Protein AF-A0AAU2X152-F1 (afdb_monomer_lite)

Radius of gyration: 24.61 Å; chains: 1; bounding box: 65×50×68 Å

Secondary structure (DSSP, 8-state):
-PPPHHHHHHHHGGGS-HHHHHHHHHH--STTHHHHHHHH--HHHHHHHHH-TTS-HHHHHHHHHT---HHHHHHHHH-TT--HHHHHHHHHHHHHHHHHHHHH-TTS-HHHHHHHHHHHTT-S-HHHHHHHHHHS-SSSPPPPHHHHHHHHHHHHHHT-HHHHHHHHHHHHHHHTTT--HHHHHHHH-TTHHHHHHHHHHHHTSHHHHHHHHHH-SSHHHHHHHHTS-GGG--HHHHHHHHHHSPPPHHHHHHHHTSTT--HHHHHT-TTGGGGSS----S--STT--SSGGGS-GGGTTSHHHHHHHHHHHHTTSS-HHHHHHH-SSHHHHHHHHHTTGGGTHHHHHHHHHHHHTTTTTT-HHHHHHHHHHHTT--S-HHHHHHHHHHHH-

Sequence (393 aa):
MSSSPAALCGRILPRLEGGIRHEVFADGSAPGLVAYAIAHGSAEELVVLAKNPAVAPDDLVVLAAHTSEPQQAEHLFANSSAPREAMVRVMPFAAGSLMPTLLDHRDVLRLDAARCASVAVESEDPHVVRSALLVVDGDFLPLSPAVVLRGCLGLLWADGREAASQALRDVRDRVAGDLSAPVRDAFADPFAPASLGRALAYESSPPVLLEHLRRCRGRDEALVRLHAPRDAIDWAFVVEAHRHEPLPGFVLAALARQVGCPDELRTSSPEQDGTAGGRPGALRPKAVPREPEDVRLGELGNAAVAALAHEYYLTGVLSASAILREGRPASAAFEIIASSARERDHDVARAIAELTRPVLGEDADAWVVALNLLGDFVGTLPELVGTASAVAR

Structure (mmCIF, N/CA/C/O backbone):
data_AF-A0AAU2X152-F1
#
_entry.id   AF-A0AAU2X152-F1
#
loop_
_atom_site.group_PDB
_atom_site.id
_atom_site.type_symbol
_atom_site.label_atom_id
_atom_site.label_alt_id
_atom_site.label_comp_id
_atom_site.label_asym_id
_atom_site.label_entity_id
_atom_site.label_seq_id
_atom_site.pdbx_PDB_ins_code
_atom_site.Cartn_x
_atom_site.Cartn_y
_atom_site.Cartn_z
_atom_site.occupancy
_atom_site.B_iso_or_equiv
_atom_site.auth_seq_id
_atom_site.auth_comp_id
_atom_site.auth_asym_id
_atom_site.auth_atom_id
_atom_site.pdbx_PDB_model_num
ATOM 1 N N . MET A 1 1 ? -37.998 -12.036 -6.408 1.00 73.81 1 MET A N 1
ATOM 2 C CA . MET A 1 1 ? -37.024 -11.211 -7.154 1.00 73.81 1 MET A CA 1
ATOM 3 C C . MET A 1 1 ? -36.004 -10.710 -6.147 1.00 73.81 1 MET A C 1
ATOM 5 O O . MET A 1 1 ? -36.397 -9.982 -5.246 1.00 73.81 1 MET A O 1
ATOM 9 N N . SER A 1 2 ? -34.755 -11.177 -6.213 1.00 74.69 2 SER A N 1
ATOM 10 C CA . SER A 1 2 ? -33.687 -10.673 -5.336 1.00 74.69 2 SER A CA 1
ATOM 11 C C . SER A 1 2 ? -33.359 -9.238 -5.760 1.00 74.69 2 SER A C 1
ATOM 13 O O . SER A 1 2 ? -33.035 -9.015 -6.925 1.00 74.69 2 SER A O 1
ATOM 15 N N . SER A 1 3 ? -33.532 -8.254 -4.873 1.00 81.31 3 SER A N 1
ATOM 16 C CA . SER A 1 3 ? -33.109 -6.876 -5.151 1.00 81.31 3 SER A CA 1
ATOM 17 C C . SER A 1 3 ? -31.585 -6.816 -5.175 1.00 81.31 3 SER A C 1
ATOM 19 O O . SER A 1 3 ? -30.960 -7.330 -4.249 1.00 81.31 3 SER A O 1
ATOM 21 N N . SER A 1 4 ? -30.993 -6.178 -6.189 1.00 93.69 4 SER A N 1
ATOM 22 C CA . SER A 1 4 ? -29.537 -6.012 -6.247 1.00 93.69 4 SER A CA 1
ATOM 23 C C . SER A 1 4 ? -29.022 -5.245 -5.016 1.00 93.69 4 SER A C 1
ATOM 25 O O . SER A 1 4 ? -29.740 -4.377 -4.502 1.00 93.69 4 SER A O 1
ATOM 27 N N . PRO A 1 5 ? -27.792 -5.516 -4.543 1.00 88.44 5 PRO A N 1
ATOM 28 C CA . PRO A 1 5 ? -27.228 -4.813 -3.391 1.00 88.44 5 PRO A CA 1
ATOM 29 C C . PRO A 1 5 ? -27.233 -3.283 -3.544 1.00 88.44 5 PRO A C 1
ATOM 31 O O . PRO A 1 5 ? -27.689 -2.572 -2.651 1.00 88.44 5 PRO A O 1
ATOM 34 N N . ALA A 1 6 ? -26.901 -2.769 -4.733 1.00 89.06 6 ALA A N 1
ATOM 35 C CA . ALA A 1 6 ? -26.972 -1.336 -5.033 1.00 89.06 6 ALA A CA 1
ATOM 36 C C . ALA A 1 6 ? -28.396 -0.753 -4.895 1.00 89.06 6 ALA A C 1
ATOM 38 O O . ALA A 1 6 ? -28.573 0.357 -4.391 1.00 89.06 6 ALA A O 1
ATOM 39 N N . ALA A 1 7 ? -29.438 -1.504 -5.277 1.00 90.19 7 ALA A N 1
ATOM 40 C CA . ALA A 1 7 ? -30.829 -1.076 -5.099 1.00 90.19 7 ALA A CA 1
ATOM 41 C C . ALA A 1 7 ? -31.264 -1.081 -3.622 1.00 90.19 7 ALA A C 1
ATOM 43 O O . ALA A 1 7 ? -32.199 -0.372 -3.239 1.00 90.19 7 ALA A O 1
ATOM 44 N N . LEU A 1 8 ? -30.615 -1.882 -2.773 1.00 89.44 8 LEU A N 1
ATOM 45 C CA . LEU A 1 8 ? -30.811 -1.821 -1.329 1.00 89.44 8 LEU A CA 1
ATOM 46 C C . LEU A 1 8 ? -30.154 -0.562 -0.746 1.00 89.44 8 LEU A C 1
ATOM 48 O O . LEU A 1 8 ? -30.846 0.200 -0.070 1.00 89.44 8 LEU A O 1
ATOM 52 N N . CYS A 1 9 ? -28.891 -0.286 -1.094 1.00 91.12 9 CYS A N 1
ATOM 53 C CA . CYS A 1 9 ? -28.188 0.949 -0.724 1.00 91.12 9 CYS A CA 1
ATOM 54 C C . CYS A 1 9 ? -28.990 2.198 -1.125 1.00 91.12 9 CYS A C 1
ATOM 56 O O . CYS A 1 9 ? -29.242 3.059 -0.284 1.00 91.12 9 CYS A O 1
ATOM 58 N N . GLY A 1 10 ? -29.519 2.235 -2.355 1.00 93.31 10 GLY A N 1
ATOM 59 C CA . GLY A 1 10 ? -30.348 3.339 -2.854 1.00 93.31 10 GLY A CA 1
ATOM 60 C C . GLY A 1 10 ? -31.654 3.579 -2.089 1.00 93.31 10 GLY A C 1
ATOM 61 O O . GLY A 1 10 ? -32.195 4.679 -2.127 1.00 93.31 10 GLY A O 1
ATOM 62 N N . ARG A 1 11 ? -32.167 2.579 -1.360 1.00 94.00 11 ARG A N 1
ATOM 63 C CA . ARG A 1 11 ? -33.357 2.734 -0.506 1.00 94.00 11 ARG A CA 1
ATOM 64 C C . ARG A 1 11 ? -33.016 3.148 0.922 1.00 94.00 11 ARG A C 1
ATOM 66 O O . ARG A 1 11 ? -33.854 3.772 1.572 1.00 94.00 11 ARG A O 1
ATOM 73 N N . ILE A 1 12 ? -31.857 2.745 1.433 1.00 92.31 12 ILE A N 1
ATOM 74 C CA . ILE A 1 12 ? -31.493 2.924 2.843 1.00 92.31 12 ILE A CA 1
ATOM 75 C C . ILE A 1 12 ? -30.698 4.215 3.034 1.00 92.31 12 ILE A C 1
ATOM 77 O O . ILE A 1 12 ? -31.096 5.049 3.839 1.00 92.31 12 ILE A O 1
ATOM 81 N N . LEU A 1 13 ? -29.628 4.413 2.262 1.00 92.75 13 LEU A N 1
ATOM 82 C CA . LEU A 1 13 ? -28.661 5.494 2.475 1.00 92.75 13 LEU A CA 1
ATOM 83 C C . LEU A 1 13 ? -29.259 6.911 2.408 1.00 92.75 13 LEU A C 1
ATOM 85 O O . LEU A 1 13 ? -28.845 7.750 3.205 1.00 92.75 13 LEU A O 1
ATOM 89 N N . PRO A 1 14 ? -30.260 7.219 1.558 1.00 96.44 14 PRO A N 1
ATOM 90 C CA . PRO A 1 14 ? -30.908 8.535 1.585 1.00 96.44 14 PRO A CA 1
ATOM 91 C C . PRO A 1 14 ? -31.730 8.822 2.851 1.00 96.44 14 PRO A C 1
ATOM 93 O O . PRO A 1 14 ? -32.132 9.961 3.059 1.00 96.44 14 PRO A O 1
ATOM 96 N N . ARG A 1 15 ? -32.036 7.799 3.662 1.00 95.06 15 ARG A N 1
ATOM 97 C CA . ARG A 1 15 ? -32.852 7.913 4.884 1.00 95.06 15 ARG A CA 1
ATOM 98 C C . ARG A 1 15 ? -32.022 7.944 6.164 1.00 95.06 15 ARG A C 1
ATOM 100 O O . ARG A 1 15 ? -32.593 8.133 7.233 1.00 95.06 15 ARG A O 1
ATOM 107 N N . LEU A 1 16 ? -30.719 7.699 6.065 1.00 89.69 16 LEU A N 1
ATOM 108 C CA . LEU A 1 16 ? -29.818 7.750 7.208 1.00 89.69 16 LEU A CA 1
ATOM 109 C C . LEU A 1 16 ? -29.465 9.202 7.529 1.00 89.69 16 LEU A C 1
ATOM 111 O O . LEU A 1 16 ? -29.288 10.022 6.628 1.00 89.69 16 LEU A O 1
ATOM 115 N N . GLU A 1 17 ? -29.334 9.503 8.817 1.00 93.12 17 GLU A N 1
ATOM 116 C CA . GLU A 1 17 ? -28.758 10.768 9.273 1.00 93.12 17 GLU A CA 1
ATOM 117 C C . GLU A 1 17 ? -27.282 10.862 8.864 1.00 93.12 17 GLU A C 1
ATOM 119 O O . GLU A 1 17 ? -26.608 9.840 8.719 1.00 93.12 17 GLU A O 1
ATOM 124 N N . GLY A 1 18 ? -26.767 12.085 8.694 1.00 90.50 18 GLY A N 1
ATOM 125 C CA . GLY A 1 18 ? -25.423 12.323 8.150 1.00 90.50 18 GLY A CA 1
ATOM 126 C C . GLY A 1 18 ? -24.304 11.575 8.884 1.00 90.50 18 GLY A C 1
ATOM 127 O O . GLY A 1 18 ? -23.445 10.995 8.228 1.00 90.50 18 GLY A O 1
ATOM 128 N N . GLY A 1 19 ? -24.357 11.509 10.221 1.00 86.31 19 GLY A N 1
ATOM 129 C CA . GLY A 1 19 ? -23.370 10.773 11.024 1.00 86.31 19 GLY A CA 1
ATOM 130 C C . GLY A 1 19 ? -23.389 9.266 10.755 1.00 86.31 19 GLY A C 1
ATOM 131 O O . GLY A 1 19 ? -22.365 8.686 10.415 1.00 86.31 19 GLY A O 1
ATOM 132 N N . ILE A 1 20 ? -24.574 8.649 10.795 1.00 82.94 20 ILE A N 1
ATOM 133 C CA . ILE A 1 20 ? -24.746 7.211 10.525 1.00 82.94 20 ILE A CA 1
ATOM 134 C C . ILE A 1 20 ? -24.357 6.891 9.079 1.00 82.94 20 ILE A C 1
ATOM 136 O O . ILE A 1 20 ? -23.738 5.870 8.792 1.00 82.94 20 ILE A O 1
ATOM 140 N N . ARG A 1 21 ? -24.710 7.773 8.140 1.00 94.38 21 ARG A N 1
ATOM 141 C CA . ARG A 1 21 ? -24.344 7.612 6.735 1.00 94.38 21 ARG A CA 1
ATOM 142 C C . ARG A 1 21 ? -22.827 7.623 6.558 1.00 94.38 21 ARG A C 1
ATOM 144 O O . ARG A 1 21 ? -22.313 6.749 5.868 1.00 94.38 21 ARG A O 1
ATOM 151 N N . HIS A 1 22 ? -22.128 8.557 7.199 1.00 91.38 22 HIS A N 1
ATOM 152 C CA . HIS A 1 22 ? -20.669 8.616 7.179 1.00 91.38 22 HIS A CA 1
ATOM 153 C C . HIS A 1 22 ? -20.038 7.333 7.739 1.00 91.38 22 HIS A C 1
ATOM 155 O O . HIS A 1 22 ? -19.149 6.780 7.100 1.00 91.38 22 HIS A O 1
ATOM 161 N N . GLU A 1 23 ? -20.543 6.807 8.860 1.00 85.75 23 GLU A N 1
ATOM 162 C CA . GLU A 1 23 ? -20.072 5.538 9.441 1.00 85.75 23 GLU A CA 1
ATOM 163 C C . GLU A 1 23 ? -20.231 4.356 8.473 1.00 85.75 23 GLU A C 1
ATOM 165 O O . GLU A 1 23 ? -19.320 3.544 8.340 1.00 85.75 23 GLU A O 1
ATOM 170 N N . VAL A 1 24 ? -21.335 4.285 7.720 1.00 87.94 24 VAL A N 1
ATOM 171 C CA . VAL A 1 24 ? -21.527 3.229 6.707 1.00 87.94 24 VAL A CA 1
ATOM 172 C C . VAL A 1 24 ? -20.497 3.328 5.573 1.00 87.94 24 VAL A C 1
ATOM 174 O O . VAL A 1 24 ? -20.00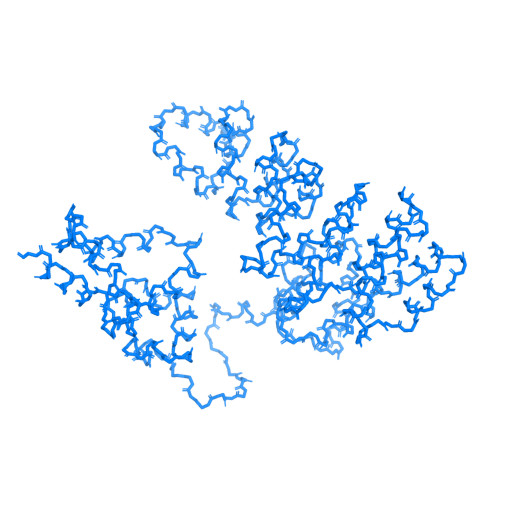8 2.305 5.093 1.00 87.94 24 VAL A O 1
ATOM 177 N N . PHE A 1 25 ? -20.140 4.542 5.142 1.00 93.06 25 PHE A N 1
ATOM 178 C CA . PHE A 1 25 ? -19.071 4.741 4.156 1.00 93.06 25 PHE A CA 1
ATOM 179 C C . PHE A 1 25 ? -17.680 4.435 4.724 1.00 93.06 25 PHE A C 1
ATOM 181 O O . PHE A 1 25 ? -16.845 3.862 4.021 1.00 93.06 25 PHE A O 1
ATOM 188 N N . ALA A 1 26 ? -17.448 4.781 5.990 1.00 87.06 26 ALA A N 1
ATOM 189 C CA . ALA A 1 26 ? -16.204 4.508 6.699 1.00 87.06 26 ALA A CA 1
ATOM 190 C C . ALA A 1 26 ? -15.994 3.012 6.973 1.00 87.06 26 ALA A C 1
ATOM 192 O O . ALA A 1 26 ? -14.854 2.567 6.996 1.00 87.06 26 ALA A O 1
ATOM 193 N N . ASP A 1 27 ? -17.065 2.228 7.115 1.00 88.44 27 ASP A N 1
ATOM 194 C CA . ASP A 1 27 ? -16.994 0.766 7.175 1.00 88.44 27 ASP A CA 1
ATOM 195 C C . ASP A 1 27 ? -16.665 0.163 5.799 1.00 88.44 27 ASP A C 1
ATOM 197 O O . ASP A 1 27 ? -15.783 -0.683 5.680 1.00 88.44 27 ASP A O 1
ATOM 201 N N . GLY A 1 28 ? -17.305 0.643 4.724 1.00 86.50 28 GLY A N 1
ATOM 202 C CA . GLY A 1 28 ? -16.952 0.305 3.335 1.00 86.50 28 GLY A CA 1
ATOM 203 C C . GLY A 1 28 ? -17.205 -1.144 2.907 1.00 86.50 28 GLY A C 1
ATOM 204 O O . GLY A 1 28 ? -17.004 -1.464 1.736 1.00 86.50 28 GLY A O 1
ATOM 205 N N . SER A 1 29 ? -17.673 -2.012 3.810 1.00 85.12 29 SER A N 1
ATOM 206 C CA . SER A 1 29 ? -17.867 -3.444 3.545 1.00 85.12 29 SER A CA 1
ATOM 207 C C . SER A 1 29 ? -19.217 -3.770 2.893 1.00 85.12 29 SER A C 1
ATOM 209 O O . SER A 1 29 ? -19.438 -4.882 2.405 1.00 85.12 29 SER A O 1
ATOM 211 N N . ALA A 1 30 ? -20.143 -2.806 2.872 1.00 87.50 30 ALA A N 1
ATOM 212 C CA . ALA A 1 30 ? -21.504 -3.021 2.400 1.00 87.50 30 ALA A CA 1
ATOM 213 C C . ALA A 1 30 ? -21.550 -3.297 0.877 1.00 87.50 30 ALA A C 1
ATOM 215 O O . ALA A 1 30 ? -21.170 -2.439 0.073 1.00 87.50 30 ALA A O 1
ATOM 216 N N . PRO A 1 31 ? -22.089 -4.450 0.431 1.00 88.62 31 PRO A N 1
ATOM 217 C CA . PRO A 1 31 ? -22.157 -4.774 -0.990 1.00 88.62 31 PRO A CA 1
ATOM 218 C C . PRO A 1 31 ? -22.968 -3.742 -1.789 1.00 88.62 31 PRO A C 1
ATOM 220 O O . PRO A 1 31 ? -24.109 -3.429 -1.449 1.00 88.62 31 PRO A O 1
ATOM 223 N N . GLY A 1 32 ? -22.404 -3.243 -2.893 1.00 92.12 32 GLY A N 1
ATOM 224 C CA . GLY A 1 32 ? -23.045 -2.240 -3.754 1.00 92.12 32 GLY A CA 1
ATOM 225 C C . GLY A 1 32 ? -22.924 -0.792 -3.267 1.00 92.12 32 GLY A C 1
ATOM 226 O O . GLY A 1 32 ? -23.451 0.104 -3.931 1.00 92.12 32 GLY A O 1
ATOM 227 N N . LEU A 1 33 ? -22.217 -0.549 -2.159 1.00 95.12 33 LEU A N 1
ATOM 228 C CA . LEU A 1 33 ? -21.968 0.787 -1.620 1.00 95.12 33 LEU A CA 1
ATOM 229 C C . LEU A 1 33 ? -21.179 1.665 -2.595 1.00 95.12 33 LEU A C 1
ATOM 231 O O . LEU A 1 33 ? -21.591 2.794 -2.847 1.00 95.12 33 LEU A O 1
ATOM 235 N N . VAL A 1 34 ? -20.114 1.140 -3.212 1.00 96.19 34 VAL A N 1
ATOM 236 C CA . VAL A 1 34 ? -19.310 1.884 -4.200 1.00 96.19 34 VAL A CA 1
ATOM 237 C C . VAL A 1 34 ? -20.131 2.243 -5.438 1.00 96.19 34 VAL A C 1
ATOM 239 O O . VAL A 1 34 ? -20.129 3.395 -5.867 1.00 96.19 34 VAL A O 1
ATOM 242 N N . ALA A 1 35 ? -20.918 1.301 -5.963 1.00 96.00 35 ALA A N 1
ATOM 243 C CA . ALA A 1 35 ? -21.821 1.568 -7.083 1.00 96.00 35 ALA A CA 1
ATOM 244 C C . ALA A 1 35 ? -22.859 2.657 -6.749 1.00 96.00 35 ALA A C 1
ATOM 246 O O . ALA A 1 35 ? -23.163 3.506 -7.586 1.00 96.00 35 ALA A O 1
ATOM 247 N N . TYR A 1 36 ? -23.389 2.661 -5.521 1.00 96.56 36 TYR A N 1
ATOM 248 C CA . TYR A 1 36 ? -24.265 3.735 -5.057 1.00 96.56 36 TYR A CA 1
ATOM 249 C C . TYR A 1 36 ? -23.522 5.074 -4.954 1.00 96.56 36 TYR A C 1
ATOM 251 O O . TYR A 1 36 ? -24.050 6.078 -5.430 1.00 96.56 36 TYR A O 1
ATOM 259 N N . ALA A 1 37 ? -22.319 5.084 -4.373 1.00 96.38 37 ALA A N 1
ATOM 260 C CA . ALA A 1 37 ? -21.502 6.280 -4.175 1.00 96.38 37 ALA A CA 1
ATOM 261 C C . ALA A 1 37 ? -21.165 6.969 -5.499 1.00 96.38 37 ALA A C 1
ATOM 263 O O . ALA A 1 37 ? -21.291 8.179 -5.620 1.00 96.38 37 ALA A O 1
ATOM 264 N N . ILE A 1 38 ? -20.801 6.192 -6.518 1.00 96.50 38 ILE A N 1
ATOM 265 C CA . ILE A 1 38 ? -20.497 6.717 -7.853 1.00 96.50 38 ILE A CA 1
ATOM 266 C C . ILE A 1 38 ? -21.731 7.373 -8.484 1.00 96.50 38 ILE A C 1
ATOM 268 O O . ILE A 1 38 ? -21.619 8.402 -9.141 1.00 96.50 38 ILE A O 1
ATOM 272 N N . ALA A 1 39 ? -22.914 6.786 -8.291 1.00 96.56 39 ALA A N 1
ATOM 273 C CA . ALA A 1 39 ? -24.136 7.269 -8.926 1.00 96.56 39 ALA A CA 1
ATOM 274 C C . ALA A 1 39 ? -24.828 8.416 -8.162 1.00 96.56 39 ALA A C 1
ATOM 276 O O . ALA A 1 39 ? -25.508 9.232 -8.781 1.00 96.56 39 ALA A O 1
ATOM 277 N N . HIS A 1 40 ? -24.704 8.463 -6.833 1.00 96.38 40 HIS A N 1
ATOM 278 C CA . HIS A 1 40 ? -25.496 9.360 -5.975 1.00 96.38 40 HIS A CA 1
ATOM 279 C C . HIS A 1 40 ? -24.726 9.939 -4.782 1.00 96.38 40 HIS A C 1
ATOM 281 O O . HIS A 1 40 ? -25.309 10.678 -3.985 1.00 96.38 40 HIS A O 1
ATOM 287 N N . GLY A 1 41 ? -23.474 9.533 -4.588 1.00 93.06 41 GLY A N 1
ATOM 288 C CA . GLY A 1 41 ? -22.671 9.935 -3.443 1.00 93.06 41 GLY A CA 1
ATOM 289 C C . GLY A 1 41 ? -22.127 11.351 -3.581 1.00 93.06 41 GLY A C 1
ATOM 290 O O . GLY A 1 41 ? -22.046 11.910 -4.675 1.00 93.06 41 GLY A O 1
ATOM 291 N N . SER A 1 42 ? -21.759 11.942 -2.449 1.00 95.44 42 SER A N 1
ATOM 292 C CA . SER A 1 42 ? -21.022 13.205 -2.434 1.00 95.44 42 SER A CA 1
ATOM 293 C C . SER A 1 42 ? -19.531 12.982 -2.726 1.00 95.44 42 SER A C 1
ATOM 295 O O . SER A 1 42 ? -19.013 11.871 -2.600 1.00 95.44 42 SER A O 1
ATOM 297 N N . ALA A 1 43 ? -18.808 14.055 -3.064 1.00 94.56 43 ALA A N 1
ATOM 298 C CA . ALA A 1 43 ? -17.349 14.002 -3.203 1.00 94.56 43 ALA A CA 1
ATOM 299 C C . ALA A 1 43 ? -16.658 13.544 -1.902 1.00 94.56 43 ALA A C 1
ATOM 301 O O . ALA A 1 43 ? -15.690 12.791 -1.940 1.00 94.56 43 ALA A O 1
ATOM 302 N N . GLU A 1 44 ? -17.194 13.944 -0.746 1.00 94.75 44 GLU A N 1
ATOM 303 C CA . GLU A 1 44 ? -16.697 13.521 0.565 1.00 94.75 44 GLU A CA 1
ATOM 304 C C . GLU A 1 44 ? -16.860 12.008 0.772 1.00 94.75 44 GLU A C 1
ATOM 306 O O . GLU A 1 44 ? -15.924 11.342 1.203 1.00 94.75 44 GLU A O 1
ATOM 311 N N . GLU A 1 45 ? -18.005 11.438 0.391 1.00 95.62 45 GLU A N 1
ATOM 312 C CA . GLU A 1 45 ? -18.262 9.994 0.492 1.00 95.62 45 GLU A CA 1
ATOM 313 C C . GLU A 1 45 ? -17.332 9.180 -0.414 1.00 95.62 45 GLU A C 1
ATOM 315 O O . GLU A 1 45 ? -16.818 8.135 -0.010 1.00 95.62 45 GLU A O 1
ATOM 320 N N . LEU A 1 46 ? -17.059 9.681 -1.620 1.00 96.31 46 LEU A N 1
ATOM 321 C CA . LEU A 1 46 ? -16.095 9.075 -2.537 1.00 96.31 46 LEU A CA 1
ATOM 322 C C . LEU A 1 46 ? -14.663 9.124 -1.982 1.00 96.31 46 LEU A C 1
ATOM 324 O O . LEU A 1 46 ? -13.915 8.159 -2.139 1.00 96.31 46 LEU A O 1
ATOM 328 N N . VAL A 1 47 ? -14.290 10.208 -1.293 1.00 94.88 47 VAL A N 1
ATOM 329 C CA . VAL A 1 47 ? -13.002 10.327 -0.593 1.00 94.88 47 VAL A CA 1
ATOM 330 C C . VAL A 1 47 ? -12.912 9.363 0.594 1.00 94.88 47 VAL A C 1
ATOM 332 O O . VAL A 1 47 ? -11.864 8.748 0.791 1.00 94.88 47 VAL A O 1
ATOM 335 N N . VAL A 1 48 ? -13.984 9.195 1.372 1.00 93.88 48 VAL A N 1
ATOM 336 C CA . VAL A 1 48 ? -14.024 8.224 2.480 1.00 93.88 48 VAL A CA 1
ATOM 337 C C . VAL A 1 48 ? -13.801 6.805 1.954 1.00 93.88 48 VAL A C 1
ATOM 339 O O . VAL A 1 48 ? -12.936 6.097 2.464 1.00 93.88 48 VAL A O 1
ATOM 342 N N . LEU A 1 49 ? -14.491 6.416 0.877 1.00 94.50 49 LEU A N 1
ATOM 343 C CA . LEU A 1 49 ? -14.292 5.110 0.239 1.00 94.50 49 LEU A CA 1
ATOM 344 C C . LEU A 1 49 ? -12.884 4.948 -0.338 1.00 94.50 49 LEU A C 1
ATOM 346 O O . LEU A 1 49 ? -12.275 3.895 -0.180 1.00 94.50 49 LEU A O 1
ATOM 350 N N . ALA A 1 50 ? -12.344 5.992 -0.968 1.00 94.50 50 ALA A N 1
ATOM 351 C CA . ALA A 1 50 ? -10.990 5.983 -1.511 1.00 94.50 50 ALA A CA 1
ATOM 352 C C . ALA A 1 50 ? -9.925 5.713 -0.439 1.00 94.50 50 ALA A C 1
ATOM 354 O O . ALA A 1 50 ? -8.937 5.045 -0.728 1.00 94.50 50 ALA A O 1
ATOM 355 N N . LYS A 1 51 ? -10.126 6.199 0.792 1.00 91.62 51 LYS A N 1
ATOM 356 C CA . LYS A 1 51 ? -9.221 5.981 1.934 1.00 91.62 51 LYS A CA 1
ATOM 357 C C . LYS A 1 51 ? -9.372 4.612 2.586 1.00 91.62 51 LYS A C 1
ATOM 359 O O . LYS A 1 51 ? -8.463 4.184 3.292 1.00 91.62 51 LYS A O 1
ATOM 364 N N . ASN A 1 52 ? -10.523 3.972 2.417 1.00 90.25 52 ASN A N 1
ATOM 365 C CA . ASN A 1 52 ? -10.902 2.831 3.227 1.00 90.25 52 ASN A CA 1
ATOM 366 C C . ASN A 1 52 ? -10.278 1.524 2.684 1.00 90.25 52 ASN A C 1
ATOM 368 O O . ASN A 1 52 ? -10.610 1.104 1.571 1.00 90.25 52 ASN A O 1
ATOM 372 N N . PRO A 1 53 ? -9.389 0.852 3.444 1.00 86.81 53 PRO A N 1
ATOM 373 C CA . PRO A 1 53 ? -8.763 -0.397 3.013 1.00 86.81 53 PRO A CA 1
ATOM 374 C C . PRO A 1 53 ? -9.718 -1.601 3.043 1.00 86.81 53 PRO A C 1
ATOM 376 O O . PRO A 1 53 ? -9.392 -2.636 2.463 1.00 86.81 53 PRO A O 1
ATOM 379 N N . ALA A 1 54 ? -10.880 -1.495 3.694 1.00 87.06 54 ALA A N 1
ATOM 380 C CA . ALA A 1 54 ? -11.893 -2.549 3.726 1.00 87.06 54 ALA A CA 1
ATOM 381 C C . ALA A 1 54 ? -12.706 -2.644 2.422 1.00 87.06 54 ALA A C 1
ATOM 383 O O . ALA A 1 54 ? -13.384 -3.648 2.194 1.00 87.06 54 ALA A O 1
ATOM 384 N N . VAL A 1 55 ? -12.631 -1.630 1.550 1.00 91.56 55 VAL A N 1
ATOM 385 C CA . VAL A 1 55 ? -13.280 -1.671 0.234 1.00 91.56 55 VAL A CA 1
ATOM 386 C C . VAL A 1 55 ? -12.630 -2.762 -0.613 1.00 91.56 55 VAL A C 1
ATOM 388 O O . VAL A 1 55 ? -11.405 -2.844 -0.726 1.00 91.56 55 VAL A O 1
ATOM 391 N N . ALA A 1 56 ? -13.462 -3.605 -1.227 1.00 89.75 56 ALA A N 1
ATOM 392 C CA . ALA A 1 56 ? -12.990 -4.708 -2.050 1.00 89.75 56 ALA A CA 1
ATOM 393 C C . ALA A 1 56 ? -12.088 -4.202 -3.200 1.00 89.75 56 ALA A C 1
ATOM 395 O O . ALA A 1 56 ? -12.408 -3.187 -3.824 1.00 89.75 56 ALA A O 1
ATOM 396 N N . PRO A 1 57 ? -10.995 -4.911 -3.549 1.00 90.06 57 PRO A N 1
ATOM 397 C CA . PRO A 1 57 ? -10.089 -4.474 -4.613 1.00 90.06 57 PRO A CA 1
ATOM 398 C C . PRO A 1 57 ? -10.781 -4.203 -5.957 1.00 90.06 57 PRO A C 1
ATOM 400 O O . PRO A 1 57 ? -10.456 -3.217 -6.615 1.00 90.06 57 PRO A O 1
ATOM 403 N N . ASP A 1 58 ? -11.761 -5.028 -6.340 1.00 91.31 58 ASP A N 1
ATOM 404 C CA . ASP A 1 58 ? -12.532 -4.842 -7.578 1.00 91.31 58 ASP A CA 1
ATOM 405 C C . ASP A 1 58 ? -13.355 -3.544 -7.542 1.00 91.31 58 ASP A C 1
ATOM 407 O O . ASP A 1 58 ? -13.414 -2.808 -8.528 1.00 91.31 58 ASP A O 1
ATOM 411 N N . ASP A 1 59 ? -13.923 -3.203 -6.384 1.00 94.50 59 ASP A N 1
ATOM 412 C CA . ASP A 1 59 ? -14.655 -1.953 -6.193 1.00 94.50 59 ASP A CA 1
ATOM 413 C C . ASP A 1 59 ? -13.716 -0.734 -6.228 1.00 94.50 59 ASP A C 1
ATOM 415 O O . ASP A 1 59 ? -14.090 0.309 -6.766 1.00 94.50 59 ASP A O 1
ATOM 419 N N . LEU A 1 60 ? -12.472 -0.854 -5.747 1.00 94.88 60 LEU A N 1
ATOM 420 C CA . LEU A 1 60 ? -11.461 0.204 -5.878 1.00 94.88 60 LEU A CA 1
ATOM 421 C C . LEU A 1 60 ? -11.063 0.452 -7.344 1.00 94.88 60 LEU A C 1
ATOM 423 O O . LEU A 1 60 ? -10.819 1.601 -7.713 1.00 94.88 60 LEU A O 1
ATOM 427 N N . VAL A 1 61 ? -11.052 -0.576 -8.206 1.00 94.06 61 VAL A N 1
ATOM 428 C CA . VAL A 1 61 ? -10.869 -0.398 -9.664 1.00 94.06 61 VAL A CA 1
ATOM 429 C C . VAL A 1 61 ? -12.039 0.376 -10.266 1.00 94.06 61 VAL A C 1
ATOM 431 O O . VAL A 1 61 ? -11.831 1.308 -11.048 1.00 94.06 61 VAL A O 1
ATOM 434 N N . VAL A 1 62 ? -13.271 0.031 -9.884 1.00 95.88 62 VAL A N 1
ATOM 435 C CA . VAL A 1 62 ? -14.473 0.739 -10.345 1.00 95.88 62 VAL A CA 1
ATOM 436 C C . VAL A 1 62 ? -14.461 2.193 -9.866 1.00 95.88 62 VAL A C 1
ATOM 438 O O . VAL A 1 62 ? -14.744 3.096 -10.655 1.00 95.88 62 VAL A O 1
ATOM 441 N N . LEU A 1 63 ? -14.078 2.440 -8.612 1.00 95.94 63 LEU A N 1
ATOM 442 C CA . LEU A 1 63 ? -13.951 3.782 -8.043 1.00 95.94 63 LEU A CA 1
ATOM 443 C C . LEU A 1 63 ? -12.880 4.603 -8.775 1.00 95.94 63 LEU A C 1
ATOM 445 O O . LEU A 1 63 ? -13.141 5.739 -9.172 1.00 95.94 63 LEU A O 1
ATOM 449 N N . ALA A 1 64 ? -11.715 4.009 -9.048 1.00 95.62 64 ALA A N 1
ATOM 450 C CA . ALA A 1 64 ? -10.650 4.625 -9.838 1.00 95.62 64 ALA A CA 1
ATOM 451 C C . ALA A 1 64 ? -11.103 5.001 -11.258 1.00 95.62 64 ALA A C 1
ATOM 453 O O . ALA A 1 64 ? -10.696 6.035 -11.779 1.00 95.62 64 ALA A O 1
ATOM 454 N N . ALA A 1 65 ? -11.975 4.205 -11.886 1.00 95.94 65 ALA A N 1
ATOM 455 C CA . ALA A 1 65 ? -12.513 4.496 -13.218 1.00 95.94 65 ALA A CA 1
ATOM 456 C C . ALA A 1 65 ? -13.440 5.717 -13.282 1.00 95.94 65 ALA A C 1
ATOM 458 O O . ALA A 1 65 ? -13.621 6.272 -14.363 1.00 95.94 65 ALA A O 1
ATOM 459 N N . HIS A 1 66 ? -13.994 6.137 -12.145 1.00 95.81 66 HIS A N 1
ATOM 460 C CA . HIS A 1 66 ? -14.896 7.287 -12.034 1.00 95.81 66 HIS A CA 1
ATOM 461 C C . HIS A 1 66 ? -14.263 8.457 -11.274 1.00 95.81 66 HIS A C 1
ATOM 463 O O . HIS A 1 66 ? -14.930 9.451 -11.001 1.00 95.81 66 HIS A O 1
ATOM 469 N N . THR A 1 67 ? -12.984 8.344 -10.917 1.00 94.31 67 THR A N 1
ATOM 470 C CA . THR A 1 67 ? -12.268 9.388 -10.189 1.00 94.31 67 THR A CA 1
ATOM 471 C C . THR A 1 67 ? -11.813 10.472 -11.159 1.00 94.31 67 THR A C 1
ATOM 473 O O . THR A 1 67 ? -11.031 10.202 -12.067 1.00 94.31 67 THR A O 1
ATOM 476 N N . SER A 1 68 ? -12.277 11.702 -10.948 1.00 90.62 68 SER A N 1
ATOM 477 C CA . SER A 1 68 ? -11.792 12.905 -11.644 1.00 90.62 68 SER A CA 1
ATOM 478 C C . SER A 1 68 ? -11.158 13.929 -10.701 1.00 90.62 68 SER A C 1
ATOM 480 O O . SER A 1 68 ? -10.481 14.846 -11.159 1.00 90.62 68 SER A O 1
ATOM 482 N N . GLU A 1 69 ? -11.381 13.785 -9.393 1.00 92.62 69 GLU A N 1
ATOM 483 C CA . GLU A 1 69 ? -10.915 14.722 -8.372 1.00 92.62 69 GLU A CA 1
ATOM 484 C C . GLU A 1 69 ? -9.502 14.354 -7.880 1.00 92.62 69 GLU A C 1
ATOM 486 O O . GLU A 1 69 ? -9.291 13.215 -7.443 1.00 92.62 69 GLU A O 1
ATOM 491 N N . PRO A 1 70 ? -8.536 15.296 -7.869 1.00 90.12 70 PRO A N 1
ATOM 492 C CA . PRO A 1 70 ? -7.161 15.027 -7.434 1.00 90.12 70 PRO A CA 1
ATOM 493 C C . PRO A 1 70 ? -7.060 14.463 -6.013 1.00 90.12 70 PRO A C 1
ATOM 495 O O . PRO A 1 70 ? -6.286 13.543 -5.765 1.00 90.12 70 PRO A O 1
ATOM 498 N N . GLN A 1 71 ? -7.883 14.961 -5.085 1.00 87.88 71 GLN A N 1
ATOM 499 C CA . GLN A 1 71 ? -7.876 14.501 -3.693 1.00 87.88 71 GLN A CA 1
ATOM 500 C C . GLN A 1 71 ? -8.326 13.038 -3.570 1.00 87.88 71 GLN A C 1
ATOM 502 O O . GLN A 1 71 ? -7.754 12.257 -2.812 1.00 87.88 71 GLN A O 1
ATOM 507 N N . GLN A 1 72 ? -9.344 12.640 -4.334 1.00 91.81 72 GLN A N 1
ATOM 508 C CA . GLN A 1 72 ? -9.799 11.253 -4.370 1.00 91.81 72 GLN A CA 1
ATOM 509 C C . GLN A 1 72 ? -8.734 10.346 -5.001 1.00 91.81 72 GLN A C 1
ATOM 511 O O . GLN A 1 72 ? -8.468 9.264 -4.478 1.00 91.81 72 GLN A O 1
ATOM 516 N N . ALA A 1 73 ? -8.098 10.801 -6.085 1.00 91.44 73 ALA A N 1
ATOM 517 C CA . ALA A 1 73 ? -7.010 10.088 -6.746 1.00 91.44 73 ALA A CA 1
ATOM 518 C C . ALA A 1 73 ? -5.813 9.864 -5.814 1.00 91.44 73 ALA A C 1
ATOM 520 O O . ALA A 1 73 ? -5.260 8.767 -5.778 1.00 91.44 73 ALA A O 1
ATOM 521 N N . GLU A 1 74 ? -5.453 10.870 -5.016 1.00 88.75 74 GLU A N 1
ATOM 522 C CA . GLU A 1 74 ? -4.401 10.775 -4.006 1.00 88.75 74 GLU A CA 1
ATOM 523 C C . GLU A 1 74 ? -4.710 9.702 -2.957 1.00 88.75 74 GLU A C 1
ATOM 525 O O . GLU A 1 74 ? -3.878 8.834 -2.686 1.00 88.75 74 GLU A O 1
ATOM 530 N N . HIS A 1 75 ? -5.926 9.708 -2.410 1.00 90.25 75 HIS A N 1
ATOM 531 C CA . HIS A 1 75 ? -6.326 8.715 -1.419 1.00 90.25 75 HIS A CA 1
ATOM 532 C C . HIS A 1 75 ? -6.405 7.301 -1.996 1.00 90.25 75 HIS A C 1
ATOM 534 O O . HIS A 1 75 ? -5.931 6.368 -1.353 1.00 90.25 75 HIS A O 1
ATOM 540 N N . LEU A 1 76 ? -6.917 7.142 -3.220 1.00 90.94 76 LEU A N 1
ATOM 541 C CA . LEU A 1 76 ? -6.911 5.857 -3.921 1.00 90.94 76 LEU A CA 1
ATOM 542 C C . LEU A 1 76 ? -5.495 5.344 -4.182 1.00 90.94 76 LEU A C 1
ATOM 544 O O . LEU A 1 76 ? -5.239 4.152 -4.038 1.00 90.94 76 LEU A O 1
ATOM 548 N N . PHE A 1 77 ? -4.573 6.227 -4.560 1.00 88.25 77 PHE A N 1
ATOM 549 C CA . PHE A 1 77 ? -3.185 5.855 -4.810 1.00 88.25 77 PHE A CA 1
ATOM 550 C C . PHE A 1 77 ? -2.478 5.411 -3.520 1.00 88.25 77 PHE A C 1
ATOM 552 O O . PHE A 1 77 ? -1.743 4.422 -3.521 1.00 88.25 77 PHE A O 1
ATOM 559 N N . ALA A 1 78 ? -2.744 6.093 -2.403 1.00 84.94 78 ALA A N 1
ATOM 560 C CA . ALA A 1 78 ? -2.193 5.752 -1.093 1.00 84.94 78 ALA A CA 1
ATOM 561 C C . ALA A 1 78 ? -2.866 4.533 -0.427 1.00 84.94 78 ALA A C 1
ATOM 563 O O . ALA A 1 78 ? -2.285 3.936 0.480 1.00 84.94 78 ALA A O 1
ATOM 564 N N . ASN A 1 79 ? -4.066 4.135 -0.859 1.00 86.88 79 ASN A N 1
ATOM 565 C CA . ASN A 1 79 ? -4.818 3.041 -0.245 1.00 86.88 79 ASN A CA 1
ATOM 566 C C . ASN A 1 79 ? -4.090 1.696 -0.404 1.00 86.88 79 ASN A C 1
ATOM 568 O O . ASN A 1 79 ? -3.811 1.246 -1.514 1.00 86.88 79 ASN A O 1
ATOM 572 N N . SER A 1 80 ? -3.793 1.036 0.718 1.00 81.69 80 SER A N 1
ATOM 573 C CA . SER A 1 80 ? -3.021 -0.212 0.766 1.00 81.69 80 SER A CA 1
ATOM 574 C C . SER A 1 80 ? -3.713 -1.420 0.128 1.00 81.69 80 SER A C 1
ATOM 576 O O . SER A 1 80 ? -3.039 -2.373 -0.273 1.00 81.69 80 SER A O 1
ATOM 578 N N . SER A 1 81 ? -5.038 -1.363 -0.003 1.00 85.38 81 SER A N 1
ATOM 579 C CA . SER A 1 81 ? -5.863 -2.371 -0.668 1.00 85.38 81 SER A CA 1
ATOM 580 C C . SER A 1 81 ? -6.085 -2.073 -2.151 1.00 85.38 81 SER A C 1
ATOM 582 O O . SER A 1 81 ? -6.554 -2.952 -2.879 1.00 85.38 81 SER A O 1
ATOM 584 N N . ALA A 1 82 ? -5.735 -0.870 -2.626 1.00 88.88 82 ALA A N 1
ATOM 585 C CA . ALA A 1 82 ? -5.909 -0.512 -4.026 1.00 88.88 82 ALA A CA 1
ATOM 586 C C . ALA A 1 82 ? -5.038 -1.413 -4.911 1.00 88.88 82 ALA A C 1
ATOM 588 O O . ALA A 1 82 ? -3.811 -1.464 -4.759 1.00 88.88 82 ALA A O 1
ATOM 589 N N . PRO A 1 83 ? -5.641 -2.144 -5.864 1.00 87.31 83 PRO A N 1
ATOM 590 C CA . PRO A 1 83 ? -4.861 -2.920 -6.801 1.00 87.31 83 PRO A CA 1
ATOM 591 C C . PRO A 1 83 ? -4.069 -1.985 -7.714 1.00 87.31 83 PRO A C 1
ATOM 593 O O . PRO A 1 83 ? -4.460 -0.853 -7.998 1.00 87.31 83 PRO A O 1
ATOM 596 N N . ARG A 1 84 ? -2.965 -2.514 -8.240 1.00 84.38 84 ARG A N 1
ATOM 597 C CA . ARG A 1 84 ? -2.074 -1.816 -9.168 1.00 84.38 84 ARG A CA 1
ATOM 598 C C . ARG A 1 84 ? -2.818 -1.121 -10.314 1.00 84.38 84 ARG A C 1
ATOM 600 O O . ARG A 1 84 ? -2.493 0.013 -10.635 1.00 84.38 84 ARG A O 1
ATOM 607 N N . GLU A 1 85 ? -3.816 -1.782 -10.902 1.00 88.25 85 GLU A N 1
ATOM 608 C CA . GLU A 1 85 ? -4.631 -1.216 -11.986 1.00 88.25 85 GLU A CA 1
ATOM 609 C C . GLU A 1 85 ? -5.335 0.083 -11.565 1.00 88.25 85 GLU A C 1
ATOM 611 O O . GLU A 1 85 ? -5.300 1.067 -12.302 1.00 88.25 85 GLU A O 1
ATOM 616 N N . ALA A 1 86 ? -5.927 0.107 -10.368 1.00 90.94 86 ALA A N 1
ATOM 617 C CA . ALA A 1 86 ? -6.560 1.301 -9.820 1.00 90.94 86 ALA A CA 1
ATOM 618 C C . ALA A 1 86 ? -5.525 2.418 -9.620 1.00 90.94 86 ALA A C 1
ATOM 620 O O . ALA A 1 86 ? -5.753 3.542 -10.059 1.00 90.94 86 ALA A O 1
ATOM 621 N N . MET A 1 87 ? -4.361 2.093 -9.040 1.00 89.88 87 MET A N 1
ATOM 622 C CA . MET A 1 87 ? -3.276 3.054 -8.810 1.00 89.88 87 MET A CA 1
ATOM 623 C C . MET A 1 87 ? -2.751 3.667 -10.117 1.00 89.88 87 MET A C 1
ATOM 625 O O . MET A 1 87 ? -2.648 4.886 -10.214 1.00 89.88 87 MET A O 1
ATOM 629 N N . VAL A 1 88 ? -2.457 2.842 -11.133 1.00 88.25 88 VAL A N 1
ATOM 630 C CA . VAL A 1 88 ? -2.008 3.303 -12.463 1.00 88.25 88 VAL A CA 1
ATOM 631 C C . VAL A 1 88 ? -3.039 4.249 -13.073 1.00 88.25 88 VAL A C 1
ATOM 633 O O . VAL A 1 88 ? -2.678 5.283 -13.627 1.00 88.25 88 VAL A O 1
ATOM 636 N N . ARG A 1 89 ? -4.328 3.920 -12.941 1.00 91.38 89 ARG A N 1
ATOM 637 C CA . ARG A 1 89 ? -5.415 4.716 -13.510 1.00 91.38 89 ARG A CA 1
ATOM 638 C C . ARG A 1 89 ? -5.548 6.095 -12.866 1.00 91.38 89 ARG A C 1
ATOM 640 O O . ARG A 1 89 ? -5.799 7.063 -13.577 1.00 91.38 89 ARG A O 1
ATOM 647 N N . VAL A 1 90 ? -5.401 6.191 -11.544 1.00 91.75 90 VAL A N 1
ATOM 648 C CA . VAL A 1 90 ? -5.557 7.472 -10.832 1.00 91.75 90 VAL A CA 1
ATOM 649 C C . VAL A 1 90 ? -4.286 8.316 -10.814 1.00 91.75 90 VAL A C 1
ATOM 651 O O . VAL A 1 90 ? -4.353 9.522 -10.594 1.00 91.75 90 VAL A O 1
ATOM 654 N N . MET A 1 91 ? -3.129 7.709 -11.072 1.00 89.62 91 MET A N 1
ATOM 655 C CA . MET A 1 91 ? -1.820 8.357 -11.002 1.00 89.62 91 MET A CA 1
ATOM 656 C C . MET A 1 91 ? -1.712 9.685 -11.775 1.00 89.62 91 MET A C 1
ATOM 658 O O . MET A 1 91 ? -1.168 10.619 -11.188 1.00 89.62 91 MET A O 1
ATOM 662 N N . PRO A 1 92 ? -2.246 9.856 -13.006 1.00 87.50 92 PRO A N 1
ATOM 663 C CA . PRO A 1 92 ? -2.183 11.147 -13.701 1.00 87.50 92 PRO A CA 1
ATOM 664 C C . PRO A 1 92 ? -2.867 12.291 -12.939 1.00 87.50 92 PRO A C 1
ATOM 666 O O . PRO A 1 92 ? -2.407 13.428 -12.978 1.00 87.50 92 PRO A O 1
ATOM 669 N N . PHE A 1 93 ? -3.946 11.993 -12.210 1.00 88.06 93 PHE A N 1
ATOM 670 C CA . PHE A 1 93 ? -4.667 12.967 -11.383 1.00 88.06 93 PHE A CA 1
ATOM 671 C C . PHE A 1 93 ? -3.975 13.197 -10.037 1.00 88.06 93 PHE A C 1
ATOM 673 O O . PHE A 1 93 ? -4.053 14.279 -9.460 1.00 88.06 93 PHE A O 1
ATOM 680 N N . ALA A 1 94 ? -3.298 12.165 -9.541 1.00 84.62 94 ALA A N 1
ATOM 681 C CA . ALA A 1 94 ? -2.671 12.145 -8.232 1.00 84.62 94 ALA A CA 1
ATOM 682 C C . ALA A 1 94 ? -1.271 12.807 -8.246 1.00 84.62 94 ALA A C 1
ATOM 684 O O . ALA A 1 94 ? -0.843 13.389 -7.250 1.00 84.62 94 ALA A O 1
ATOM 685 N N . ALA A 1 95 ? -0.576 12.770 -9.388 1.00 79.94 95 ALA A N 1
ATOM 686 C CA . ALA A 1 95 ? 0.801 13.233 -9.580 1.00 79.94 95 ALA A CA 1
ATOM 687 C C . ALA A 1 95 ? 1.074 14.660 -9.076 1.00 79.94 95 ALA A C 1
ATOM 689 O O . ALA A 1 95 ? 2.082 14.893 -8.407 1.00 79.94 95 ALA A O 1
ATOM 690 N N . GLY A 1 96 ? 0.172 15.605 -9.362 1.00 78.00 96 GLY A N 1
ATOM 691 C CA . GLY A 1 96 ? 0.358 17.015 -9.006 1.00 78.00 96 GLY A CA 1
ATOM 692 C C . GLY A 1 96 ? 0.353 17.290 -7.497 1.00 78.00 96 GLY A C 1
ATOM 693 O O . GLY A 1 96 ? 1.042 18.203 -7.052 1.00 78.00 96 GLY A O 1
ATOM 694 N N . SER A 1 97 ? -0.388 16.493 -6.719 1.00 77.31 97 SER A N 1
ATOM 695 C CA . SER A 1 97 ? -0.506 16.634 -5.256 1.00 77.31 97 SER A CA 1
ATOM 696 C C . SER A 1 97 ? 0.460 15.712 -4.505 1.00 77.31 97 SER A C 1
ATOM 698 O O . SER A 1 97 ? 1.063 16.099 -3.506 1.00 77.31 97 SER A O 1
ATOM 700 N N . LEU A 1 98 ? 0.662 14.488 -5.006 1.00 71.44 98 LEU A N 1
ATOM 701 C CA . LEU A 1 98 ? 1.445 13.468 -4.307 1.00 71.44 98 LEU A CA 1
ATOM 702 C C . LEU A 1 98 ? 2.947 13.678 -4.373 1.00 71.44 98 LEU A C 1
ATOM 704 O O . LEU A 1 98 ? 3.624 13.292 -3.431 1.00 71.44 98 LEU A O 1
ATOM 708 N N . MET A 1 99 ? 3.500 14.204 -5.468 1.00 67.38 99 MET A N 1
ATOM 709 C CA . MET A 1 99 ? 4.959 14.199 -5.630 1.00 67.38 99 MET A CA 1
ATOM 710 C C . MET A 1 99 ? 5.695 15.068 -4.595 1.00 67.38 99 MET A C 1
ATOM 712 O O . MET A 1 99 ? 6.667 14.570 -4.030 1.00 67.38 99 MET A O 1
ATOM 716 N N . PRO A 1 100 ? 5.242 16.295 -4.260 1.00 67.81 100 PRO A N 1
ATOM 717 C CA . PRO A 1 100 ? 5.830 17.058 -3.155 1.00 67.81 100 PRO A CA 1
ATOM 718 C C . PRO A 1 100 ? 5.677 16.329 -1.812 1.00 67.81 100 PRO A C 1
ATOM 720 O O . PRO A 1 100 ? 6.635 16.184 -1.062 1.00 67.81 100 PRO A O 1
ATOM 723 N N . THR A 1 101 ? 4.491 15.776 -1.558 1.00 65.81 101 THR A N 1
ATOM 724 C CA . THR A 1 101 ? 4.126 15.095 -0.308 1.00 65.81 101 THR A CA 1
ATOM 725 C C . THR A 1 101 ? 4.913 13.792 -0.101 1.00 65.81 101 THR A C 1
ATOM 727 O O . THR A 1 101 ? 5.359 13.509 1.006 1.00 65.81 101 THR A O 1
ATOM 730 N N . LEU A 1 102 ? 5.155 13.012 -1.159 1.00 61.44 102 LEU A N 1
ATOM 731 C CA . LEU A 1 102 ? 5.985 11.800 -1.128 1.00 61.44 102 LEU A CA 1
ATOM 732 C C . LEU A 1 102 ? 7.472 12.111 -0.922 1.00 61.44 102 LEU A C 1
ATOM 734 O O . LEU A 1 102 ? 8.185 11.289 -0.352 1.00 61.44 102 LEU A O 1
ATOM 738 N N . LEU A 1 103 ? 7.942 13.273 -1.386 1.00 59.81 103 LEU A N 1
ATOM 739 C CA . LEU A 1 103 ? 9.316 13.729 -1.170 1.00 59.81 103 LEU A CA 1
ATOM 740 C C . LEU A 1 103 ? 9.522 14.291 0.248 1.00 59.81 103 LEU A C 1
ATOM 742 O O . LEU A 1 103 ? 10.592 14.082 0.825 1.00 59.81 103 LEU A O 1
ATOM 746 N N . ASP A 1 104 ? 8.506 14.949 0.817 1.00 60.91 104 ASP A N 1
ATOM 747 C CA . ASP A 1 104 ? 8.578 15.587 2.139 1.00 60.91 104 ASP A CA 1
ATOM 748 C C . ASP A 1 104 ? 8.240 14.636 3.302 1.00 60.91 104 ASP A C 1
ATOM 750 O O . ASP A 1 104 ? 8.842 14.727 4.375 1.00 60.91 104 ASP A O 1
ATOM 754 N N . HIS A 1 105 ? 7.329 13.675 3.120 1.00 53.84 105 HIS A N 1
ATOM 755 C CA . HIS A 1 105 ? 6.916 12.755 4.186 1.00 53.84 105 HIS A CA 1
ATOM 756 C C . HIS A 1 105 ? 7.709 11.447 4.172 1.00 53.84 105 HIS A C 1
ATOM 758 O O . HIS A 1 105 ? 7.188 10.375 3.865 1.00 53.84 105 HIS A O 1
ATOM 764 N N . ARG A 1 106 ? 8.975 11.536 4.593 1.00 52.91 106 ARG A N 1
ATOM 765 C CA . ARG A 1 106 ? 9.869 10.380 4.787 1.00 52.91 106 ARG A CA 1
ATOM 766 C C . ARG A 1 106 ? 9.322 9.334 5.775 1.00 52.91 106 ARG A C 1
ATOM 768 O O . ARG A 1 106 ? 9.621 8.154 5.633 1.00 52.91 106 ARG A O 1
ATOM 775 N N . ASP A 1 107 ? 8.486 9.723 6.737 1.00 42.88 107 ASP A N 1
ATOM 776 C CA . ASP A 1 107 ? 8.148 8.840 7.864 1.00 42.88 107 ASP A CA 1
ATOM 777 C C . ASP A 1 107 ? 6.835 8.054 7.728 1.00 42.88 107 ASP A C 1
ATOM 779 O O . ASP A 1 107 ? 6.651 7.061 8.431 1.00 42.88 107 ASP A O 1
ATOM 783 N N . VAL A 1 108 ? 5.906 8.442 6.844 1.00 43.94 108 VAL A N 1
ATOM 784 C CA . VAL A 1 108 ? 4.515 7.968 6.992 1.00 43.94 108 VAL A CA 1
ATOM 785 C C . VAL A 1 108 ? 4.235 6.618 6.330 1.00 43.94 108 VAL A C 1
ATOM 787 O O . VAL A 1 108 ? 3.363 5.919 6.833 1.00 43.94 108 VAL A O 1
ATOM 790 N N . LEU A 1 109 ? 4.942 6.162 5.285 1.00 50.47 109 LEU A N 1
ATOM 791 C CA . LEU A 1 109 ? 4.636 4.847 4.684 1.00 50.47 109 LEU A CA 1
ATOM 792 C C . LEU A 1 109 ? 5.853 4.176 4.021 1.00 50.47 109 LEU A C 1
ATOM 794 O O . LEU A 1 109 ? 6.038 4.256 2.811 1.00 50.47 109 LEU A O 1
ATOM 798 N N . ARG A 1 110 ? 6.666 3.439 4.791 1.00 54.94 110 ARG A N 1
ATOM 799 C CA . ARG A 1 110 ? 7.836 2.708 4.248 1.00 54.94 110 ARG A CA 1
ATOM 800 C C . ARG A 1 110 ? 7.466 1.677 3.172 1.00 54.94 110 ARG A C 1
ATOM 802 O O . ARG A 1 110 ? 8.136 1.577 2.149 1.00 54.94 110 ARG A O 1
ATOM 809 N N . LEU A 1 111 ? 6.396 0.916 3.409 1.00 53.50 111 LEU A N 1
ATOM 810 C CA . LEU A 1 111 ? 5.883 -0.107 2.491 1.00 53.50 111 LEU A CA 1
ATOM 811 C C . LEU A 1 111 ? 5.100 0.501 1.323 1.00 53.50 111 LEU A C 1
ATOM 813 O O . LEU A 1 111 ? 5.282 0.082 0.178 1.00 53.50 111 LEU A O 1
ATOM 817 N N . ASP A 1 112 ? 4.256 1.504 1.589 1.00 69.38 112 ASP A N 1
ATOM 818 C CA . ASP A 1 112 ? 3.467 2.107 0.513 1.00 69.38 112 ASP A CA 1
ATOM 819 C C . ASP A 1 112 ? 4.332 2.979 -0.395 1.00 69.38 112 ASP A C 1
ATOM 821 O O . ASP A 1 112 ? 4.063 3.007 -1.586 1.00 69.38 112 ASP A O 1
ATOM 825 N N . ALA A 1 113 ? 5.414 3.603 0.087 1.00 75.31 113 ALA A N 1
ATOM 826 C CA . ALA A 1 113 ? 6.311 4.390 -0.761 1.00 75.31 113 ALA A CA 1
ATOM 827 C C . ALA A 1 113 ? 6.942 3.543 -1.873 1.00 75.31 113 ALA A C 1
ATOM 829 O O . ALA A 1 113 ? 6.911 3.941 -3.035 1.00 75.31 113 ALA A O 1
ATOM 830 N N . ALA A 1 114 ? 7.449 2.348 -1.555 1.00 76.44 114 ALA A N 1
ATOM 831 C CA . ALA A 1 114 ? 8.022 1.455 -2.560 1.00 76.44 114 ALA A CA 1
ATOM 832 C C . ALA A 1 114 ? 6.956 0.919 -3.537 1.00 76.44 114 ALA A C 1
ATOM 834 O O . ALA A 1 114 ? 7.212 0.833 -4.742 1.00 76.44 114 ALA A O 1
ATOM 835 N N . ARG A 1 115 ? 5.734 0.627 -3.058 1.00 81.56 115 ARG A N 1
ATOM 836 C CA . ARG A 1 115 ? 4.595 0.277 -3.929 1.00 81.56 115 ARG A CA 1
ATOM 837 C C . ARG A 1 115 ? 4.221 1.421 -4.856 1.00 81.56 115 ARG A C 1
ATOM 839 O O . ARG A 1 115 ? 4.168 1.228 -6.068 1.00 81.56 115 ARG A O 1
ATOM 846 N N . CYS A 1 116 ? 4.006 2.602 -4.304 1.00 82.81 116 CYS A N 1
ATOM 847 C CA . CYS A 1 116 ? 3.703 3.824 -5.028 1.00 82.81 116 CYS A CA 1
ATOM 848 C C . CYS A 1 116 ? 4.784 4.134 -6.062 1.00 82.81 116 CYS A C 1
ATOM 850 O O . CYS A 1 116 ? 4.457 4.353 -7.222 1.00 82.81 116 CYS A O 1
ATOM 852 N N . ALA A 1 117 ? 6.063 4.048 -5.690 1.00 84.56 117 ALA A N 1
ATOM 853 C CA . ALA A 1 117 ? 7.183 4.247 -6.601 1.00 84.56 117 ALA A CA 1
ATOM 854 C C . ALA A 1 117 ? 7.187 3.213 -7.739 1.00 84.56 117 ALA A C 1
ATOM 856 O O . ALA A 1 117 ? 7.354 3.586 -8.897 1.00 84.56 117 ALA A O 1
ATOM 857 N N . SER A 1 118 ? 6.917 1.932 -7.451 1.00 85.00 118 SER A N 1
ATOM 858 C CA . SER A 1 118 ? 6.829 0.883 -8.483 1.00 85.00 118 SER A CA 1
ATOM 859 C C . SER A 1 118 ? 5.713 1.118 -9.511 1.00 85.00 118 SER A C 1
ATOM 861 O O . SER A 1 118 ? 5.828 0.694 -10.660 1.00 85.00 118 SER A O 1
ATOM 863 N N . VAL A 1 119 ? 4.636 1.800 -9.113 1.00 86.94 119 VAL A N 1
ATOM 864 C CA . VAL A 1 119 ? 3.560 2.220 -10.017 1.00 86.94 119 VAL A CA 1
ATOM 865 C C . VAL A 1 119 ? 3.942 3.506 -10.743 1.00 86.94 119 VAL A C 1
ATOM 867 O O . VAL A 1 119 ? 3.778 3.598 -11.954 1.00 86.94 119 VAL A O 1
ATOM 870 N N . ALA A 1 120 ? 4.513 4.467 -10.021 1.00 88.38 120 ALA A N 1
ATOM 871 C CA . ALA A 1 120 ? 4.895 5.774 -10.535 1.00 88.38 120 ALA A CA 1
ATOM 872 C C . ALA A 1 120 ? 5.975 5.710 -11.626 1.00 88.38 120 ALA A C 1
ATOM 874 O O . ALA A 1 120 ? 5.955 6.526 -12.544 1.00 88.38 120 ALA A O 1
ATOM 875 N N . VAL A 1 121 ? 6.870 4.713 -11.603 1.00 90.06 121 VAL A N 1
ATOM 876 C CA . VAL A 1 121 ? 7.834 4.504 -12.701 1.00 90.06 121 VAL A CA 1
ATOM 877 C C . VAL A 1 121 ? 7.192 4.061 -14.023 1.00 90.06 121 VAL A C 1
ATOM 879 O O . VAL A 1 121 ? 7.871 4.058 -15.046 1.00 90.06 121 VAL A O 1
ATOM 882 N N . GLU A 1 122 ? 5.915 3.672 -14.016 1.00 88.25 122 GLU A N 1
ATOM 883 C CA . GLU A 1 122 ? 5.140 3.350 -15.224 1.00 88.25 122 GLU A CA 1
ATOM 884 C C . GLU A 1 122 ? 4.278 4.521 -15.704 1.00 88.25 122 GLU A C 1
ATOM 886 O O . GLU A 1 122 ? 3.478 4.363 -16.622 1.00 88.25 122 GLU A O 1
ATOM 891 N N . SER A 1 123 ? 4.446 5.699 -15.101 1.00 88.50 123 SER A N 1
ATOM 892 C CA . SER A 1 123 ? 3.802 6.916 -15.576 1.00 88.50 123 SER A CA 1
ATOM 893 C C . SER A 1 123 ? 4.273 7.312 -16.966 1.00 88.50 123 SER A C 1
ATOM 895 O O . SER A 1 123 ? 5.459 7.250 -17.282 1.00 88.50 123 SER A O 1
ATOM 897 N N . GLU A 1 124 ? 3.327 7.794 -17.770 1.00 88.56 124 GLU A N 1
ATOM 898 C CA . GLU A 1 124 ? 3.620 8.499 -19.018 1.00 88.56 124 GLU A CA 1
ATOM 899 C C . GLU A 1 124 ? 4.220 9.891 -18.752 1.00 88.56 124 GLU A C 1
ATOM 901 O O . GLU A 1 124 ? 4.838 10.466 -19.643 1.00 88.56 124 GLU A O 1
ATOM 906 N N . ASP A 1 125 ? 4.071 10.423 -17.528 1.00 87.31 125 ASP A N 1
ATOM 907 C CA . ASP A 1 125 ? 4.680 11.683 -17.098 1.00 87.31 125 ASP A CA 1
ATOM 908 C C . ASP A 1 125 ? 6.132 11.464 -16.616 1.00 87.31 125 ASP A C 1
ATOM 910 O O . ASP A 1 125 ? 6.353 10.874 -15.547 1.00 87.31 125 ASP A O 1
ATOM 914 N N . PRO A 1 126 ? 7.141 11.995 -17.332 1.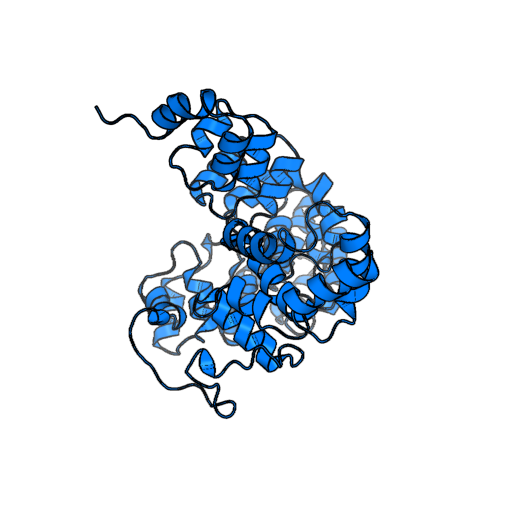00 90.31 126 PRO A N 1
ATOM 915 C CA . PRO A 1 126 ? 8.547 11.828 -16.975 1.00 90.31 126 PRO A CA 1
ATOM 916 C C . PRO A 1 126 ? 8.937 12.462 -15.637 1.00 90.31 126 PRO A C 1
ATOM 918 O O . PRO A 1 126 ? 9.902 12.023 -15.004 1.00 90.31 126 PRO A O 1
ATOM 921 N N . HIS A 1 127 ? 8.219 13.491 -15.178 1.00 86.19 127 HIS A N 1
ATOM 922 C CA . HIS A 1 127 ? 8.468 14.112 -13.878 1.00 86.19 127 HIS A CA 1
ATOM 923 C C . HIS A 1 127 ? 8.063 13.190 -12.726 1.00 86.19 127 HIS A C 1
ATOM 925 O O . HIS A 1 127 ? 8.767 13.126 -11.714 1.00 86.19 127 HIS A O 1
ATOM 931 N N . VAL A 1 128 ? 6.976 12.434 -12.896 1.00 87.00 128 VAL A N 1
ATOM 932 C CA . VAL A 1 128 ? 6.533 11.417 -11.931 1.00 87.00 128 VAL A CA 1
ATOM 933 C C . VAL A 1 128 ? 7.537 10.272 -11.875 1.00 87.00 128 VAL A C 1
ATOM 935 O O . VAL A 1 128 ? 7.962 9.890 -10.786 1.00 87.00 128 VAL A O 1
ATOM 938 N N . VAL A 1 129 ? 7.991 9.783 -13.034 1.00 89.94 129 VAL A N 1
ATOM 939 C CA . VAL A 1 129 ? 9.001 8.716 -13.099 1.00 89.94 129 VAL A CA 1
ATOM 940 C C . VAL A 1 129 ? 10.308 9.155 -12.431 1.00 89.94 129 VAL A C 1
ATOM 942 O O . VAL A 1 129 ? 10.861 8.414 -11.619 1.00 89.94 129 VAL A O 1
ATOM 945 N N . ARG A 1 130 ? 10.792 10.376 -12.709 1.00 88.38 130 ARG A N 1
ATOM 946 C CA . ARG A 1 130 ? 11.995 10.928 -12.058 1.00 88.38 130 ARG A CA 1
ATOM 947 C C . ARG A 1 130 ? 11.829 11.035 -10.545 1.00 88.38 130 ARG A C 1
ATOM 949 O O . ARG A 1 130 ? 12.698 10.566 -9.818 1.00 88.38 130 ARG A O 1
ATOM 956 N N . SER A 1 131 ? 10.721 11.603 -10.071 1.00 85.69 131 SER A N 1
ATOM 957 C CA . SER A 1 131 ? 10.449 11.724 -8.634 1.00 85.69 131 SER A CA 1
ATOM 958 C C . SER A 1 131 ? 10.392 10.353 -7.957 1.00 85.69 131 SER A C 1
ATOM 960 O O . SER A 1 131 ? 11.037 10.154 -6.934 1.00 85.69 131 SER A O 1
ATOM 962 N N . ALA A 1 132 ? 9.722 9.370 -8.564 1.00 86.81 132 ALA A N 1
ATOM 963 C CA . ALA A 1 132 ? 9.640 8.006 -8.042 1.00 86.81 132 ALA A CA 1
ATOM 964 C C . ALA A 1 132 ? 11.012 7.331 -7.894 1.00 86.81 132 ALA A C 1
ATOM 966 O O . ALA A 1 132 ? 11.263 6.648 -6.903 1.00 86.81 132 ALA A O 1
ATOM 967 N N . LEU A 1 133 ? 11.912 7.552 -8.857 1.00 87.38 133 LEU A N 1
ATOM 968 C CA . LEU A 1 133 ? 13.290 7.061 -8.801 1.00 87.38 133 LEU A CA 1
ATOM 969 C C . LEU A 1 133 ? 14.128 7.762 -7.714 1.00 87.38 133 LEU A C 1
ATOM 971 O O . LEU A 1 133 ? 15.083 7.172 -7.211 1.00 87.38 133 LEU A O 1
ATOM 975 N N . LEU A 1 134 ? 13.780 8.998 -7.340 1.00 83.31 134 LEU A N 1
ATOM 976 C CA . LEU A 1 134 ? 14.496 9.795 -6.338 1.00 83.31 134 LEU A CA 1
ATOM 977 C C . LEU A 1 134 ? 13.996 9.595 -4.899 1.00 83.31 134 LEU A C 1
ATOM 979 O O . LEU A 1 134 ? 14.806 9.713 -3.984 1.00 83.31 134 LEU A O 1
ATOM 983 N N . VAL A 1 135 ? 12.704 9.303 -4.694 1.00 75.81 135 VAL A N 1
ATOM 984 C CA . VAL A 1 135 ? 12.068 9.150 -3.363 1.00 75.81 135 VAL A CA 1
ATOM 985 C C . VAL A 1 135 ? 12.670 7.992 -2.553 1.00 75.81 135 VAL A C 1
ATOM 987 O O . VAL A 1 135 ? 12.648 8.014 -1.324 1.00 75.81 135 VAL A O 1
ATOM 990 N N . VAL A 1 136 ? 13.253 6.987 -3.208 1.00 67.00 136 VAL A N 1
ATOM 991 C CA . VAL A 1 136 ? 13.787 5.791 -2.539 1.00 67.00 136 VAL A CA 1
ATOM 992 C C . VAL A 1 136 ? 15.267 5.980 -2.183 1.00 67.00 136 VAL A C 1
ATOM 994 O O . VAL A 1 136 ? 16.151 5.373 -2.786 1.00 67.00 136 VAL A O 1
ATOM 997 N N . ASP A 1 137 ? 15.536 6.869 -1.221 1.00 60.56 137 ASP A N 1
ATOM 998 C CA . ASP A 1 137 ? 16.880 7.186 -0.712 1.00 60.56 137 ASP A CA 1
ATOM 999 C C . ASP A 1 137 ? 17.070 6.802 0.772 1.00 60.56 137 ASP A C 1
ATOM 1001 O O . ASP A 1 137 ? 16.155 6.913 1.587 1.00 60.56 137 ASP A O 1
ATOM 1005 N N . GLY A 1 138 ? 18.300 6.415 1.118 1.00 54.03 138 GLY A N 1
ATOM 1006 C CA . GLY A 1 138 ? 18.876 6.464 2.468 1.00 54.03 138 GLY A CA 1
ATOM 1007 C C . GLY A 1 138 ? 18.546 5.316 3.419 1.00 54.03 138 GLY A C 1
ATOM 1008 O O . GLY A 1 138 ? 19.452 4.597 3.826 1.00 54.03 138 GLY A O 1
ATOM 1009 N N . ASP A 1 139 ? 17.269 5.141 3.763 1.00 58.22 139 ASP A N 1
ATOM 1010 C CA . ASP A 1 139 ? 16.841 4.279 4.885 1.00 58.22 139 ASP A CA 1
ATOM 1011 C C . ASP A 1 139 ? 15.619 3.396 4.559 1.00 58.22 139 ASP A C 1
ATOM 1013 O O . ASP A 1 139 ? 15.121 2.648 5.406 1.00 58.22 139 ASP A O 1
ATOM 1017 N N . PHE A 1 140 ? 15.116 3.475 3.324 1.00 63.12 140 PHE A N 1
ATOM 1018 C CA . PHE A 1 140 ? 13.905 2.785 2.874 1.00 63.12 140 PHE A CA 1
ATOM 1019 C C . PHE A 1 140 ? 14.229 1.583 1.980 1.00 63.12 140 PHE A C 1
ATOM 1021 O O . PHE A 1 140 ? 15.323 1.476 1.426 1.00 63.12 140 PHE A O 1
ATOM 1028 N N . LEU A 1 141 ? 13.276 0.651 1.852 1.00 67.31 141 LEU A N 1
ATOM 1029 C CA . LEU A 1 141 ? 13.440 -0.563 1.045 1.00 67.31 141 LEU A CA 1
ATOM 1030 C C . LEU A 1 141 ? 13.841 -0.197 -0.394 1.00 67.31 141 LEU A C 1
ATOM 1032 O O . LEU A 1 141 ? 13.076 0.504 -1.061 1.00 67.31 141 LEU A O 1
ATOM 1036 N N . PRO A 1 142 ? 15.004 -0.661 -0.887 1.00 76.06 142 PRO A N 1
ATOM 1037 C CA . PRO A 1 142 ? 15.493 -0.282 -2.203 1.00 76.06 142 PRO A CA 1
ATOM 1038 C C . PRO A 1 142 ? 14.530 -0.763 -3.290 1.00 76.06 142 PRO A C 1
ATOM 1040 O O . PRO A 1 142 ? 14.006 -1.880 -3.228 1.00 76.06 142 PRO A O 1
ATOM 1043 N N . LEU A 1 143 ? 14.324 0.068 -4.317 1.00 81.81 143 LEU A N 1
ATOM 1044 C CA . LEU A 1 143 ? 13.622 -0.368 -5.521 1.00 81.81 143 LEU A CA 1
ATOM 1045 C C . LEU A 1 143 ? 14.347 -1.569 -6.121 1.00 81.81 143 LEU A C 1
ATOM 1047 O O . LEU A 1 143 ? 15.579 -1.628 -6.147 1.00 81.81 143 LEU A O 1
ATOM 1051 N N . SER A 1 144 ? 13.581 -2.518 -6.653 1.00 84.38 144 SER A N 1
ATOM 1052 C CA . SER A 1 144 ? 14.191 -3.617 -7.389 1.00 84.38 144 SER A CA 1
ATOM 1053 C C . SER A 1 144 ? 14.898 -3.081 -8.648 1.00 84.38 144 SER A C 1
ATOM 1055 O O . SER A 1 144 ? 14.413 -2.125 -9.267 1.00 84.38 144 SER A O 1
ATOM 1057 N N . PRO A 1 145 ? 16.010 -3.702 -9.086 1.00 86.56 145 PRO A N 1
ATOM 1058 C CA . PRO A 1 145 ? 16.683 -3.330 -10.328 1.00 86.56 145 PRO A CA 1
ATOM 1059 C C . PRO A 1 145 ? 15.732 -3.271 -11.531 1.00 86.56 145 PRO A C 1
ATOM 106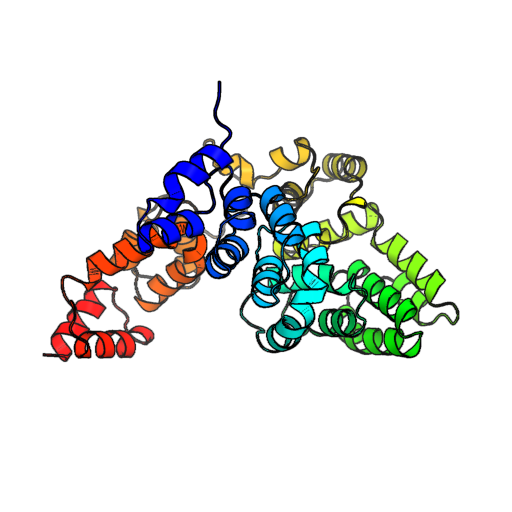1 O O . PRO A 1 145 ? 15.829 -2.357 -12.346 1.00 86.56 145 PRO A O 1
ATOM 1064 N N . ALA A 1 146 ? 14.755 -4.182 -11.610 1.00 87.44 146 ALA A N 1
ATOM 1065 C CA . ALA A 1 146 ? 13.733 -4.185 -12.656 1.00 87.44 146 ALA A CA 1
ATOM 1066 C C . ALA A 1 146 ? 12.859 -2.915 -12.653 1.00 87.44 146 ALA A C 1
ATOM 1068 O O . ALA A 1 146 ? 12.558 -2.374 -13.716 1.00 87.44 146 ALA A O 1
ATOM 1069 N N . VAL A 1 147 ? 12.465 -2.416 -11.476 1.00 87.38 147 VAL A N 1
ATOM 1070 C CA . VAL A 1 147 ? 11.680 -1.176 -11.348 1.00 87.38 147 VAL A CA 1
ATOM 1071 C C . VAL A 1 147 ? 12.512 0.032 -11.784 1.00 87.38 147 VAL A C 1
ATOM 1073 O O . VAL A 1 147 ? 12.029 0.855 -12.562 1.00 87.38 147 VAL A O 1
ATOM 1076 N N . VAL A 1 148 ? 13.783 0.099 -11.370 1.00 89.12 148 VAL A N 1
ATOM 1077 C CA . VAL A 1 148 ? 14.712 1.167 -11.782 1.00 89.12 148 VAL A CA 1
ATOM 1078 C C . VAL A 1 148 ? 14.918 1.164 -13.297 1.00 89.12 148 VAL A C 1
ATOM 1080 O O . VAL A 1 148 ? 14.771 2.197 -13.946 1.00 89.12 148 VAL A O 1
ATOM 1083 N N . LEU A 1 149 ? 15.191 -0.004 -13.884 1.00 89.44 149 LEU A N 1
ATOM 1084 C CA . LEU A 1 149 ? 15.364 -0.166 -15.330 1.00 89.44 149 LEU A CA 1
ATOM 1085 C C . LEU A 1 149 ? 14.123 0.243 -16.115 1.00 89.44 149 LEU A C 1
ATOM 1087 O O . LEU A 1 149 ? 14.257 0.873 -17.163 1.00 89.44 149 LEU A O 1
ATOM 1091 N N . ARG A 1 150 ? 12.925 -0.090 -15.619 1.00 91.00 150 ARG A N 1
ATOM 1092 C CA . ARG A 1 150 ? 11.673 0.317 -16.260 1.00 91.00 150 ARG A CA 1
ATOM 1093 C C . ARG A 1 150 ? 11.503 1.831 -16.237 1.00 91.00 150 ARG A C 1
ATOM 1095 O O . ARG A 1 150 ? 11.218 2.400 -17.285 1.00 91.00 150 ARG A O 1
ATOM 1102 N N . GLY A 1 151 ? 11.757 2.473 -15.096 1.00 90.88 151 GLY A N 1
ATOM 1103 C CA . GLY A 1 151 ? 11.740 3.932 -14.998 1.00 90.88 151 GLY A CA 1
ATOM 1104 C C . GLY A 1 151 ? 12.745 4.581 -15.953 1.00 90.88 151 GLY A C 1
ATOM 1105 O O . GLY A 1 151 ? 12.389 5.471 -16.720 1.00 90.88 151 GLY A O 1
ATOM 1106 N N . CYS A 1 152 ? 13.984 4.083 -16.000 1.00 91.38 152 CYS A N 1
ATOM 1107 C CA . CYS A 1 152 ? 14.991 4.558 -16.954 1.00 91.38 152 CYS A CA 1
ATOM 1108 C C . CYS A 1 152 ? 14.558 4.371 -18.417 1.00 91.38 152 CYS A C 1
ATOM 1110 O O . CYS A 1 152 ? 14.808 5.252 -19.237 1.00 91.38 152 CYS A O 1
ATOM 1112 N N . LEU A 1 153 ? 13.917 3.248 -18.756 1.00 92.00 153 LEU A N 1
ATOM 1113 C CA . LEU A 1 153 ? 13.417 2.982 -20.104 1.00 92.00 153 LEU A CA 1
ATOM 1114 C C . LEU A 1 153 ? 12.252 3.918 -20.473 1.00 92.00 153 LEU A C 1
ATOM 1116 O O . LEU A 1 153 ? 12.242 4.454 -21.579 1.00 92.00 153 LEU A O 1
ATOM 1120 N N . GLY A 1 154 ? 11.333 4.176 -19.538 1.00 91.62 154 GLY A N 1
ATOM 1121 C CA . GLY A 1 154 ? 10.253 5.152 -19.704 1.00 91.62 154 GLY A CA 1
ATOM 1122 C C . GLY A 1 154 ? 10.785 6.566 -19.949 1.00 91.62 154 GLY A C 1
ATOM 1123 O O . GLY A 1 154 ? 10.417 7.205 -20.933 1.00 91.62 154 GLY A O 1
ATOM 1124 N N . LEU A 1 155 ? 11.744 7.018 -19.132 1.00 92.69 155 LEU A N 1
ATOM 1125 C CA . LEU A 1 155 ? 12.414 8.311 -19.324 1.00 92.69 155 LEU A CA 1
ATOM 1126 C C . LEU A 1 155 ? 13.153 8.398 -20.657 1.00 92.69 155 LEU A C 1
ATOM 1128 O O . LEU A 1 155 ? 13.138 9.441 -21.304 1.00 92.69 155 LEU A O 1
ATOM 1132 N N . LEU A 1 156 ? 13.790 7.307 -21.082 1.00 91.50 156 LEU A N 1
ATOM 1133 C CA . LEU A 1 156 ? 14.498 7.257 -22.355 1.00 91.50 156 LEU A CA 1
ATOM 1134 C C . LEU A 1 156 ? 13.549 7.447 -23.540 1.00 91.50 156 LEU A C 1
ATOM 1136 O O . LEU A 1 156 ? 13.933 8.087 -24.518 1.00 91.50 156 LEU A O 1
ATOM 1140 N N . TRP A 1 157 ? 12.338 6.896 -23.467 1.00 91.88 157 TRP A N 1
ATOM 1141 C CA . TRP A 1 157 ? 11.332 7.053 -24.514 1.00 91.88 157 TRP A CA 1
ATOM 1142 C C . TRP A 1 157 ? 10.655 8.420 -24.501 1.00 91.88 157 TRP A C 1
ATOM 1144 O O . TRP A 1 157 ? 10.379 8.946 -25.575 1.00 91.88 157 TRP A O 1
ATOM 1154 N N . ALA A 1 158 ? 10.416 8.996 -23.323 1.00 91.88 158 ALA A N 1
ATOM 1155 C CA . ALA A 1 158 ? 9.701 10.261 -23.209 1.00 91.88 158 ALA A CA 1
ATOM 1156 C C . ALA A 1 158 ? 10.609 11.498 -23.357 1.00 91.88 158 ALA A C 1
ATOM 1158 O O . ALA A 1 158 ? 10.301 12.392 -24.141 1.00 91.88 158 ALA A O 1
ATOM 1159 N N . ASP A 1 159 ? 11.758 11.519 -22.671 1.00 92.56 159 ASP A N 1
ATOM 1160 C CA . ASP A 1 159 ? 12.664 12.679 -22.579 1.00 92.56 159 ASP A CA 1
ATOM 1161 C C . ASP A 1 159 ? 14.043 12.438 -23.217 1.00 92.56 159 ASP A C 1
ATOM 1163 O O . ASP A 1 159 ? 14.896 13.329 -23.274 1.00 92.56 159 ASP A O 1
ATOM 1167 N N . GLY A 1 160 ? 14.299 11.222 -23.699 1.00 90.19 160 GLY A N 1
ATOM 1168 C CA . GLY A 1 160 ? 15.547 10.867 -24.357 1.00 90.19 160 GLY A CA 1
ATOM 1169 C C . GLY A 1 160 ? 16.684 10.471 -23.410 1.00 90.19 160 GLY A C 1
ATOM 1170 O O . GLY A 1 160 ? 16.541 10.259 -22.204 1.00 90.19 160 GLY A O 1
ATOM 1171 N N . ARG A 1 161 ? 17.872 10.307 -24.003 1.00 87.31 161 ARG A N 1
ATOM 1172 C CA . ARG A 1 161 ? 19.018 9.640 -23.363 1.00 87.31 161 ARG A CA 1
ATOM 1173 C C . ARG A 1 161 ? 19.581 10.388 -22.161 1.00 87.31 161 ARG A C 1
ATOM 1175 O O . ARG A 1 161 ? 20.018 9.745 -21.208 1.00 87.31 161 ARG A O 1
ATOM 1182 N N . GLU A 1 162 ? 19.614 11.713 -22.215 1.00 87.81 162 GLU A N 1
ATOM 1183 C CA . GLU A 1 162 ? 20.213 12.531 -21.160 1.00 87.81 162 GLU A CA 1
ATOM 1184 C C . GLU A 1 162 ? 19.419 12.425 -19.854 1.00 87.81 162 GLU A C 1
ATOM 1186 O O . GLU A 1 162 ? 20.012 12.151 -18.811 1.00 87.81 162 GLU A O 1
ATOM 1191 N N . ALA A 1 163 ? 18.086 12.516 -19.921 1.00 89.19 163 ALA A N 1
ATOM 1192 C CA . ALA A 1 163 ? 17.208 12.379 -18.762 1.00 89.19 163 ALA A CA 1
ATOM 1193 C C . ALA A 1 163 ? 17.315 10.988 -18.117 1.00 89.19 163 ALA A C 1
ATOM 1195 O O . ALA A 1 163 ? 17.513 10.884 -16.906 1.00 89.19 163 ALA A O 1
ATOM 1196 N N . ALA A 1 164 ? 17.270 9.921 -18.923 1.00 88.31 164 ALA A N 1
ATOM 1197 C CA . ALA A 1 164 ? 17.447 8.554 -18.432 1.00 88.31 164 ALA A CA 1
ATOM 1198 C C . ALA A 1 164 ? 18.828 8.335 -17.788 1.00 88.31 164 ALA A C 1
ATOM 1200 O O . ALA A 1 164 ? 18.933 7.704 -16.736 1.00 88.31 164 ALA A O 1
ATOM 1201 N N . SER A 1 165 ? 19.887 8.889 -18.392 1.00 83.69 165 SER A N 1
ATOM 1202 C CA . SER A 1 165 ? 21.252 8.802 -17.857 1.00 83.69 165 SER A CA 1
ATOM 1203 C C . SER A 1 165 ? 21.405 9.580 -16.552 1.00 83.69 165 SER A C 1
ATOM 1205 O O . SER A 1 165 ? 22.107 9.125 -15.653 1.00 83.69 165 SER A O 1
ATOM 1207 N N . GLN A 1 166 ? 20.765 10.747 -16.440 1.00 87.12 166 GLN A N 1
ATOM 1208 C CA . GLN A 1 166 ? 20.789 11.546 -15.221 1.00 87.12 166 GLN A CA 1
ATOM 1209 C C . GLN A 1 166 ? 20.061 10.837 -14.082 1.00 87.12 166 GLN A C 1
ATOM 1211 O O . GLN A 1 166 ? 20.679 10.602 -13.050 1.00 87.12 166 GLN A O 1
ATOM 1216 N N . ALA A 1 167 ? 18.812 10.416 -14.307 1.00 87.25 167 ALA A N 1
ATOM 1217 C CA . ALA A 1 167 ? 18.037 9.686 -13.310 1.00 87.25 167 ALA A CA 1
ATOM 1218 C C . ALA A 1 167 ? 18.796 8.448 -12.834 1.00 87.25 167 ALA A C 1
ATOM 1220 O O . ALA A 1 167 ? 18.921 8.216 -11.638 1.00 87.25 167 ALA A O 1
ATOM 1221 N N . LEU A 1 168 ? 19.402 7.702 -13.761 1.00 81.44 168 LEU A N 1
ATOM 1222 C CA . LEU A 1 168 ? 20.254 6.592 -13.381 1.00 81.44 168 LEU A CA 1
ATOM 1223 C C . LEU A 1 168 ? 21.412 7.027 -12.490 1.00 81.44 168 LEU A C 1
ATOM 1225 O O . LEU A 1 168 ? 21.648 6.357 -11.498 1.00 81.44 168 LEU A O 1
ATOM 1229 N N . ARG A 1 169 ? 22.181 8.064 -12.847 1.00 83.31 169 ARG A N 1
ATOM 1230 C CA . ARG A 1 169 ? 23.312 8.513 -12.016 1.00 83.31 169 ARG A CA 1
ATOM 1231 C C . ARG A 1 169 ? 22.854 8.815 -10.592 1.00 83.31 169 ARG A C 1
ATOM 1233 O O . ARG A 1 169 ? 23.542 8.409 -9.662 1.00 83.31 169 ARG A O 1
ATOM 1240 N N . ASP A 1 170 ? 21.680 9.421 -10.454 1.00 84.19 170 ASP A N 1
ATOM 1241 C CA . ASP A 1 170 ? 21.096 9.777 -9.163 1.00 84.19 170 ASP A CA 1
ATOM 1242 C C . ASP A 1 170 ? 20.702 8.539 -8.334 1.00 84.19 170 ASP A C 1
ATOM 1244 O O . ASP A 1 170 ? 20.843 8.552 -7.113 1.00 84.19 170 ASP A O 1
ATOM 1248 N N . VAL A 1 171 ? 20.262 7.440 -8.969 1.00 82.19 171 VAL A N 1
ATOM 1249 C CA . VAL A 1 171 ? 19.965 6.180 -8.253 1.00 82.19 171 VAL A CA 1
ATOM 1250 C C . VAL A 1 171 ? 21.177 5.240 -8.176 1.00 82.19 171 VAL A C 1
ATOM 1252 O O . VAL A 1 171 ? 21.253 4.410 -7.279 1.00 82.19 171 VAL A O 1
ATOM 1255 N N . ARG A 1 172 ? 22.159 5.335 -9.079 1.00 77.19 172 ARG A N 1
ATOM 1256 C CA . ARG A 1 172 ? 23.252 4.357 -9.229 1.00 77.19 172 ARG A CA 1
ATOM 1257 C C . ARG A 1 172 ? 24.016 4.188 -7.935 1.00 77.19 172 ARG A C 1
ATOM 1259 O O . ARG A 1 172 ? 24.238 3.058 -7.520 1.00 77.19 172 ARG A O 1
ATOM 1266 N N . ASP A 1 173 ? 24.383 5.293 -7.302 1.00 71.69 173 ASP A N 1
ATOM 1267 C CA . ASP A 1 173 ? 25.165 5.266 -6.070 1.00 71.69 173 ASP A CA 1
ATOM 1268 C C . ASP A 1 173 ? 24.342 4.687 -4.892 1.00 71.69 173 ASP A C 1
ATOM 1270 O O . ASP A 1 173 ? 24.916 4.236 -3.905 1.00 71.69 173 ASP A O 1
ATOM 1274 N N . ARG A 1 174 ? 23.010 4.590 -5.047 1.00 74.38 174 ARG A N 1
ATOM 1275 C CA . ARG A 1 174 ? 22.052 4.002 -4.094 1.00 74.38 174 ARG A CA 1
ATOM 1276 C C . ARG A 1 174 ? 21.758 2.517 -4.357 1.00 74.38 174 ARG A C 1
ATOM 1278 O O . ARG A 1 174 ? 21.535 1.772 -3.411 1.00 74.38 174 ARG A O 1
ATOM 1285 N N . VAL A 1 175 ? 21.798 2.057 -5.616 1.00 69.38 175 VAL A N 1
ATOM 1286 C CA . VAL A 1 175 ? 21.596 0.630 -5.992 1.00 69.38 175 VAL A CA 1
ATOM 1287 C C . VAL A 1 175 ? 22.920 -0.133 -6.178 1.00 69.38 175 VAL A C 1
ATOM 1289 O O . VAL A 1 175 ? 22.914 -1.334 -6.442 1.00 69.38 175 VAL A O 1
ATOM 1292 N N . ALA A 1 176 ? 24.074 0.533 -6.051 1.00 52.50 176 ALA A N 1
ATOM 1293 C CA . ALA A 1 176 ? 25.393 0.017 -6.446 1.00 52.50 176 ALA A CA 1
ATOM 1294 C C . ALA A 1 176 ? 25.833 -1.309 -5.785 1.00 52.50 176 ALA A C 1
ATOM 1296 O O . ALA A 1 176 ? 26.777 -1.928 -6.275 1.00 52.50 176 ALA A O 1
ATOM 1297 N N . GLY A 1 177 ? 25.165 -1.773 -4.724 1.00 63.91 177 GLY A N 1
ATOM 1298 C CA . GLY A 1 177 ? 25.420 -3.089 -4.124 1.00 63.91 177 GLY A CA 1
ATOM 1299 C C . GLY A 1 177 ? 24.817 -4.276 -4.888 1.00 63.91 177 GLY A C 1
ATOM 1300 O O . GLY A 1 177 ? 25.387 -5.363 -4.843 1.00 63.91 177 GLY A O 1
ATOM 1301 N N . ASP A 1 178 ? 23.722 -4.060 -5.624 1.00 67.00 178 ASP A N 1
ATOM 1302 C CA . ASP A 1 178 ? 22.841 -5.136 -6.110 1.00 67.00 178 ASP A CA 1
ATOM 1303 C C . ASP A 1 178 ? 22.654 -5.163 -7.638 1.00 67.00 178 ASP A C 1
ATOM 1305 O O . ASP A 1 178 ? 22.015 -6.073 -8.166 1.00 67.00 178 ASP A O 1
ATOM 1309 N N . LEU A 1 179 ? 23.184 -4.188 -8.386 1.00 71.50 179 LEU A N 1
ATOM 1310 C CA . LEU A 1 179 ? 23.022 -4.184 -9.844 1.00 71.50 179 LEU A CA 1
ATOM 1311 C C . LEU A 1 179 ? 23.880 -5.274 -10.501 1.00 71.50 179 LEU A C 1
ATOM 1313 O O . LEU A 1 179 ? 25.116 -5.245 -10.453 1.00 71.50 179 LEU A O 1
ATOM 1317 N N . SER A 1 1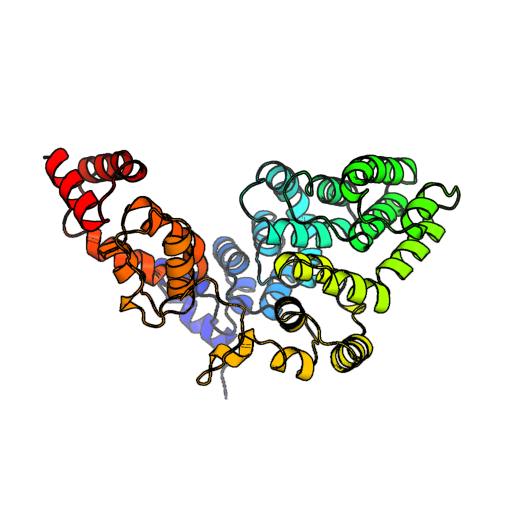80 ? 23.219 -6.206 -11.189 1.00 77.56 180 SER A N 1
ATOM 1318 C CA . SER A 1 180 ? 23.890 -7.247 -11.963 1.00 77.56 180 SER A CA 1
ATOM 1319 C C . SER A 1 180 ? 24.785 -6.643 -13.063 1.00 77.56 180 SER A C 1
ATOM 1321 O O . SER A 1 180 ? 24.620 -5.496 -13.492 1.00 77.56 180 SER A O 1
ATOM 1323 N N . ALA A 1 181 ? 25.794 -7.397 -13.517 1.00 81.56 181 ALA A N 1
ATOM 1324 C CA . ALA A 1 181 ? 26.675 -6.952 -14.604 1.00 81.56 181 ALA A CA 1
ATOM 1325 C C . ALA A 1 181 ? 25.906 -6.524 -15.880 1.00 81.56 181 ALA A C 1
ATOM 1327 O O . ALA A 1 181 ? 26.197 -5.438 -16.376 1.00 81.56 181 ALA A O 1
ATOM 1328 N N . PRO A 1 182 ? 24.861 -7.252 -16.337 1.00 78.88 182 PRO A N 1
ATOM 1329 C CA . PRO A 1 182 ? 24.030 -6.825 -17.466 1.00 78.88 182 PRO A CA 1
ATOM 1330 C C . PRO A 1 182 ? 23.416 -5.432 -17.309 1.00 78.88 182 PRO A C 1
ATOM 1332 O O . PRO A 1 182 ? 23.326 -4.683 -18.280 1.00 78.88 182 PRO A O 1
ATOM 1335 N N . VAL A 1 183 ? 23.010 -5.072 -16.089 1.00 76.00 183 VAL A N 1
ATOM 1336 C CA . VAL A 1 183 ? 22.450 -3.750 -15.807 1.00 76.00 183 VAL A CA 1
ATOM 1337 C C . VAL A 1 183 ? 23.527 -2.682 -15.940 1.00 76.00 183 VAL A C 1
ATOM 1339 O O . VAL A 1 183 ? 23.320 -1.690 -16.629 1.00 76.00 183 VAL A O 1
ATOM 1342 N N . ARG A 1 184 ? 24.708 -2.908 -15.354 1.00 76.81 184 ARG A N 1
ATOM 1343 C CA . ARG A 1 184 ? 25.846 -1.982 -15.467 1.00 76.81 184 ARG A CA 1
ATOM 1344 C C . ARG A 1 184 ? 26.284 -1.780 -16.921 1.00 76.81 184 ARG A C 1
ATOM 1346 O O . ARG A 1 184 ? 26.513 -0.641 -17.327 1.00 76.81 184 ARG A O 1
ATOM 1353 N N . ASP A 1 185 ? 26.332 -2.854 -17.701 1.00 81.44 185 ASP A N 1
ATOM 1354 C CA . ASP A 1 185 ? 26.748 -2.822 -19.105 1.00 81.44 185 ASP A CA 1
ATOM 1355 C C . ASP A 1 185 ? 25.729 -2.100 -19.995 1.00 81.44 185 ASP A C 1
ATOM 1357 O O . ASP A 1 185 ? 26.112 -1.339 -20.886 1.00 81.44 185 ASP A O 1
ATOM 1361 N N . ALA A 1 186 ? 24.427 -2.261 -19.724 1.00 79.94 186 ALA A N 1
ATOM 1362 C CA . ALA A 1 186 ? 23.366 -1.605 -20.487 1.00 79.94 186 ALA A CA 1
ATOM 1363 C C . ALA A 1 186 ? 23.461 -0.073 -20.475 1.00 79.94 186 ALA A C 1
ATOM 1365 O O . ALA A 1 186 ? 23.034 0.583 -21.426 1.00 79.94 186 ALA A O 1
ATOM 1366 N N . PHE A 1 187 ? 24.054 0.499 -19.428 1.00 68.62 187 PHE A N 1
ATOM 1367 C CA . PHE A 1 187 ? 24.197 1.943 -19.274 1.00 68.62 187 PHE A CA 1
ATOM 1368 C C . PHE A 1 187 ? 25.461 2.523 -19.908 1.00 68.62 187 PHE A C 1
ATOM 1370 O O . PHE A 1 187 ? 25.498 3.714 -20.221 1.00 68.62 187 PHE A O 1
ATOM 1377 N N . ALA A 1 188 ? 26.481 1.698 -20.134 1.00 74.12 188 ALA A N 1
ATOM 1378 C CA . ALA A 1 188 ? 27.662 2.096 -20.894 1.00 74.12 188 ALA A CA 1
ATOM 1379 C C . ALA A 1 188 ? 27.402 2.097 -22.415 1.00 74.12 188 ALA A C 1
ATOM 1381 O O . ALA A 1 188 ? 28.202 2.635 -23.183 1.00 74.12 188 ALA A O 1
ATOM 1382 N N . ASP A 1 189 ? 26.284 1.513 -22.857 1.00 76.88 189 ASP A N 1
ATOM 1383 C CA . ASP A 1 189 ? 26.009 1.245 -24.264 1.00 76.88 189 ASP A CA 1
ATOM 1384 C C . ASP A 1 189 ? 25.464 2.480 -25.025 1.00 76.88 189 ASP A C 1
ATOM 1386 O O . ASP A 1 189 ? 24.482 3.105 -24.602 1.00 76.88 189 ASP A O 1
ATOM 1390 N N . PRO A 1 190 ? 26.045 2.854 -26.185 1.00 56.75 190 PRO A N 1
ATOM 1391 C CA . PRO A 1 190 ? 25.437 3.803 -27.121 1.00 56.75 190 PRO A CA 1
ATOM 1392 C C . PRO A 1 190 ? 24.049 3.391 -27.652 1.00 56.75 190 PRO A C 1
ATOM 1394 O O . PRO A 1 190 ? 23.285 4.275 -28.038 1.00 56.75 190 PRO A O 1
ATOM 1397 N N . PHE A 1 191 ? 23.684 2.105 -27.610 1.00 64.94 191 PHE A N 1
ATOM 1398 C CA . PHE A 1 191 ? 22.367 1.552 -27.962 1.00 64.94 191 PHE A CA 1
ATOM 1399 C C . PHE A 1 191 ? 21.482 1.292 -26.732 1.00 64.94 191 PHE A C 1
ATOM 1401 O O . PHE A 1 191 ? 20.801 0.266 -26.631 1.00 64.94 191 PHE A O 1
ATOM 1408 N N . ALA A 1 192 ? 21.471 2.252 -25.804 1.00 71.50 192 ALA A N 1
ATOM 1409 C CA . ALA A 1 192 ? 20.808 2.165 -24.504 1.00 71.50 192 ALA A CA 1
ATOM 1410 C C . ALA A 1 192 ? 19.394 1.531 -24.506 1.00 71.50 192 ALA A C 1
ATOM 1412 O O . ALA A 1 192 ? 19.164 0.683 -23.649 1.00 71.50 192 ALA A O 1
ATOM 1413 N N . PRO A 1 193 ? 18.456 1.810 -25.442 1.00 81.94 193 PRO A N 1
ATOM 1414 C CA . PRO A 1 193 ? 17.114 1.222 -25.361 1.00 81.94 193 PRO A CA 1
ATOM 1415 C C . PRO A 1 193 ? 17.104 -0.309 -25.447 1.00 81.94 193 PRO A C 1
ATOM 1417 O O . PRO A 1 193 ? 16.453 -0.979 -24.648 1.00 81.94 193 PRO A O 1
ATOM 1420 N N . ALA A 1 194 ? 17.844 -0.882 -26.401 1.00 86.88 194 ALA A N 1
ATOM 1421 C CA . ALA A 1 194 ? 17.869 -2.330 -26.603 1.00 86.88 194 ALA A CA 1
ATOM 1422 C C . ALA A 1 194 ? 18.579 -3.040 -25.445 1.00 86.88 194 ALA A C 1
ATOM 1424 O O . ALA A 1 194 ? 18.182 -4.130 -25.034 1.00 86.88 194 ALA A O 1
ATOM 1425 N N . SER A 1 195 ? 19.625 -2.417 -24.910 1.00 87.38 195 SER A N 1
ATOM 1426 C CA . SER A 1 195 ? 20.416 -2.977 -23.817 1.00 87.38 195 SER A CA 1
ATOM 1427 C C . SER A 1 195 ? 19.682 -2.883 -22.483 1.00 87.38 195 SER A C 1
ATOM 1429 O O . SER A 1 195 ? 19.657 -3.869 -21.750 1.00 87.38 195 SER A O 1
ATOM 1431 N N . LEU A 1 196 ? 18.972 -1.780 -22.224 1.00 87.19 196 LEU A N 1
ATOM 1432 C CA . LEU A 1 196 ? 18.055 -1.665 -21.087 1.00 87.19 196 LEU A CA 1
ATOM 1433 C C . LEU A 1 196 ? 16.886 -2.636 -21.195 1.00 87.19 196 LEU A C 1
ATOM 1435 O O . LEU A 1 196 ? 16.532 -3.256 -20.200 1.00 87.19 196 LEU A O 1
ATOM 1439 N N . GLY A 1 197 ? 16.337 -2.839 -22.395 1.00 90.00 197 GLY A N 1
ATOM 1440 C CA . GLY A 1 197 ? 15.313 -3.855 -22.630 1.00 90.00 197 GLY A CA 1
ATOM 1441 C C . GLY A 1 197 ? 15.801 -5.268 -22.292 1.00 90.00 197 GLY A C 1
ATOM 1442 O O . GLY A 1 197 ? 15.102 -6.010 -21.604 1.00 90.00 197 GLY A O 1
ATOM 1443 N N . ARG A 1 198 ? 17.024 -5.636 -22.703 1.00 90.44 198 ARG A N 1
ATOM 1444 C CA . ARG A 1 198 ? 17.631 -6.934 -22.347 1.00 90.44 198 ARG A CA 1
ATOM 1445 C C . ARG A 1 198 ? 17.905 -7.058 -20.850 1.00 90.44 198 ARG A C 1
ATOM 1447 O O . ARG A 1 198 ? 17.621 -8.105 -20.278 1.00 90.44 198 ARG A O 1
ATOM 1454 N N . ALA A 1 199 ? 18.431 -6.008 -20.224 1.00 89.88 199 ALA A N 1
ATOM 1455 C CA . ALA A 1 199 ? 18.671 -5.985 -18.787 1.00 89.88 199 ALA A CA 1
ATOM 1456 C C . ALA A 1 199 ? 17.358 -6.120 -18.003 1.00 89.88 199 ALA A C 1
ATOM 1458 O O . ALA A 1 199 ? 17.272 -6.933 -17.091 1.00 89.88 199 ALA A O 1
ATOM 1459 N N . LEU A 1 200 ? 16.306 -5.402 -18.406 1.00 90.62 200 LEU A N 1
ATOM 1460 C CA . LEU A 1 200 ? 14.981 -5.504 -17.799 1.00 90.62 200 LEU A CA 1
ATOM 1461 C C . LEU A 1 200 ? 14.393 -6.909 -17.964 1.00 90.62 200 LEU A C 1
ATOM 1463 O O . LEU A 1 200 ? 13.850 -7.450 -17.004 1.00 90.62 200 LEU A O 1
ATOM 1467 N N . ALA A 1 201 ? 14.520 -7.513 -19.149 1.00 89.81 201 ALA A N 1
ATOM 1468 C CA . ALA A 1 201 ? 14.070 -8.881 -19.398 1.00 89.81 201 ALA A CA 1
ATOM 1469 C C . ALA A 1 201 ? 14.827 -9.906 -18.536 1.00 89.81 201 ALA A C 1
ATOM 1471 O O . ALA A 1 201 ? 14.219 -10.841 -18.023 1.00 89.81 201 ALA A O 1
ATOM 1472 N N . TYR A 1 202 ? 16.135 -9.712 -18.340 1.00 90.38 202 TYR A N 1
ATOM 1473 C CA . TYR A 1 202 ? 16.952 -10.538 -17.452 1.00 90.38 202 TYR A CA 1
ATOM 1474 C C . TYR A 1 202 ? 16.529 -10.388 -15.983 1.00 90.38 202 TYR A C 1
ATOM 1476 O O . TYR A 1 202 ? 16.230 -11.384 -15.328 1.00 90.38 202 TYR A O 1
ATOM 1484 N N . GLU A 1 203 ? 16.433 -9.154 -15.484 1.00 88.38 203 GLU A N 1
ATOM 1485 C CA . GLU A 1 203 ? 16.040 -8.850 -14.100 1.00 88.38 203 GLU A CA 1
ATOM 1486 C C . GLU A 1 203 ? 14.599 -9.273 -13.779 1.00 88.38 203 GLU A C 1
ATOM 1488 O O . GLU A 1 203 ? 14.282 -9.595 -12.637 1.00 88.38 203 GLU A O 1
ATOM 1493 N N . SER A 1 204 ? 13.727 -9.296 -14.790 1.00 87.38 204 SER A N 1
ATOM 1494 C CA . SER A 1 204 ? 12.339 -9.763 -14.666 1.00 87.38 204 SER A CA 1
ATOM 1495 C C . SER A 1 204 ? 12.190 -11.265 -14.917 1.00 87.38 204 SER A C 1
ATOM 1497 O O . SER A 1 204 ? 11.073 -11.777 -14.878 1.00 87.38 204 SER A O 1
ATOM 1499 N N . SER A 1 205 ? 13.278 -11.982 -15.214 1.00 90.44 205 SER A N 1
ATOM 1500 C CA . SER A 1 205 ? 13.199 -13.417 -15.474 1.00 90.44 205 SER A CA 1
ATOM 1501 C C . SER A 1 205 ? 12.847 -14.184 -14.188 1.00 90.44 205 SER A C 1
ATOM 1503 O O . SER A 1 205 ? 13.336 -13.830 -13.108 1.00 90.44 205 SER A O 1
ATOM 1505 N N . PRO A 1 206 ? 12.044 -15.263 -14.272 1.00 91.56 206 PRO A N 1
ATOM 1506 C CA . PRO A 1 206 ? 11.660 -16.038 -13.093 1.00 91.56 206 PRO A CA 1
ATOM 1507 C C . PRO A 1 206 ? 12.841 -16.533 -12.232 1.00 91.56 206 PRO A C 1
ATOM 1509 O O . PRO A 1 206 ? 12.748 -16.427 -11.006 1.00 91.56 206 PRO A O 1
ATOM 1512 N N . PRO A 1 207 ? 13.974 -17.009 -12.802 1.00 92.88 207 PRO A N 1
ATOM 1513 C CA . PRO A 1 207 ? 15.128 -17.426 -12.004 1.00 92.88 207 PRO A CA 1
ATOM 1514 C C . PRO A 1 207 ? 15.729 -16.291 -11.168 1.00 92.88 207 PRO A C 1
ATOM 1516 O O . PRO A 1 207 ? 15.989 -16.479 -9.981 1.00 92.88 207 PRO A O 1
ATOM 1519 N N . VAL A 1 208 ? 15.906 -15.107 -11.764 1.00 90.62 208 VAL A N 1
ATOM 1520 C CA . VAL A 1 208 ? 16.497 -13.941 -11.088 1.00 90.62 208 VAL A CA 1
ATOM 1521 C C . VAL A 1 208 ? 15.550 -13.402 -10.016 1.00 90.62 208 VAL A C 1
ATOM 1523 O O . VAL A 1 208 ? 15.983 -13.083 -8.908 1.00 90.62 208 VAL A O 1
ATOM 1526 N N . LEU A 1 209 ? 14.241 -13.372 -10.291 1.00 90.06 209 LEU A N 1
ATOM 1527 C CA . LEU A 1 209 ? 13.238 -13.016 -9.288 1.00 90.06 209 LEU A CA 1
ATOM 1528 C C . LEU A 1 209 ? 13.305 -13.955 -8.075 1.00 90.06 209 LEU A C 1
ATOM 1530 O O . LEU A 1 209 ? 13.347 -13.478 -6.943 1.00 90.06 209 LEU A O 1
ATOM 1534 N N . LEU A 1 210 ? 13.355 -15.274 -8.283 1.00 92.69 210 LEU A N 1
ATOM 1535 C CA . LEU A 1 210 ? 13.467 -16.232 -7.178 1.00 92.69 210 LEU A CA 1
ATOM 1536 C C . LEU A 1 210 ? 14.761 -16.073 -6.384 1.00 92.69 210 LEU A C 1
ATOM 1538 O O . LEU A 1 210 ? 14.741 -16.150 -5.155 1.00 92.69 210 LEU A O 1
ATOM 1542 N N . GLU A 1 211 ? 15.875 -15.843 -7.071 1.00 92.81 211 GLU A N 1
ATOM 1543 C CA . GLU A 1 211 ? 17.162 -15.584 -6.437 1.00 92.81 211 GLU A CA 1
ATOM 1544 C C . GLU A 1 211 ? 17.087 -14.349 -5.523 1.00 92.81 211 GLU A C 1
ATOM 1546 O O . GLU A 1 211 ? 17.541 -14.396 -4.377 1.00 92.81 211 GLU A O 1
ATOM 1551 N N . HIS A 1 212 ? 16.432 -13.274 -5.976 1.00 89.50 212 HIS A N 1
ATOM 1552 C CA . HIS A 1 212 ? 16.169 -12.091 -5.155 1.00 89.50 212 HIS A CA 1
ATOM 1553 C C . HIS A 1 212 ? 15.243 -12.382 -3.975 1.00 89.50 212 HIS A C 1
ATOM 1555 O O . HIS A 1 212 ? 15.543 -11.978 -2.852 1.00 89.50 212 HIS A O 1
ATOM 1561 N N . LEU A 1 213 ? 14.143 -13.106 -4.194 1.00 92.00 213 LEU A N 1
ATOM 1562 C CA . LEU A 1 213 ? 13.197 -13.440 -3.129 1.00 92.00 213 LEU A CA 1
ATOM 1563 C C . LEU A 1 213 ? 13.855 -14.271 -2.023 1.00 92.00 213 LEU A C 1
ATOM 1565 O O . LEU A 1 213 ? 13.605 -14.030 -0.846 1.00 92.00 213 LEU A O 1
ATOM 1569 N N . ARG A 1 214 ? 14.752 -15.197 -2.374 1.00 94.06 214 ARG A N 1
ATOM 1570 C CA . ARG A 1 214 ? 15.507 -16.003 -1.398 1.00 94.06 214 ARG A CA 1
ATOM 1571 C C . ARG A 1 214 ? 16.511 -15.193 -0.582 1.00 94.06 214 ARG A C 1
ATOM 1573 O O . ARG A 1 214 ? 16.833 -15.590 0.534 1.00 94.06 214 ARG A O 1
ATOM 1580 N N . ARG A 1 215 ? 17.010 -14.081 -1.125 1.00 92.00 215 ARG A N 1
ATOM 1581 C CA . ARG A 1 215 ? 17.947 -13.177 -0.437 1.00 92.00 215 ARG A CA 1
ATOM 1582 C C . ARG A 1 215 ? 17.267 -12.122 0.425 1.00 92.00 215 ARG A C 1
ATOM 1584 O O . ARG A 1 215 ? 17.958 -11.482 1.218 1.00 92.00 215 ARG A O 1
ATOM 1591 N N . CYS A 1 216 ? 15.954 -11.951 0.281 1.00 90.56 216 CYS A N 1
ATOM 1592 C CA . CYS A 1 216 ? 15.196 -11.011 1.093 1.00 90.56 216 CYS A CA 1
ATOM 1593 C C . CYS A 1 216 ? 15.355 -11.344 2.581 1.00 90.56 216 CYS A C 1
ATOM 1595 O O . CYS A 1 216 ? 15.394 -12.510 2.971 1.00 90.56 216 CYS A O 1
ATOM 1597 N N . ARG A 1 217 ? 15.427 -10.316 3.424 1.00 88.06 217 ARG A N 1
ATOM 1598 C CA . ARG A 1 217 ? 15.600 -10.456 4.879 1.00 88.06 217 ARG A CA 1
ATOM 1599 C C . ARG A 1 217 ? 14.286 -10.395 5.648 1.00 88.06 217 ARG A C 1
ATOM 1601 O O . ARG A 1 217 ? 14.265 -10.658 6.846 1.00 88.06 217 ARG A O 1
ATOM 1608 N N . GLY A 1 218 ? 13.200 -10.046 4.967 1.00 86.88 218 GLY A N 1
ATOM 1609 C CA . GLY A 1 218 ? 11.881 -9.932 5.564 1.00 86.88 218 GLY A CA 1
ATOM 1610 C C . GLY A 1 218 ? 10.773 -9.819 4.528 1.00 86.88 218 GLY A C 1
ATOM 1611 O O . GLY A 1 218 ? 11.008 -9.719 3.321 1.00 86.88 218 GLY A O 1
ATOM 1612 N N . ARG A 1 219 ? 9.541 -9.842 5.037 1.00 85.69 219 ARG A N 1
ATOM 1613 C CA . ARG A 1 219 ? 8.308 -9.778 4.248 1.00 85.69 219 ARG A CA 1
ATOM 1614 C C . ARG A 1 219 ? 8.231 -8.521 3.389 1.00 85.69 219 ARG A C 1
ATOM 1616 O O . ARG A 1 219 ? 7.843 -8.611 2.230 1.00 85.69 219 ARG A O 1
ATOM 1623 N N . ASP A 1 220 ? 8.619 -7.378 3.939 1.00 81.31 220 ASP A N 1
ATOM 1624 C CA . ASP A 1 220 ? 8.468 -6.098 3.249 1.00 81.31 220 ASP A CA 1
ATOM 1625 C C . ASP A 1 220 ? 9.398 -6.002 2.042 1.00 81.31 220 ASP A C 1
ATOM 1627 O O . ASP A 1 220 ? 8.979 -5.602 0.960 1.00 81.31 220 ASP A O 1
ATOM 1631 N N . GLU A 1 221 ? 10.635 -6.478 2.185 1.00 83.75 221 GLU A N 1
ATOM 1632 C CA . GLU A 1 221 ? 11.572 -6.588 1.068 1.00 83.75 221 GLU A CA 1
ATOM 1633 C C . GLU A 1 221 ? 11.039 -7.533 -0.013 1.00 83.75 221 GLU A C 1
ATOM 1635 O O . GLU A 1 221 ? 11.049 -7.188 -1.194 1.00 83.75 221 GLU A O 1
ATOM 1640 N N . ALA A 1 222 ? 10.483 -8.683 0.384 1.00 89.31 222 ALA A N 1
ATOM 1641 C CA . ALA A 1 222 ? 9.853 -9.605 -0.555 1.00 89.31 222 ALA A CA 1
ATOM 1642 C C . ALA A 1 222 ? 8.663 -8.955 -1.285 1.00 89.31 222 ALA A C 1
ATOM 1644 O O . ALA A 1 222 ? 8.545 -9.097 -2.500 1.00 89.31 222 ALA A O 1
ATOM 1645 N N . LEU A 1 223 ? 7.815 -8.194 -0.585 1.00 84.25 223 LEU A N 1
ATOM 1646 C CA . LEU A 1 223 ? 6.703 -7.458 -1.195 1.00 84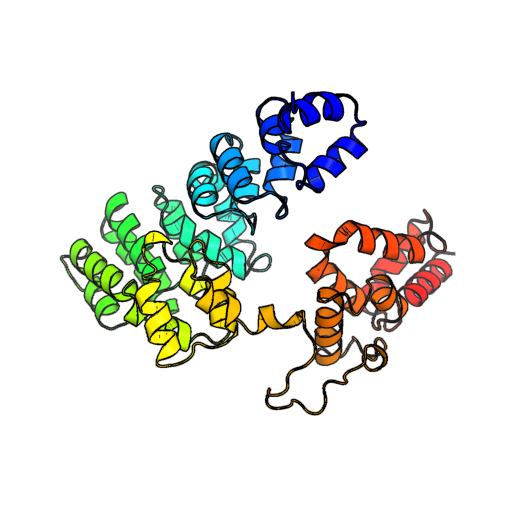.25 223 LEU A CA 1
ATOM 1647 C C . LEU A 1 223 ? 7.198 -6.440 -2.225 1.00 84.25 223 LEU A C 1
ATOM 1649 O O . LEU A 1 223 ? 6.683 -6.422 -3.341 1.00 84.25 223 LEU A O 1
ATOM 1653 N N . VAL A 1 224 ? 8.234 -5.663 -1.900 1.00 82.25 224 VAL A N 1
ATOM 1654 C CA . VAL A 1 224 ? 8.834 -4.692 -2.830 1.00 82.25 224 VAL A CA 1
ATOM 1655 C C . VAL A 1 224 ? 9.384 -5.377 -4.080 1.00 82.25 224 VAL A C 1
ATOM 1657 O O . VAL A 1 224 ? 9.165 -4.897 -5.194 1.00 82.25 224 VAL A O 1
ATOM 1660 N N . ARG A 1 225 ? 10.038 -6.537 -3.938 1.00 85.56 225 ARG A N 1
ATOM 1661 C CA . ARG A 1 225 ? 10.522 -7.320 -5.090 1.00 85.56 225 ARG A CA 1
ATOM 1662 C C . ARG A 1 225 ? 9.372 -7.890 -5.931 1.00 85.56 225 ARG A C 1
ATOM 1664 O O . ARG A 1 225 ? 9.491 -7.938 -7.152 1.00 85.56 225 ARG A O 1
ATOM 1671 N N . LEU A 1 226 ? 8.255 -8.263 -5.303 1.00 86.69 226 LEU A N 1
ATOM 1672 C CA . LEU A 1 226 ? 7.051 -8.774 -5.973 1.00 86.69 226 LEU A CA 1
ATOM 1673 C C . LEU A 1 226 ? 6.180 -7.692 -6.621 1.00 86.69 226 LEU A C 1
ATOM 1675 O O . LEU A 1 226 ? 5.264 -8.026 -7.362 1.00 86.69 226 LEU A O 1
ATOM 1679 N N . HIS A 1 227 ? 6.437 -6.406 -6.373 1.00 77.06 227 HIS A N 1
ATOM 1680 C CA . HIS A 1 227 ? 5.692 -5.303 -6.994 1.00 77.06 227 HIS A CA 1
ATOM 1681 C C . HIS A 1 227 ? 6.083 -5.023 -8.458 1.00 77.06 227 HIS A C 1
ATOM 1683 O O . HIS A 1 227 ? 5.572 -4.089 -9.078 1.00 77.06 227 HIS A O 1
ATOM 1689 N N . ALA A 1 228 ? 6.928 -5.870 -9.054 1.00 66.56 228 ALA A N 1
ATOM 1690 C CA . ALA A 1 228 ? 7.036 -5.968 -10.504 1.00 66.56 228 ALA A CA 1
ATOM 1691 C C . ALA A 1 228 ? 5.660 -6.319 -11.137 1.00 66.56 228 ALA A C 1
ATOM 1693 O O . ALA A 1 228 ? 4.821 -6.941 -10.484 1.00 66.56 228 ALA A O 1
ATOM 1694 N N . PRO A 1 229 ? 5.381 -5.895 -12.384 1.00 64.38 229 PRO A N 1
ATOM 1695 C CA . PRO A 1 229 ? 4.099 -6.083 -13.051 1.00 64.38 229 PRO A CA 1
ATOM 1696 C C . PRO A 1 229 ? 3.674 -7.551 -13.004 1.00 64.38 229 PRO A C 1
ATOM 1698 O O . PRO A 1 229 ? 4.448 -8.457 -13.315 1.00 64.38 229 PRO A O 1
ATOM 1701 N N . ARG A 1 230 ? 2.427 -7.744 -12.563 1.00 57.97 230 ARG A N 1
ATOM 1702 C CA . ARG A 1 230 ? 1.824 -9.021 -12.144 1.00 57.97 230 ARG A CA 1
ATOM 1703 C C . ARG A 1 230 ? 1.830 -10.082 -13.244 1.00 57.97 230 ARG A C 1
ATOM 1705 O O . ARG A 1 230 ? 1.853 -11.271 -12.950 1.00 57.97 230 ARG A O 1
ATOM 1712 N N . ASP A 1 231 ? 1.870 -9.633 -14.488 1.00 64.25 231 ASP A N 1
ATOM 1713 C CA . ASP A 1 231 ? 1.832 -10.439 -15.704 1.00 64.25 231 ASP A CA 1
ATOM 1714 C C . ASP A 1 231 ? 3.121 -11.264 -15.901 1.00 64.25 231 ASP A C 1
ATOM 1716 O O . ASP A 1 231 ? 3.176 -12.132 -16.768 1.00 64.25 231 ASP A O 1
ATOM 1720 N N . ALA A 1 232 ? 4.163 -11.000 -15.101 1.00 67.62 232 ALA A N 1
ATOM 1721 C CA . ALA A 1 232 ? 5.484 -11.607 -15.238 1.00 67.62 232 ALA A CA 1
ATOM 1722 C C . ALA A 1 232 ? 5.769 -12.762 -14.262 1.00 67.62 232 ALA A C 1
ATOM 1724 O O . ALA A 1 232 ? 6.807 -13.413 -14.400 1.00 67.62 232 ALA A O 1
ATOM 1725 N N . ILE A 1 233 ? 4.906 -13.030 -13.270 1.00 87.62 233 ILE A N 1
ATOM 1726 C CA . ILE A 1 233 ? 5.170 -14.142 -12.346 1.00 87.62 233 ILE A CA 1
ATOM 1727 C C . ILE A 1 233 ? 4.780 -15.453 -13.027 1.00 87.62 233 ILE A C 1
ATOM 1729 O O . ILE A 1 233 ? 3.608 -15.817 -13.109 1.00 87.62 233 ILE A O 1
ATOM 1733 N N . ASP A 1 234 ? 5.791 -16.192 -13.474 1.00 92.56 234 ASP A N 1
ATOM 1734 C CA . ASP A 1 234 ? 5.639 -17.585 -13.877 1.00 92.56 234 ASP A CA 1
ATOM 1735 C C . ASP A 1 234 ? 5.367 -18.447 -12.633 1.00 92.56 234 ASP A C 1
ATOM 1737 O O . ASP A 1 234 ? 6.273 -18.970 -11.978 1.00 92.56 234 ASP A O 1
ATOM 1741 N N . TRP A 1 235 ? 4.088 -18.556 -12.275 1.00 94.06 235 TRP A N 1
ATOM 1742 C CA . TRP A 1 235 ? 3.638 -19.311 -11.110 1.00 94.06 235 TRP A CA 1
ATOM 1743 C C . TRP A 1 235 ? 4.039 -20.785 -11.163 1.00 94.06 235 TRP A C 1
ATOM 1745 O O . TRP A 1 235 ? 4.348 -21.360 -10.120 1.00 94.06 235 TRP A O 1
ATOM 1755 N N . ALA A 1 236 ? 4.066 -21.390 -12.354 1.00 95.38 236 ALA A N 1
ATOM 1756 C CA . ALA A 1 236 ? 4.476 -22.780 -12.515 1.00 95.38 236 ALA A CA 1
ATOM 1757 C C . ALA A 1 236 ? 5.956 -22.951 -12.149 1.00 95.38 236 ALA A C 1
ATOM 1759 O O . ALA A 1 236 ? 6.304 -23.861 -11.395 1.00 95.38 236 ALA A O 1
ATOM 1760 N N . PHE A 1 237 ? 6.809 -22.031 -12.606 1.00 95.44 237 PHE A N 1
ATOM 1761 C CA . PHE A 1 237 ? 8.222 -22.006 -12.244 1.00 95.44 237 PHE A CA 1
ATOM 1762 C C . PHE A 1 237 ? 8.443 -21.773 -10.741 1.00 95.44 237 PHE A C 1
ATOM 1764 O O . PHE A 1 237 ? 9.238 -22.480 -10.125 1.00 95.44 237 PHE A O 1
ATOM 1771 N N . VAL A 1 238 ? 7.729 -20.820 -10.127 1.00 95.81 238 VAL A N 1
ATOM 1772 C CA . VAL A 1 238 ? 7.852 -20.526 -8.684 1.00 95.81 238 VAL A CA 1
ATOM 1773 C C . VAL A 1 238 ? 7.440 -21.728 -7.829 1.00 95.81 238 VAL A C 1
ATOM 1775 O O . VAL A 1 238 ? 8.139 -22.052 -6.869 1.00 95.81 238 VAL A O 1
ATOM 1778 N N . VAL A 1 239 ? 6.344 -22.411 -8.181 1.00 97.31 239 VAL A N 1
ATOM 1779 C CA . VAL A 1 239 ? 5.898 -23.639 -7.499 1.00 97.31 239 VAL A CA 1
ATOM 1780 C C . VAL A 1 239 ? 6.951 -24.738 -7.613 1.00 97.31 239 VAL A C 1
ATOM 1782 O O . VAL A 1 239 ? 7.328 -25.329 -6.604 1.00 97.31 239 VAL A O 1
ATOM 1785 N N . GLU A 1 240 ? 7.464 -24.993 -8.817 1.00 97.50 240 GLU A N 1
ATOM 1786 C CA . GLU A 1 240 ? 8.463 -26.044 -9.023 1.00 97.50 240 GLU A CA 1
ATOM 1787 C C . GLU A 1 240 ? 9.760 -25.756 -8.255 1.00 97.50 240 GLU A C 1
ATOM 1789 O O . GLU A 1 240 ? 10.303 -26.622 -7.568 1.00 97.50 240 GLU A O 1
ATOM 1794 N N . ALA A 1 241 ? 10.221 -24.507 -8.282 1.00 97.19 241 ALA A N 1
ATOM 1795 C CA . ALA A 1 241 ? 11.396 -24.106 -7.529 1.00 97.19 241 ALA A CA 1
ATOM 1796 C C . ALA A 1 241 ? 11.183 -24.175 -6.010 1.00 97.19 241 ALA A C 1
ATOM 1798 O O . ALA A 1 241 ? 12.121 -24.526 -5.296 1.00 97.19 241 ALA A O 1
ATOM 1799 N N . HIS A 1 242 ? 9.974 -23.878 -5.516 1.00 97.12 242 HIS A N 1
ATOM 1800 C CA . HIS A 1 242 ? 9.611 -24.042 -4.107 1.00 97.12 242 HIS A CA 1
ATOM 1801 C C . HIS A 1 242 ? 9.643 -25.513 -3.672 1.00 97.12 242 HIS A C 1
ATOM 1803 O O . HIS A 1 242 ? 10.141 -25.822 -2.591 1.00 97.12 242 HIS A O 1
ATOM 1809 N N . ARG A 1 243 ? 9.163 -26.430 -4.519 1.00 97.38 243 ARG A N 1
ATOM 1810 C CA . ARG A 1 243 ? 9.228 -27.877 -4.258 1.00 97.38 243 ARG A CA 1
ATOM 1811 C C . ARG A 1 243 ? 10.663 -28.386 -4.194 1.00 97.38 243 ARG A C 1
ATOM 1813 O O . ARG A 1 243 ? 10.971 -29.231 -3.357 1.00 97.38 243 ARG A O 1
ATOM 1820 N N . HIS A 1 244 ? 11.527 -27.890 -5.080 1.00 97.56 244 HIS A N 1
ATOM 1821 C CA . HIS A 1 244 ? 12.935 -28.277 -5.104 1.00 97.56 244 HIS A CA 1
ATOM 1822 C C . HIS A 1 244 ? 13.713 -27.702 -3.913 1.00 97.56 244 HIS A C 1
ATOM 1824 O O . HIS A 1 244 ? 14.485 -28.407 -3.267 1.00 97.56 244 HIS A O 1
ATOM 1830 N N . GLU A 1 245 ? 13.498 -26.423 -3.615 1.00 97.25 245 GLU A N 1
ATOM 1831 C CA . GLU A 1 245 ? 14.145 -25.705 -2.525 1.00 97.25 245 GLU A CA 1
ATOM 1832 C C . GLU A 1 245 ? 13.134 -24.728 -1.894 1.00 97.25 245 GLU A C 1
ATOM 1834 O O . GLU A 1 245 ? 12.839 -23.675 -2.484 1.00 97.25 245 GLU A O 1
ATOM 1839 N N . PRO A 1 246 ? 12.602 -25.070 -0.699 1.00 96.50 246 PRO A N 1
ATOM 1840 C CA . PRO A 1 246 ? 11.557 -24.301 -0.042 1.00 96.50 246 PRO A CA 1
ATOM 1841 C C . PRO A 1 246 ? 11.909 -22.825 0.127 1.00 96.50 246 PRO A C 1
ATOM 1843 O O . PRO A 1 246 ? 13.016 -22.449 0.510 1.00 96.50 246 PRO A O 1
ATOM 1846 N N . LEU A 1 247 ? 10.916 -21.980 -0.133 1.00 96.75 247 LEU A N 1
ATOM 1847 C CA . LEU A 1 247 ? 11.022 -20.536 0.026 1.00 96.75 247 LEU A CA 1
ATOM 1848 C C . LEU A 1 247 ? 10.837 -20.180 1.505 1.00 96.75 247 LEU A C 1
ATOM 1850 O O . LEU A 1 247 ? 10.068 -20.856 2.195 1.00 96.75 247 LEU A O 1
ATOM 1854 N N . PRO A 1 248 ? 11.484 -19.110 1.998 1.00 95.00 248 PRO A N 1
ATOM 1855 C CA . PRO A 1 248 ? 11.265 -18.644 3.361 1.00 95.00 248 PRO A CA 1
ATOM 1856 C C . PRO A 1 248 ? 9.787 -18.319 3.630 1.00 95.00 248 PRO A C 1
ATOM 1858 O O . PRO A 1 248 ? 9.091 -17.791 2.763 1.00 95.00 248 PRO A O 1
ATOM 1861 N N . GLY A 1 249 ? 9.310 -18.566 4.854 1.00 93.62 249 GLY A N 1
ATOM 1862 C CA . GLY A 1 249 ? 7.897 -18.373 5.213 1.00 93.62 249 GLY A CA 1
ATOM 1863 C C . GLY A 1 249 ? 7.369 -16.955 4.956 1.00 93.62 249 GLY A C 1
ATOM 1864 O O . GLY A 1 249 ? 6.264 -16.794 4.448 1.00 93.62 249 GLY A O 1
ATOM 1865 N N . PHE A 1 250 ? 8.181 -15.922 5.208 1.00 90.94 250 PHE A N 1
ATOM 1866 C CA . PHE A 1 250 ? 7.805 -14.531 4.923 1.00 90.94 250 PHE A CA 1
ATOM 1867 C C . PHE A 1 250 ? 7.694 -14.231 3.416 1.00 90.94 250 PHE A C 1
ATOM 1869 O O . PHE A 1 250 ? 6.923 -13.357 3.021 1.00 90.94 250 PHE A O 1
ATOM 1876 N N . VAL A 1 251 ? 8.428 -14.959 2.563 1.00 94.62 251 VAL A N 1
ATOM 1877 C CA . VAL A 1 251 ? 8.295 -14.874 1.100 1.00 94.62 251 VAL A CA 1
ATOM 1878 C C . VAL A 1 251 ? 6.989 -15.526 0.666 1.00 94.62 251 VAL A C 1
ATOM 1880 O O . VAL A 1 251 ? 6.271 -14.951 -0.146 1.00 94.62 251 VAL A O 1
ATOM 1883 N N . LEU A 1 252 ? 6.643 -16.688 1.230 1.00 94.88 252 LEU A N 1
ATOM 1884 C CA . LEU A 1 252 ? 5.360 -17.350 0.964 1.00 94.88 252 LEU A CA 1
ATOM 1885 C C . LEU A 1 252 ? 4.178 -16.472 1.385 1.00 94.88 252 LEU A C 1
ATOM 1887 O O . LEU A 1 252 ? 3.229 -16.331 0.620 1.00 94.88 252 LEU A O 1
ATOM 1891 N N . ALA A 1 253 ? 4.271 -15.801 2.535 1.00 89.81 253 ALA A N 1
ATOM 1892 C CA . ALA A 1 253 ? 3.284 -14.814 2.966 1.00 89.81 253 ALA A CA 1
ATOM 1893 C C . ALA A 1 253 ? 3.144 -13.647 1.970 1.00 89.81 253 ALA A C 1
ATOM 1895 O O . ALA A 1 253 ? 2.031 -13.237 1.636 1.00 89.81 253 ALA A O 1
ATOM 1896 N N . ALA A 1 254 ? 4.261 -13.131 1.445 1.00 89.75 254 ALA A N 1
ATOM 1897 C CA . ALA A 1 254 ? 4.250 -12.071 0.437 1.00 89.75 254 ALA A CA 1
ATOM 1898 C C . ALA A 1 254 ? 3.672 -12.542 -0.916 1.00 89.75 254 ALA A C 1
ATOM 1900 O O . ALA A 1 254 ? 2.897 -11.813 -1.542 1.00 89.75 254 ALA A O 1
ATOM 1901 N N . LEU A 1 255 ? 3.998 -13.767 -1.346 1.00 92.19 255 LEU A N 1
ATOM 1902 C CA . LEU A 1 255 ? 3.465 -14.404 -2.556 1.00 92.19 255 LEU A CA 1
ATOM 1903 C C . LEU A 1 255 ? 1.968 -14.693 -2.433 1.00 92.19 255 LEU A C 1
ATOM 1905 O O . LEU A 1 255 ? 1.230 -14.471 -3.388 1.00 92.19 255 LEU A O 1
ATOM 1909 N N . ALA A 1 256 ? 1.495 -15.142 -1.269 1.00 91.06 256 ALA A N 1
ATOM 1910 C CA . ALA A 1 256 ? 0.087 -15.456 -1.024 1.00 91.06 256 ALA A CA 1
ATOM 1911 C C . ALA A 1 256 ? -0.844 -14.247 -1.230 1.00 91.06 256 ALA A C 1
ATOM 1913 O O . ALA A 1 256 ? -2.012 -14.426 -1.571 1.00 91.06 256 ALA A O 1
ATOM 1914 N N . ARG A 1 257 ? -0.319 -13.021 -1.080 1.00 84.88 257 ARG A N 1
ATOM 1915 C CA . ARG A 1 257 ? -1.041 -11.761 -1.332 1.00 84.88 257 ARG A CA 1
ATOM 1916 C C . ARG A 1 257 ? -1.105 -11.370 -2.810 1.00 84.88 257 ARG A C 1
ATOM 1918 O O . ARG A 1 257 ? -1.813 -10.425 -3.151 1.00 84.88 257 ARG A O 1
ATOM 1925 N N . GLN A 1 258 ? -0.362 -12.043 -3.686 1.00 86.62 258 GLN A N 1
ATOM 1926 C CA . GLN A 1 258 ? -0.386 -11.746 -5.113 1.00 86.62 258 GLN A CA 1
ATOM 1927 C C . GLN A 1 258 ? -1.604 -12.384 -5.784 1.00 86.62 258 GLN A C 1
ATOM 1929 O O . GLN A 1 258 ? -1.981 -13.530 -5.517 1.00 86.62 258 GLN A O 1
ATOM 1934 N N . VAL A 1 259 ? -2.202 -11.634 -6.708 1.00 82.88 259 VAL A N 1
ATOM 1935 C CA . VAL A 1 259 ? -3.293 -12.130 -7.551 1.00 82.88 259 VAL A CA 1
ATOM 1936 C C . VAL A 1 259 ? -2.784 -13.308 -8.384 1.00 82.88 259 VAL A C 1
ATOM 1938 O O . VAL A 1 259 ? -1.706 -13.242 -8.967 1.00 82.88 259 VAL A O 1
ATOM 1941 N N . GLY A 1 260 ? -3.557 -14.395 -8.425 1.00 87.31 260 GLY A N 1
ATOM 1942 C CA . GLY A 1 260 ? -3.202 -15.602 -9.180 1.00 87.31 260 GLY A CA 1
ATOM 1943 C C . GLY A 1 260 ? -2.226 -16.558 -8.484 1.00 87.31 260 GLY A C 1
ATOM 1944 O O . GLY A 1 260 ? -1.937 -17.605 -9.054 1.00 87.31 260 GLY A O 1
ATOM 1945 N N . CYS A 1 261 ? -1.760 -16.256 -7.264 1.00 92.31 261 CYS A N 1
ATOM 1946 C CA . CYS A 1 261 ? -0.883 -17.155 -6.507 1.00 92.31 261 CYS A CA 1
ATOM 1947 C C . CYS A 1 261 ? -1.521 -18.553 -6.330 1.00 92.31 261 CYS A C 1
ATOM 1949 O O . CYS A 1 261 ? -2.641 -18.628 -5.830 1.00 92.31 261 CYS A O 1
ATOM 1951 N N . PRO A 1 262 ? -0.868 -19.659 -6.727 1.00 95.88 262 PRO A N 1
ATOM 1952 C CA . PRO A 1 262 ? -1.412 -21.004 -6.558 1.00 95.88 262 PRO A CA 1
ATOM 1953 C C . PRO A 1 262 ? -1.687 -21.361 -5.094 1.00 95.88 262 PRO A C 1
ATOM 1955 O O . PRO A 1 262 ? -0.910 -21.003 -4.206 1.00 95.88 262 PRO A O 1
ATOM 1958 N N . ASP A 1 263 ? -2.750 -22.135 -4.853 1.00 93.81 263 ASP A N 1
ATOM 1959 C CA . ASP A 1 263 ? -3.139 -22.566 -3.502 1.00 93.81 263 ASP A CA 1
ATOM 1960 C C . ASP A 1 263 ? -2.009 -23.286 -2.769 1.00 93.81 263 ASP A C 1
ATOM 1962 O O . ASP A 1 263 ? -1.825 -23.057 -1.583 1.00 93.81 263 ASP A O 1
ATOM 1966 N N . GLU A 1 264 ? -1.188 -24.063 -3.480 1.00 96.00 264 GLU A N 1
ATOM 1967 C CA . GLU A 1 264 ? -0.028 -24.751 -2.906 1.00 96.00 264 GLU A CA 1
ATOM 1968 C C . GLU A 1 264 ? 0.941 -23.794 -2.197 1.00 96.00 264 GLU A C 1
ATOM 1970 O O . GLU A 1 264 ? 1.400 -24.088 -1.094 1.00 96.00 264 GLU A O 1
ATOM 1975 N N . LEU A 1 265 ? 1.222 -22.623 -2.780 1.00 95.62 265 LEU A N 1
ATOM 1976 C CA . LEU A 1 265 ? 2.078 -21.617 -2.146 1.00 95.62 265 LEU A CA 1
ATOM 1977 C C . LEU A 1 265 ? 1.351 -20.896 -1.007 1.00 95.62 265 LEU A C 1
ATOM 1979 O O . LEU A 1 265 ? 1.980 -20.576 0.001 1.00 95.62 265 LEU A O 1
ATOM 1983 N N . ARG A 1 266 ? 0.034 -20.671 -1.138 1.00 93.00 266 ARG A N 1
ATOM 1984 C CA . ARG A 1 266 ? -0.787 -20.057 -0.080 1.00 93.00 266 ARG A CA 1
ATOM 1985 C C . ARG A 1 266 ? -0.815 -20.932 1.170 1.00 93.00 266 ARG A C 1
ATOM 1987 O O . ARG A 1 266 ? -0.474 -20.445 2.242 1.00 93.00 266 ARG A O 1
ATOM 1994 N N . THR A 1 267 ? -1.130 -22.218 1.013 1.00 92.88 267 THR A N 1
ATOM 1995 C CA . THR A 1 267 ? -1.227 -23.188 2.115 1.00 92.88 267 THR A CA 1
ATOM 1996 C C . THR A 1 267 ? 0.127 -23.542 2.714 1.00 92.88 267 THR A C 1
ATOM 1998 O O . THR A 1 267 ? 0.194 -23.983 3.854 1.00 92.88 267 THR A O 1
ATOM 2001 N N . SER A 1 268 ? 1.214 -23.359 1.960 1.00 92.69 268 SER A N 1
ATOM 2002 C CA . SER A 1 268 ? 2.576 -23.536 2.479 1.00 92.69 268 SER A CA 1
ATOM 2003 C C . SER A 1 268 ? 3.043 -22.346 3.323 1.00 92.69 268 SER A C 1
ATOM 2005 O O . SER A 1 268 ? 4.083 -22.433 3.976 1.00 92.69 268 SER A O 1
ATOM 2007 N N . SER A 1 269 ? 2.303 -21.230 3.325 1.00 87.56 269 SER A N 1
ATOM 2008 C CA . SER A 1 269 ? 2.623 -20.080 4.164 1.00 87.56 269 SER A CA 1
ATOM 2009 C C . SER A 1 269 ? 2.355 -20.414 5.637 1.00 87.56 269 SER A C 1
ATOM 2011 O O . SER A 1 269 ? 1.204 -20.649 6.008 1.00 87.56 269 SER A O 1
ATOM 2013 N N . PRO A 1 270 ? 3.374 -20.371 6.514 1.00 76.25 270 PRO A N 1
ATOM 2014 C CA . PRO A 1 270 ? 3.193 -20.664 7.935 1.00 76.25 270 PRO A CA 1
ATOM 2015 C C . PRO A 1 270 ? 2.278 -19.652 8.643 1.00 76.25 270 PRO A C 1
ATOM 2017 O O . PRO A 1 270 ? 1.764 -19.954 9.715 1.00 76.25 270 PRO A O 1
ATOM 2020 N N . GLU A 1 271 ? 2.029 -18.478 8.046 1.00 66.88 271 GLU A N 1
ATOM 2021 C CA . GLU A 1 271 ? 1.051 -17.508 8.561 1.00 66.88 271 GLU A CA 1
ATOM 2022 C C . GLU A 1 271 ? -0.401 -18.026 8.472 1.00 66.88 271 GLU A C 1
ATOM 2024 O O . GLU A 1 271 ? -1.244 -17.580 9.246 1.00 66.88 271 GLU A O 1
ATOM 2029 N N . GLN A 1 272 ? -0.714 -18.982 7.583 1.00 53.97 272 GLN A N 1
ATOM 2030 C CA . GLN A 1 272 ? -2.064 -19.563 7.494 1.00 53.97 272 GLN A CA 1
ATOM 2031 C C . GLN A 1 272 ? -2.342 -20.628 8.569 1.00 53.97 272 GLN A C 1
ATOM 2033 O O . GLN A 1 272 ? -3.494 -20.809 8.965 1.00 53.97 272 GLN A O 1
ATOM 2038 N N . ASP A 1 273 ? -1.301 -21.265 9.114 1.00 45.53 273 ASP A N 1
ATOM 2039 C CA . ASP A 1 273 ? -1.421 -22.296 10.160 1.00 45.53 273 ASP A CA 1
ATOM 2040 C C . ASP A 1 273 ? -1.787 -21.715 11.548 1.00 45.53 273 ASP A C 1
ATOM 2042 O O . ASP A 1 273 ? -1.998 -22.459 12.508 1.00 45.53 273 ASP A O 1
ATOM 2046 N N . GLY A 1 274 ? -1.950 -20.390 11.668 1.00 47.31 274 GLY A N 1
ATOM 2047 C CA . GLY A 1 274 ? -2.369 -19.706 12.898 1.00 47.31 274 GLY A CA 1
ATOM 2048 C C . GLY A 1 274 ? -3.793 -20.020 13.384 1.00 47.31 274 GLY A C 1
ATOM 2049 O O . GLY A 1 274 ? -4.189 -19.529 14.437 1.00 47.31 274 GLY A O 1
ATOM 2050 N N . THR A 1 275 ? -4.568 -20.842 12.664 1.00 42.19 275 THR A N 1
ATOM 2051 C CA . THR A 1 275 ? -5.955 -21.193 13.036 1.00 42.19 275 THR A CA 1
ATOM 2052 C C . THR A 1 275 ? -6.175 -22.639 13.490 1.00 42.19 275 THR A C 1
ATOM 2054 O O . THR A 1 275 ? -7.298 -22.986 13.849 1.00 42.19 275 THR A O 1
ATOM 2057 N N . ALA A 1 276 ? -5.141 -23.481 13.597 1.00 37.34 276 ALA A N 1
ATOM 2058 C CA . ALA A 1 276 ? -5.314 -24.811 14.186 1.00 37.34 276 ALA A CA 1
ATOM 2059 C C . ALA A 1 276 ? -4.088 -25.290 14.978 1.00 37.34 276 ALA A C 1
ATOM 2061 O O . ALA A 1 276 ? -3.209 -25.969 14.464 1.00 37.34 276 ALA A O 1
ATOM 2062 N N . GLY A 1 277 ? -4.090 -24.988 16.279 1.00 39.56 277 GLY A N 1
ATOM 2063 C CA . GLY A 1 277 ? -3.626 -25.919 17.310 1.00 39.56 277 GLY A CA 1
ATOM 2064 C C . GLY A 1 277 ? -2.209 -26.479 17.163 1.00 39.56 277 GLY A C 1
ATOM 2065 O O . GLY A 1 277 ? -2.034 -27.683 17.017 1.00 39.56 277 GLY A O 1
ATOM 2066 N N . GLY A 1 278 ? -1.210 -25.617 17.345 1.00 50.38 278 GLY A N 1
ATOM 2067 C CA . GLY A 1 278 ? 0.111 -25.997 17.843 1.00 50.38 278 GLY A CA 1
ATOM 2068 C C . GLY A 1 278 ? 1.124 -26.438 16.791 1.00 50.38 278 GLY A C 1
ATOM 2069 O O . GLY A 1 278 ? 1.031 -27.531 16.243 1.00 50.38 278 GLY A O 1
ATOM 2070 N N . ARG A 1 279 ? 2.208 -25.661 16.640 1.00 37.50 279 ARG A N 1
ATOM 2071 C CA . ARG A 1 279 ? 3.463 -26.181 16.085 1.00 37.50 279 ARG A CA 1
ATOM 2072 C C . ARG A 1 279 ? 4.741 -25.623 16.732 1.00 37.50 279 ARG A C 1
ATOM 2074 O O . ARG A 1 279 ? 4.798 -24.451 17.101 1.00 37.50 279 ARG A O 1
ATOM 2081 N N . PRO A 1 280 ? 5.775 -26.476 16.863 1.00 34.81 280 PRO A N 1
ATOM 2082 C CA . PRO A 1 280 ? 7.121 -26.135 17.307 1.00 34.81 280 PRO A CA 1
ATOM 2083 C C . PRO A 1 280 ? 8.051 -25.791 16.130 1.00 34.81 280 PRO A C 1
ATOM 2085 O O . PRO A 1 280 ? 7.908 -26.357 15.049 1.00 34.81 280 PRO A O 1
ATOM 2088 N N . GLY A 1 281 ? 9.084 -24.973 16.390 1.00 34.84 281 GLY A N 1
ATOM 2089 C CA . GLY A 1 281 ? 10.335 -25.070 15.624 1.00 34.84 281 GLY A CA 1
ATOM 2090 C C . GLY A 1 281 ? 11.087 -23.801 15.211 1.00 34.84 281 GLY A C 1
ATOM 2091 O O . GLY A 1 281 ? 11.902 -23.912 14.307 1.00 34.84 281 GLY A O 1
ATOM 2092 N N . ALA A 1 282 ? 10.897 -22.633 15.835 1.00 37.91 282 ALA A N 1
ATOM 2093 C CA . ALA A 1 282 ? 11.851 -21.523 15.697 1.00 37.91 282 ALA A CA 1
ATOM 2094 C C . ALA A 1 282 ? 12.923 -21.592 16.801 1.00 37.91 282 ALA A C 1
ATOM 2096 O O . ALA A 1 282 ? 12.613 -21.866 17.966 1.00 37.91 282 ALA A O 1
ATOM 2097 N N . LEU A 1 283 ? 14.187 -21.356 16.430 1.00 38.25 283 LEU A N 1
ATOM 2098 C CA . LEU A 1 283 ? 15.309 -21.173 17.352 1.00 38.25 283 LEU A CA 1
ATOM 2099 C C . LEU A 1 283 ? 14.937 -20.103 18.381 1.00 38.25 283 LEU A C 1
ATOM 2101 O O . LEU A 1 283 ? 14.811 -18.930 18.056 1.00 38.25 283 LEU A O 1
ATOM 2105 N N . ARG A 1 284 ? 14.730 -20.559 19.617 1.00 31.48 284 ARG A N 1
ATOM 2106 C CA . ARG A 1 284 ? 14.294 -19.773 20.770 1.00 31.48 284 ARG A CA 1
ATOM 2107 C C . ARG A 1 284 ? 15.198 -18.544 20.989 1.00 31.48 284 ARG A C 1
ATOM 2109 O O . ARG A 1 284 ? 16.319 -18.735 21.469 1.00 31.48 284 ARG A O 1
ATOM 2116 N N . PRO A 1 285 ? 14.698 -17.297 20.867 1.00 35.34 285 PRO A N 1
ATOM 2117 C CA . PRO A 1 285 ? 14.946 -16.353 21.948 1.00 35.34 285 PRO A CA 1
ATOM 2118 C C . PRO A 1 285 ? 14.412 -17.032 23.214 1.00 35.34 285 PRO A C 1
ATOM 2120 O O . PRO A 1 285 ? 13.324 -17.612 23.198 1.00 35.34 285 PRO A O 1
ATOM 2123 N N . LYS A 1 286 ? 15.223 -17.085 24.273 1.00 36.66 286 LYS A N 1
ATOM 2124 C CA . LYS A 1 286 ? 14.851 -17.662 25.574 1.00 36.66 286 LYS A CA 1
ATOM 2125 C C . LYS A 1 286 ? 13.395 -17.314 25.916 1.00 36.66 286 LYS A C 1
ATOM 2127 O O . LYS A 1 286 ? 13.109 -16.157 26.171 1.00 36.66 286 LYS A O 1
ATOM 2132 N N . ALA A 1 287 ? 12.539 -18.340 25.909 1.00 39.69 287 ALA A N 1
ATOM 2133 C CA . ALA A 1 287 ? 11.181 -18.354 26.447 1.00 39.69 287 ALA A CA 1
ATOM 2134 C C . ALA A 1 287 ? 10.393 -17.047 26.234 1.00 39.69 287 ALA A C 1
ATOM 2136 O O . ALA A 1 287 ? 10.224 -16.279 27.174 1.00 39.69 287 ALA A O 1
ATOM 2137 N N . VAL A 1 288 ? 9.870 -16.834 25.018 1.00 48.84 288 VAL A N 1
ATOM 2138 C CA . VAL A 1 288 ? 8.657 -16.014 24.885 1.00 48.84 288 VAL A CA 1
ATOM 2139 C C . VAL A 1 288 ? 7.569 -16.769 25.646 1.00 48.84 288 VAL A C 1
ATOM 2141 O O . VAL A 1 288 ? 7.338 -17.953 25.355 1.00 48.84 288 VAL A O 1
ATOM 2144 N N . PRO A 1 289 ? 7.019 -16.166 26.696 1.00 48.84 289 PRO A N 1
ATOM 2145 C CA . PRO A 1 289 ? 6.130 -16.872 27.584 1.00 48.84 289 PRO A CA 1
ATOM 2146 C C . PRO A 1 289 ? 4.746 -16.990 26.910 1.00 48.84 289 PRO A C 1
ATOM 2148 O O . PRO A 1 289 ? 4.443 -16.261 25.967 1.00 48.84 289 PRO A O 1
ATOM 2151 N N . ARG A 1 290 ? 4.038 -18.084 27.202 1.00 50.94 290 ARG A N 1
ATOM 2152 C CA . ARG A 1 290 ? 3.019 -18.665 26.302 1.00 50.94 290 ARG A CA 1
ATOM 2153 C C . ARG A 1 290 ? 1.596 -18.265 26.656 1.00 50.94 290 ARG A C 1
ATOM 2155 O O . ARG A 1 290 ? 0.701 -18.558 25.870 1.00 50.94 290 ARG A O 1
ATOM 2162 N N . GLU A 1 291 ? 1.405 -17.610 27.789 1.00 64.81 291 GLU A N 1
ATOM 2163 C CA . GLU A 1 291 ? 0.103 -17.154 28.243 1.00 64.81 291 GLU A CA 1
ATOM 2164 C C . GLU A 1 291 ? 0.069 -15.616 28.225 1.00 64.81 291 GLU A C 1
ATOM 2166 O O . GLU A 1 291 ? 1.075 -14.977 28.540 1.00 64.81 291 GLU A O 1
ATOM 2171 N N . PRO A 1 292 ? -1.067 -14.977 27.887 1.00 59.31 292 PRO A N 1
ATOM 2172 C CA . PRO A 1 292 ? -1.224 -13.521 27.992 1.00 59.31 292 PRO A CA 1
ATOM 2173 C C . PRO A 1 292 ? -0.853 -12.962 29.374 1.00 59.31 292 PRO A C 1
ATOM 2175 O O . PRO A 1 292 ? -0.398 -11.825 29.470 1.00 59.31 292 PRO A O 1
ATOM 2178 N N . GLU A 1 293 ? -0.985 -13.779 30.422 1.00 66.94 293 GLU A N 1
ATOM 2179 C CA . GLU A 1 293 ? -0.580 -13.482 31.804 1.00 66.94 293 GLU A CA 1
ATOM 2180 C C . GLU A 1 293 ? 0.924 -13.193 31.950 1.00 66.94 293 GLU A C 1
ATOM 2182 O O . GLU A 1 293 ? 1.361 -12.560 32.913 1.00 66.94 293 GLU A O 1
ATOM 2187 N N . ASP A 1 294 ? 1.726 -13.638 30.987 1.00 63.50 294 ASP A N 1
ATOM 2188 C CA . ASP A 1 294 ? 3.167 -13.489 31.015 1.00 63.50 294 ASP A CA 1
ATOM 2189 C C . ASP A 1 294 ? 3.660 -12.166 30.400 1.00 63.50 294 ASP A C 1
ATOM 2191 O O . ASP A 1 294 ? 4.819 -11.776 30.605 1.00 63.50 294 ASP A O 1
ATOM 2195 N N . VAL A 1 295 ? 2.805 -11.446 29.660 1.00 75.75 295 VAL A N 1
ATOM 2196 C CA . VAL A 1 295 ? 3.128 -10.085 29.220 1.00 75.75 295 VAL A CA 1
ATOM 2197 C C . VAL A 1 295 ? 2.979 -9.172 30.417 1.00 75.75 295 VAL A C 1
ATOM 2199 O O . VAL A 1 295 ? 1.886 -8.768 30.807 1.00 75.75 295 VAL A O 1
ATOM 2202 N N . ARG A 1 296 ? 4.117 -8.805 30.997 1.00 84.38 296 ARG A N 1
ATOM 2203 C CA . ARG A 1 296 ? 4.170 -7.791 32.043 1.00 84.38 296 ARG A CA 1
ATOM 2204 C C . ARG A 1 296 ? 3.873 -6.429 31.431 1.00 84.38 296 ARG A C 1
ATOM 2206 O O . ARG A 1 296 ? 4.790 -5.674 31.132 1.00 84.38 296 ARG A O 1
ATOM 2213 N N . LEU A 1 297 ? 2.593 -6.096 31.268 1.00 86.31 297 LEU A N 1
ATOM 2214 C CA . LEU A 1 297 ? 2.150 -4.787 30.770 1.00 86.31 297 LEU A CA 1
ATOM 2215 C C . LEU A 1 297 ? 2.713 -3.627 31.615 1.00 86.31 297 LEU A C 1
ATOM 2217 O O . LEU A 1 297 ? 2.914 -2.530 31.111 1.00 86.31 297 LEU A O 1
ATOM 2221 N N . GLY A 1 298 ? 3.113 -3.883 32.863 1.00 82.50 298 GLY A N 1
ATOM 2222 C CA . GLY A 1 298 ? 3.873 -2.931 33.677 1.00 82.50 298 GLY A CA 1
ATOM 2223 C C . GLY A 1 298 ? 5.294 -2.596 33.183 1.00 82.50 298 GLY A C 1
ATOM 2224 O O . GLY A 1 298 ? 5.942 -1.754 33.798 1.00 82.50 298 GLY A O 1
ATOM 2225 N N . GLU A 1 299 ? 5.794 -3.237 32.121 1.00 88.69 299 GLU A N 1
ATOM 2226 C CA . GLU A 1 299 ? 7.159 -3.095 31.592 1.00 88.69 299 GLU A CA 1
ATOM 2227 C C . GLU A 1 299 ? 7.192 -2.728 30.085 1.00 88.69 299 GLU A C 1
ATOM 2229 O O . GLU A 1 299 ? 8.198 -2.972 29.419 1.00 88.69 299 GLU A O 1
ATOM 2234 N N . LEU A 1 300 ? 6.141 -2.111 29.522 1.00 90.12 300 LEU A N 1
ATOM 2235 C CA . LEU A 1 300 ? 6.111 -1.671 28.107 1.00 90.12 300 LEU A CA 1
ATOM 2236 C C . LEU A 1 300 ? 7.203 -0.651 27.741 1.00 90.12 300 LEU A C 1
ATOM 2238 O O . LEU A 1 300 ? 7.477 -0.455 26.564 1.00 90.12 300 LEU A O 1
ATOM 2242 N N . GLY A 1 301 ? 7.877 -0.030 28.714 1.00 83.94 301 GLY A N 1
ATOM 2243 C CA . GLY A 1 301 ? 9.079 0.774 28.448 1.00 83.94 301 GLY A CA 1
ATOM 2244 C C . GLY A 1 301 ? 10.246 -0.045 27.870 1.00 83.94 301 GLY A C 1
ATOM 2245 O O . GLY A 1 301 ? 11.198 0.515 27.331 1.00 83.94 301 GLY A O 1
ATOM 2246 N N . ASN A 1 302 ? 10.189 -1.377 27.968 1.00 88.19 302 ASN A N 1
ATOM 2247 C CA . ASN A 1 302 ? 11.111 -2.283 27.302 1.00 88.19 302 ASN A CA 1
ATOM 2248 C C . ASN A 1 302 ? 10.603 -2.620 25.892 1.00 88.19 302 ASN A C 1
ATOM 2250 O O . ASN A 1 302 ? 9.551 -3.239 25.736 1.00 88.19 302 ASN A O 1
ATOM 2254 N N . ALA A 1 303 ? 11.403 -2.302 24.870 1.00 76.56 303 ALA A N 1
ATOM 2255 C CA . ALA A 1 303 ? 11.053 -2.524 23.466 1.00 76.56 303 ALA A CA 1
ATOM 2256 C C . ALA A 1 303 ? 10.645 -3.976 23.137 1.00 76.56 303 ALA A C 1
ATOM 2258 O O . ALA A 1 303 ? 9.768 -4.189 22.304 1.00 76.56 303 ALA A O 1
ATOM 2259 N N . ALA A 1 304 ? 11.234 -4.981 23.797 1.00 74.25 304 ALA A N 1
ATOM 2260 C CA . ALA A 1 304 ? 10.873 -6.382 23.570 1.00 74.25 304 ALA A CA 1
ATOM 2261 C C . ALA A 1 304 ? 9.484 -6.726 24.134 1.00 74.25 304 ALA A C 1
ATOM 2263 O O . ALA A 1 304 ? 8.739 -7.481 23.513 1.00 74.25 304 ALA A O 1
ATOM 2264 N N . VAL A 1 305 ? 9.124 -6.155 25.289 1.00 82.06 305 VAL A N 1
ATOM 2265 C CA . VAL A 1 305 ? 7.794 -6.333 25.895 1.00 82.06 305 VAL A CA 1
ATOM 2266 C C . VAL A 1 305 ? 6.746 -5.567 25.088 1.00 82.06 305 VAL A C 1
ATOM 2268 O O . VAL A 1 305 ? 5.671 -6.103 24.836 1.00 82.06 305 VAL A O 1
ATOM 2271 N N . ALA A 1 306 ? 7.074 -4.358 24.620 1.00 86.44 306 ALA A N 1
ATOM 2272 C CA . ALA A 1 306 ? 6.197 -3.567 23.760 1.00 86.44 306 ALA A CA 1
ATOM 2273 C C . ALA A 1 306 ? 5.889 -4.269 22.430 1.00 86.44 306 ALA A C 1
ATOM 2275 O O . ALA A 1 306 ? 4.726 -4.360 22.045 1.00 86.44 306 ALA A O 1
ATOM 2276 N N . ALA A 1 307 ? 6.907 -4.828 21.766 1.00 78.94 307 ALA A N 1
ATOM 2277 C CA . ALA A 1 307 ? 6.724 -5.593 20.534 1.00 78.94 307 ALA A CA 1
ATOM 2278 C C . ALA A 1 307 ? 5.834 -6.831 20.747 1.00 78.94 307 ALA A C 1
ATOM 2280 O O . ALA A 1 307 ? 4.940 -7.092 19.945 1.00 78.94 307 ALA A O 1
ATOM 2281 N N . LEU A 1 308 ? 6.025 -7.557 21.856 1.00 82.69 308 LEU A N 1
ATOM 2282 C CA . LEU A 1 308 ? 5.190 -8.713 22.196 1.00 82.69 308 LEU A CA 1
ATOM 2283 C C . LEU A 1 308 ? 3.738 -8.307 22.499 1.00 82.69 308 LEU A C 1
ATOM 2285 O O . LEU A 1 308 ? 2.802 -8.952 22.033 1.00 82.69 308 LEU A O 1
ATOM 2289 N N . ALA A 1 309 ? 3.537 -7.219 23.248 1.00 87.06 309 ALA A N 1
ATOM 2290 C CA . ALA A 1 309 ? 2.207 -6.684 23.528 1.00 87.06 309 ALA A CA 1
ATOM 2291 C C . ALA A 1 309 ? 1.495 -6.224 22.246 1.00 87.06 309 ALA A C 1
ATOM 2293 O O . ALA A 1 309 ? 0.295 -6.448 22.096 1.00 87.06 309 ALA A O 1
ATOM 2294 N N . HIS A 1 310 ? 2.234 -5.626 21.306 1.00 87.94 310 HIS A N 1
ATOM 2295 C CA . HIS A 1 310 ? 1.727 -5.242 19.990 1.00 87.94 310 HIS A CA 1
ATOM 2296 C C . HIS A 1 310 ? 1.296 -6.457 19.164 1.00 87.94 310 HIS A C 1
ATOM 2298 O O . HIS A 1 310 ? 0.185 -6.479 18.641 1.00 87.94 310 HIS A O 1
ATOM 2304 N N . GLU A 1 311 ? 2.106 -7.512 19.120 1.00 81.50 311 GLU A N 1
ATOM 2305 C CA . GLU A 1 311 ? 1.748 -8.769 18.454 1.00 81.50 311 GLU A CA 1
ATOM 2306 C C . GLU A 1 311 ? 0.488 -9.409 19.071 1.00 81.50 311 GLU A C 1
ATOM 2308 O O . GLU A 1 311 ? -0.435 -9.822 18.360 1.00 81.50 311 GLU A O 1
ATOM 2313 N N . TYR A 1 312 ? 0.394 -9.440 20.403 1.00 84.88 312 TYR A N 1
ATOM 2314 C CA . TYR A 1 312 ? -0.785 -9.956 21.107 1.00 84.88 312 TYR A CA 1
ATOM 2315 C C . TYR A 1 312 ? -2.024 -9.088 20.906 1.00 84.88 312 TYR A C 1
ATOM 2317 O O . TYR A 1 312 ? -3.140 -9.607 20.844 1.00 84.88 312 TYR A O 1
ATOM 2325 N N . TYR A 1 313 ? -1.850 -7.780 20.742 1.00 88.94 313 TYR A N 1
ATOM 2326 C CA . TYR A 1 313 ? -2.934 -6.899 20.338 1.00 88.94 313 TYR A CA 1
ATOM 2327 C C . TYR A 1 313 ? -3.439 -7.246 18.934 1.00 88.94 313 TYR A C 1
ATOM 2329 O O . TYR A 1 313 ? -4.635 -7.485 18.749 1.00 88.94 313 TYR A O 1
ATOM 2337 N N . LEU A 1 314 ? -2.540 -7.346 17.950 1.00 80.88 314 LEU A N 1
ATOM 2338 C CA . LEU A 1 314 ? -2.893 -7.649 16.559 1.00 80.88 314 LEU A CA 1
ATOM 2339 C C . LEU A 1 314 ? -3.598 -9.006 16.426 1.00 80.88 314 LEU A C 1
ATOM 2341 O O . LEU A 1 314 ? -4.592 -9.122 15.713 1.00 80.88 314 LEU A O 1
ATOM 2345 N N . THR A 1 315 ? -3.168 -10.009 17.190 1.00 79.38 315 THR A N 1
ATOM 2346 C CA . THR A 1 315 ? -3.797 -11.343 17.219 1.00 79.38 315 THR A CA 1
ATOM 2347 C C . THR A 1 315 ? -5.097 -11.408 18.033 1.00 79.38 315 THR A C 1
ATOM 2349 O O . THR A 1 315 ? -5.793 -12.419 17.990 1.00 79.38 315 THR A O 1
ATOM 2352 N N . GLY A 1 316 ? -5.464 -10.336 18.748 1.00 82.12 316 GLY A N 1
ATOM 2353 C CA . GLY A 1 316 ? -6.685 -10.264 19.563 1.00 82.12 316 GLY A CA 1
ATOM 2354 C C . GLY A 1 316 ? -6.574 -10.938 20.935 1.00 82.12 316 GLY A C 1
ATOM 2355 O O . GLY A 1 316 ? -7.564 -11.006 21.659 1.00 82.12 316 GLY A O 1
ATOM 2356 N N . VAL A 1 317 ? -5.380 -11.406 21.306 1.00 86.19 317 VAL A N 1
ATOM 2357 C CA . VAL A 1 317 ? -5.078 -11.972 22.629 1.00 86.19 317 VAL A CA 1
ATOM 2358 C C . VAL A 1 317 ? -5.155 -10.891 23.709 1.00 86.19 317 VAL A C 1
ATOM 2360 O O . VAL A 1 317 ? -5.709 -11.121 24.783 1.00 86.19 317 VAL A O 1
ATOM 2363 N N . LEU A 1 318 ? -4.642 -9.693 23.414 1.00 89.69 318 LEU A N 1
ATOM 2364 C CA . LEU A 1 318 ? -4.799 -8.512 24.257 1.00 89.69 318 LEU A CA 1
ATOM 2365 C C . LEU A 1 318 ? -5.832 -7.560 23.659 1.00 89.69 318 LEU A C 1
ATOM 2367 O O . LEU A 1 318 ? -5.819 -7.255 22.467 1.00 89.69 318 LEU A O 1
ATOM 2371 N N . SER A 1 319 ? -6.712 -7.043 24.515 1.00 92.12 319 SER A N 1
ATOM 2372 C CA . SER A 1 319 ? -7.650 -5.986 24.139 1.00 92.12 319 SER A CA 1
ATOM 2373 C C . SER A 1 319 ? -7.015 -4.602 24.293 1.00 92.12 319 SER A C 1
ATOM 2375 O O . SER A 1 319 ? -6.121 -4.405 25.120 1.00 92.12 319 SER A O 1
ATOM 2377 N N . ALA A 1 320 ? -7.539 -3.612 23.561 1.00 93.94 320 ALA A N 1
ATOM 2378 C CA . ALA A 1 320 ? -7.132 -2.216 23.733 1.00 93.94 320 ALA A CA 1
ATOM 2379 C C . ALA A 1 320 ? -7.324 -1.751 25.187 1.00 93.94 320 ALA A C 1
ATOM 2381 O O . ALA A 1 320 ? -6.456 -1.092 25.752 1.00 93.94 320 ALA A O 1
ATOM 2382 N N . SER A 1 321 ? -8.425 -2.160 25.830 1.00 94.56 321 SER A N 1
ATOM 2383 C CA . SER A 1 321 ? -8.680 -1.826 27.233 1.00 94.56 321 SER A CA 1
ATOM 2384 C C . SER A 1 321 ? -7.640 -2.421 28.184 1.00 94.56 321 SER A C 1
ATOM 2386 O O . SER A 1 321 ? -7.316 -1.761 29.166 1.00 94.56 321 SER A O 1
ATOM 2388 N N . ALA A 1 322 ? -7.145 -3.640 27.950 1.00 94.75 322 ALA A N 1
ATOM 2389 C CA . ALA A 1 322 ? -6.126 -4.244 28.813 1.00 94.75 322 ALA A CA 1
ATOM 2390 C C . ALA A 1 322 ? -4.809 -3.459 28.721 1.00 94.75 322 ALA A C 1
ATOM 2392 O O . ALA A 1 322 ? -4.266 -3.026 29.736 1.00 94.75 322 ALA A O 1
ATOM 2393 N N . ILE A 1 323 ? -4.363 -3.173 27.494 1.00 95.44 323 ILE A N 1
ATOM 2394 C CA . ILE A 1 323 ? -3.137 -2.407 27.235 1.00 95.44 323 ILE A CA 1
ATOM 2395 C C . ILE A 1 323 ? -3.231 -1.002 27.834 1.00 95.44 323 ILE A C 1
ATOM 2397 O O . ILE A 1 323 ? -2.309 -0.570 28.514 1.00 95.44 323 ILE A O 1
ATOM 2401 N N . LEU A 1 324 ? -4.353 -0.302 27.651 1.00 96.12 324 LEU A N 1
ATOM 2402 C CA . LEU A 1 324 ? -4.527 1.052 28.183 1.00 96.12 324 LEU A CA 1
ATOM 2403 C C . LEU A 1 324 ? -4.632 1.081 29.719 1.00 96.12 324 LEU A C 1
ATOM 2405 O O . LEU A 1 324 ? -4.158 2.028 30.344 1.00 96.12 324 LEU A O 1
ATOM 2409 N N . ARG A 1 325 ? -5.241 0.068 30.349 1.00 96.38 325 ARG A N 1
ATOM 2410 C CA . ARG A 1 325 ? -5.399 0.015 31.815 1.00 96.38 325 ARG A CA 1
ATOM 2411 C C . ARG A 1 325 ? -4.119 -0.364 32.543 1.00 96.38 325 ARG A C 1
ATOM 2413 O O . ARG A 1 325 ? -3.870 0.176 33.615 1.00 96.38 325 ARG A O 1
ATOM 2420 N N . GLU A 1 326 ? -3.351 -1.296 31.994 1.00 96.50 326 GLU A N 1
ATOM 2421 C CA . GLU A 1 326 ? -2.245 -1.945 32.709 1.00 96.50 326 GLU A CA 1
ATOM 2422 C C . GLU A 1 326 ? -0.868 -1.593 32.134 1.00 96.50 326 GLU A C 1
ATOM 2424 O O . GLU A 1 326 ? 0.147 -1.766 32.808 1.00 96.50 326 GLU A O 1
ATOM 2429 N N . GLY A 1 327 ? -0.831 -1.071 30.906 1.00 96.50 327 GLY A N 1
ATOM 2430 C CA . GLY A 1 327 ? 0.381 -0.697 30.194 1.00 96.50 327 GLY A CA 1
ATOM 2431 C C . GLY A 1 327 ? 1.142 0.454 30.848 1.00 96.50 327 GLY A C 1
ATOM 2432 O O . GLY A 1 327 ? 0.568 1.512 31.113 1.00 96.50 327 GLY A O 1
ATOM 2433 N N . ARG A 1 328 ? 2.447 0.267 31.072 1.00 96.38 328 ARG A N 1
ATOM 2434 C CA . ARG A 1 328 ? 3.370 1.286 31.597 1.00 96.38 328 ARG A CA 1
ATOM 2435 C C . ARG A 1 328 ? 4.655 1.366 30.760 1.00 96.38 328 ARG A C 1
ATOM 2437 O O . ARG A 1 328 ? 5.295 0.332 30.580 1.00 96.38 328 ARG A O 1
ATOM 2444 N N . PRO A 1 329 ? 5.102 2.555 30.323 1.00 97.50 329 PRO A N 1
ATOM 2445 C CA . PRO A 1 329 ? 4.465 3.856 30.528 1.00 97.50 329 PRO A CA 1
ATOM 2446 C C . PRO A 1 329 ? 3.213 4.026 29.654 1.00 97.50 329 PRO A C 1
ATOM 2448 O O . PRO A 1 329 ? 3.061 3.355 28.631 1.00 97.50 329 PRO A O 1
ATOM 2451 N N . ALA A 1 330 ? 2.329 4.947 30.044 1.00 96.62 330 ALA A N 1
ATOM 2452 C CA . ALA A 1 330 ? 1.105 5.258 29.305 1.00 96.62 330 ALA A CA 1
ATOM 2453 C C . ALA A 1 330 ? 1.392 5.637 27.841 1.00 96.62 330 ALA A C 1
ATOM 2455 O O . ALA A 1 330 ? 0.644 5.246 26.948 1.00 96.62 330 ALA A O 1
ATOM 2456 N N . SER A 1 331 ? 2.501 6.337 27.579 1.00 96.00 331 SER A N 1
ATOM 2457 C CA . SER A 1 331 ? 2.961 6.680 26.228 1.00 96.00 331 SER A CA 1
ATOM 2458 C C . SER A 1 331 ? 3.214 5.448 25.353 1.00 96.00 331 SER A C 1
ATOM 2460 O O . SER A 1 331 ? 2.717 5.392 24.230 1.00 96.00 331 SER A O 1
ATOM 2462 N N . ALA A 1 332 ? 3.895 4.426 25.879 1.00 94.56 332 ALA A N 1
ATOM 2463 C CA . ALA A 1 332 ? 4.141 3.178 25.154 1.00 94.56 332 ALA A CA 1
ATOM 2464 C C . ALA A 1 332 ? 2.838 2.410 24.877 1.00 94.56 332 ALA A C 1
ATOM 2466 O O . ALA A 1 332 ? 2.655 1.859 23.792 1.00 94.56 332 ALA A O 1
ATOM 2467 N N . ALA A 1 333 ? 1.896 2.412 25.829 1.00 95.62 333 ALA A N 1
ATOM 2468 C CA . ALA A 1 333 ? 0.570 1.833 25.618 1.00 95.62 333 ALA A CA 1
ATOM 2469 C C . ALA A 1 333 ? -0.173 2.532 24.463 1.00 95.62 333 ALA A C 1
ATOM 2471 O O . ALA A 1 333 ? -0.749 1.858 23.610 1.00 95.62 333 ALA A O 1
ATOM 2472 N N . PHE A 1 334 ? -0.120 3.867 24.387 1.00 94.31 334 PHE A N 1
ATOM 2473 C CA . PHE A 1 334 ? -0.686 4.609 23.258 1.00 94.31 334 PHE A CA 1
ATOM 2474 C C . PHE A 1 334 ? 0.019 4.313 21.940 1.00 94.31 334 PHE A C 1
ATOM 2476 O O . PHE A 1 334 ? -0.666 4.157 20.937 1.00 94.31 334 PHE A O 1
ATOM 2483 N N . GLU A 1 335 ? 1.346 4.211 21.919 1.00 91.56 335 GLU A N 1
ATOM 2484 C CA . GLU A 1 335 ? 2.109 3.921 20.699 1.00 91.56 335 GLU A CA 1
ATOM 2485 C C . GLU A 1 335 ? 1.729 2.556 20.096 1.00 91.56 335 GLU A C 1
ATOM 2487 O O . GLU A 1 335 ? 1.472 2.445 18.891 1.00 91.56 335 GLU A O 1
ATOM 2492 N N . ILE A 1 336 ? 1.584 1.529 20.941 1.00 90.50 336 ILE A N 1
ATOM 2493 C CA . ILE A 1 336 ? 1.118 0.195 20.525 1.00 90.50 336 ILE A CA 1
ATOM 2494 C C . ILE A 1 336 ? -0.274 0.267 19.888 1.00 90.50 336 ILE A C 1
ATOM 2496 O O . ILE A 1 336 ? -0.536 -0.347 18.851 1.00 90.50 336 ILE A O 1
ATOM 2500 N N . ILE A 1 337 ? -1.179 1.032 20.494 1.00 92.38 337 ILE A N 1
ATOM 2501 C CA . ILE A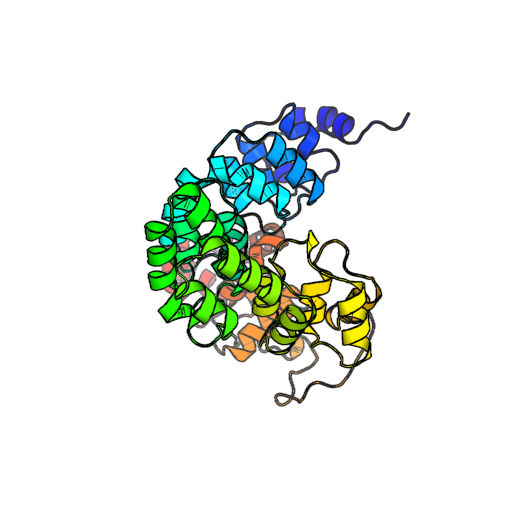 1 337 ? -2.546 1.164 19.999 1.00 92.38 337 ILE A CA 1
ATOM 2502 C C . ILE A 1 337 ? -2.597 2.011 18.719 1.00 92.38 337 ILE A C 1
ATOM 2504 O O . ILE A 1 337 ? -3.237 1.611 17.748 1.00 92.38 337 ILE A O 1
ATOM 2508 N N . ALA A 1 338 ? -1.884 3.137 18.678 1.00 86.06 338 ALA A N 1
ATOM 2509 C CA . ALA A 1 338 ? -1.861 4.077 17.558 1.00 86.06 338 ALA A CA 1
ATOM 2510 C C . ALA A 1 338 ? -1.262 3.464 16.286 1.00 86.06 338 ALA A C 1
ATOM 2512 O O . ALA A 1 338 ? -1.791 3.673 15.195 1.00 86.06 338 ALA A O 1
ATOM 2513 N N . SER A 1 339 ? -0.214 2.646 16.420 1.00 80.12 339 SER A N 1
ATOM 2514 C CA . SER A 1 339 ? 0.390 1.916 15.294 1.00 80.12 339 SER A CA 1
ATOM 2515 C C . SER A 1 339 ? -0.554 0.892 14.645 1.00 80.12 339 SER A C 1
ATOM 2517 O O . SER A 1 339 ? -0.296 0.434 13.533 1.00 80.12 339 SER A O 1
ATOM 2519 N N . SER A 1 340 ? -1.667 0.570 15.306 1.00 76.88 340 SER A N 1
ATOM 2520 C CA . SER A 1 340 ? -2.597 -0.499 14.928 1.00 76.88 340 SER A CA 1
ATOM 2521 C C . SER A 1 340 ? -4.039 -0.023 14.727 1.00 76.88 340 SER A C 1
ATOM 2523 O O . SER A 1 340 ? -4.925 -0.830 14.445 1.00 76.88 340 SER A O 1
ATOM 2525 N N . ALA A 1 341 ? -4.303 1.269 14.926 1.00 65.19 341 ALA A N 1
ATOM 2526 C CA . ALA A 1 341 ? -5.657 1.792 15.094 1.00 65.19 341 ALA A CA 1
ATOM 2527 C C . ALA A 1 341 ? -6.521 1.644 13.822 1.00 65.19 341 ALA A C 1
ATOM 2529 O O . ALA A 1 341 ? -7.707 1.347 13.924 1.00 65.19 341 ALA A O 1
ATOM 2530 N N . ARG A 1 342 ? -5.899 1.656 12.630 1.00 58.94 342 ARG A N 1
ATOM 2531 C CA . ARG A 1 342 ? -6.578 1.656 11.315 1.00 58.94 342 ARG A CA 1
ATOM 2532 C C . ARG A 1 342 ? -7.602 0.530 11.080 1.00 58.94 342 ARG A C 1
ATOM 2534 O O . ARG A 1 342 ? -8.462 0.696 10.225 1.00 58.94 342 ARG A O 1
ATOM 2541 N N . GLU A 1 343 ? -7.526 -0.594 11.797 1.00 54.53 343 GLU A N 1
ATOM 2542 C CA . GLU A 1 343 ? -8.482 -1.714 11.674 1.00 54.53 343 GLU A CA 1
ATOM 2543 C C . GLU A 1 343 ? -9.440 -1.852 12.879 1.00 54.53 343 GLU A C 1
ATOM 2545 O O . GLU A 1 343 ? -10.393 -2.627 12.820 1.00 54.53 343 GLU A O 1
ATOM 2550 N N . ARG A 1 344 ? -9.206 -1.132 13.991 1.00 62.97 344 ARG A N 1
ATOM 2551 C CA . ARG A 1 344 ? -9.943 -1.291 15.268 1.00 62.97 344 ARG A CA 1
ATOM 2552 C C . ARG A 1 344 ? -10.300 0.032 15.958 1.00 62.97 344 ARG A C 1
ATOM 2554 O O . ARG A 1 344 ? -10.528 0.056 17.171 1.00 62.97 344 ARG A O 1
ATOM 2561 N N . ASP A 1 345 ? -10.376 1.122 15.197 1.00 73.81 345 ASP A N 1
ATOM 2562 C CA . ASP A 1 345 ? -10.559 2.489 15.706 1.00 73.81 345 ASP A CA 1
ATOM 2563 C C . ASP A 1 345 ? -11.740 2.624 16.685 1.00 73.81 345 ASP A C 1
ATOM 2565 O O . ASP A 1 345 ? -11.624 3.290 17.715 1.00 73.81 345 ASP A O 1
ATOM 2569 N N . HIS A 1 346 ? -12.858 1.931 16.442 1.00 79.81 346 HIS A N 1
ATOM 2570 C CA . HIS A 1 346 ? -14.031 2.002 17.320 1.00 79.81 346 HIS A CA 1
ATOM 2571 C C . HIS A 1 346 ? -13.812 1.395 18.714 1.00 79.81 346 HIS A C 1
ATOM 2573 O O . HIS A 1 346 ? -14.304 1.946 19.701 1.00 79.81 346 HIS A O 1
ATOM 2579 N N . ASP A 1 347 ? -13.093 0.277 18.825 1.00 81.06 347 ASP A N 1
ATOM 2580 C CA . ASP A 1 347 ? -12.837 -0.371 20.119 1.00 81.06 347 ASP A CA 1
ATOM 2581 C C . ASP A 1 347 ? -11.803 0.410 20.932 1.00 81.06 347 ASP A C 1
ATOM 2583 O O . ASP A 1 347 ? -11.939 0.555 22.149 1.00 81.06 347 ASP A O 1
ATOM 2587 N N . VAL A 1 348 ? -10.811 0.975 20.243 1.00 89.12 348 VAL A N 1
ATOM 2588 C CA . VAL A 1 348 ? -9.817 1.877 20.826 1.00 89.12 348 VAL A CA 1
ATOM 2589 C C . VAL A 1 348 ? -10.483 3.140 21.366 1.00 89.12 348 VAL A C 1
ATOM 2591 O O . VAL A 1 348 ? -10.307 3.474 22.539 1.00 89.12 348 VAL A O 1
ATOM 2594 N N . ALA A 1 349 ? -11.290 3.815 20.543 1.00 87.25 349 ALA A N 1
ATOM 2595 C CA . ALA A 1 349 ? -11.996 5.029 20.939 1.00 87.25 349 ALA A CA 1
ATOM 2596 C C . ALA A 1 349 ? -12.922 4.776 22.137 1.00 87.25 349 ALA A C 1
ATOM 2598 O O . ALA A 1 349 ? -12.957 5.575 23.075 1.00 87.25 349 ALA A O 1
ATOM 2599 N N . ARG A 1 350 ? -13.624 3.633 22.148 1.00 91.25 350 ARG A N 1
ATOM 2600 C CA . ARG A 1 350 ? -14.468 3.214 23.274 1.00 91.25 350 ARG A CA 1
ATOM 2601 C C . ARG A 1 350 ? -13.650 3.018 24.550 1.00 91.25 350 ARG A C 1
ATOM 2603 O O . ARG A 1 350 ? -14.003 3.595 25.574 1.00 91.25 350 ARG A O 1
ATOM 2610 N N . ALA A 1 351 ? -12.543 2.278 24.485 1.00 93.38 351 ALA A N 1
ATOM 2611 C CA . ALA A 1 351 ? -11.688 2.021 25.643 1.00 93.38 351 ALA A CA 1
ATOM 2612 C C . ALA A 1 351 ? -11.085 3.313 26.226 1.00 93.38 351 ALA A C 1
ATOM 2614 O O . ALA A 1 351 ? -11.084 3.503 27.442 1.00 93.38 351 ALA A O 1
ATOM 2615 N N . ILE A 1 352 ? -10.629 4.240 25.375 1.00 94.56 352 ILE A N 1
ATOM 2616 C CA . ILE A 1 352 ? -10.122 5.549 25.817 1.00 94.56 352 ILE A CA 1
ATOM 2617 C C . ILE A 1 352 ? -11.243 6.360 26.478 1.00 94.56 352 ILE A C 1
ATOM 2619 O O . ILE A 1 352 ? -11.047 6.916 27.562 1.00 94.56 352 ILE A O 1
ATOM 2623 N N . ALA A 1 353 ? -12.426 6.418 25.859 1.00 94.06 353 ALA A N 1
ATOM 2624 C CA . ALA A 1 353 ? -13.564 7.164 26.390 1.00 94.06 353 ALA A CA 1
ATOM 2625 C C . ALA A 1 353 ? -14.031 6.621 27.750 1.00 94.06 353 ALA A C 1
ATOM 2627 O O . ALA A 1 353 ? -14.329 7.408 28.648 1.00 94.06 353 ALA A O 1
ATOM 2628 N N . GLU A 1 354 ? -14.054 5.298 27.929 1.00 96.12 354 GLU A N 1
ATOM 2629 C CA . GLU A 1 354 ? -14.415 4.652 29.198 1.00 96.12 354 GLU A CA 1
ATOM 2630 C C . GLU A 1 354 ? -13.459 5.014 30.340 1.00 96.12 354 GLU A C 1
ATOM 2632 O O . GLU A 1 354 ? -13.894 5.145 31.484 1.00 96.12 354 GLU A O 1
ATOM 2637 N N . LEU A 1 355 ? -12.168 5.189 30.044 1.00 96.19 355 LEU A N 1
ATOM 2638 C CA . LEU A 1 355 ? -11.152 5.530 31.042 1.00 96.19 355 LEU A CA 1
ATOM 2639 C C . LEU A 1 355 ? -11.075 7.029 31.345 1.00 96.19 355 LEU A C 1
ATOM 2641 O O . LEU A 1 355 ? -10.792 7.412 32.477 1.00 96.19 355 LEU A O 1
ATOM 2645 N N . THR A 1 356 ? -11.316 7.879 30.347 1.00 97.12 356 THR A N 1
ATOM 2646 C CA . THR A 1 356 ? -11.095 9.331 30.457 1.00 97.12 356 THR A CA 1
ATOM 2647 C C . THR A 1 356 ? -12.357 10.094 30.853 1.00 97.12 356 THR A C 1
ATOM 2649 O O . THR A 1 356 ? -12.296 10.962 31.725 1.00 97.12 356 THR A O 1
ATOM 2652 N N . ARG A 1 357 ? -13.525 9.755 30.287 1.00 96.12 357 ARG A N 1
ATOM 2653 C CA . ARG A 1 357 ? -14.780 10.503 30.492 1.00 96.12 357 ARG A CA 1
ATOM 2654 C C . ARG A 1 357 ? -15.221 10.599 31.962 1.00 96.12 357 ARG A C 1
ATOM 2656 O O . ARG A 1 357 ? -15.654 11.682 32.341 1.00 96.12 357 ARG A O 1
ATOM 2663 N N . PRO A 1 358 ? -15.108 9.555 32.810 1.00 97.81 358 PRO A N 1
ATOM 2664 C CA . PRO A 1 358 ? -15.526 9.654 34.212 1.00 97.81 358 PRO A CA 1
ATOM 2665 C C . PRO A 1 358 ? -14.659 10.581 35.076 1.00 97.81 358 PRO A C 1
ATOM 2667 O O . PRO A 1 358 ? -15.101 10.983 36.150 1.00 97.81 358 PRO A O 1
ATOM 2670 N N . VAL A 1 359 ? -13.427 10.879 34.649 1.00 97.44 359 VAL A N 1
ATOM 2671 C CA . VAL A 1 359 ? -12.428 11.580 35.473 1.00 97.44 359 VAL A CA 1
ATOM 2672 C C . VAL A 1 359 ? -12.077 12.957 34.910 1.00 97.44 359 VAL A C 1
ATOM 2674 O O . VAL A 1 359 ? -12.040 13.923 35.670 1.00 97.44 359 VAL A O 1
ATOM 2677 N N . LEU A 1 360 ? -11.839 13.059 33.597 1.00 96.62 360 LEU A N 1
ATOM 2678 C CA . LEU A 1 360 ? -11.572 14.334 32.917 1.00 96.62 360 LEU A CA 1
ATOM 2679 C C . LEU A 1 360 ? -12.865 15.004 32.442 1.00 96.62 360 LEU A C 1
ATOM 2681 O O . LEU A 1 360 ? -12.980 16.222 32.490 1.00 96.62 360 LEU A O 1
ATOM 2685 N N . GLY A 1 361 ? -13.854 14.223 31.991 1.00 95.12 361 GLY A N 1
ATOM 2686 C CA . GLY A 1 361 ? -15.087 14.768 31.417 1.00 95.12 361 GLY A CA 1
ATOM 2687 C C . GLY A 1 361 ? -14.807 15.785 30.303 1.00 95.12 361 GLY A C 1
ATOM 2688 O O . GLY A 1 361 ? -14.051 15.500 29.371 1.00 95.12 361 GLY A O 1
ATOM 2689 N N . GLU A 1 362 ? -15.417 16.965 30.423 1.00 95.38 362 GLU A N 1
ATOM 2690 C CA . GLU A 1 362 ? -15.239 18.116 29.520 1.00 95.38 362 GLU A CA 1
ATOM 2691 C C . GLU A 1 362 ? -14.241 19.165 30.064 1.00 95.38 362 GLU A C 1
ATOM 2693 O O . GLU A 1 362 ? -14.161 20.271 29.534 1.00 95.38 362 GLU A O 1
ATOM 2698 N N . ASP A 1 363 ? -13.482 18.853 31.121 1.00 97.19 363 ASP A N 1
ATOM 2699 C CA . ASP A 1 363 ? -12.526 19.779 31.742 1.00 97.19 363 ASP A CA 1
ATOM 2700 C C . ASP A 1 363 ? -11.278 19.967 30.860 1.00 97.19 363 ASP A C 1
ATOM 2702 O O . ASP A 1 363 ? -10.376 19.124 30.819 1.00 97.19 363 ASP A O 1
ATOM 2706 N N . ALA A 1 364 ? -11.242 21.078 30.121 1.00 95.50 364 ALA A N 1
ATOM 2707 C CA . ALA A 1 364 ? -10.166 21.392 29.186 1.00 95.50 364 ALA A CA 1
ATOM 2708 C C . ALA A 1 364 ? -8.793 21.522 29.867 1.00 95.50 364 ALA A C 1
ATOM 2710 O O . ALA A 1 364 ? -7.791 21.100 29.285 1.00 95.50 364 ALA A O 1
ATOM 2711 N N . ASP A 1 365 ? -8.735 22.047 31.094 1.00 96.88 365 ASP A N 1
ATOM 2712 C CA . ASP A 1 365 ? -7.474 22.236 31.814 1.00 96.88 365 ASP A CA 1
ATOM 2713 C C . ASP A 1 365 ? -6.887 20.878 32.218 1.00 96.88 365 ASP A C 1
ATOM 2715 O O . ASP A 1 365 ? -5.697 20.617 32.014 1.00 96.88 365 ASP A O 1
ATOM 2719 N N . ALA A 1 366 ? -7.736 19.956 32.681 1.00 96.88 366 ALA A N 1
ATOM 2720 C CA . ALA A 1 366 ? -7.324 18.589 32.985 1.00 96.88 366 ALA A CA 1
ATOM 2721 C C . ALA A 1 366 ? -6.813 17.840 31.738 1.00 96.88 366 ALA A C 1
ATOM 2723 O O . ALA A 1 366 ? -5.820 17.113 31.816 1.00 96.88 366 ALA A O 1
ATOM 2724 N N . TRP A 1 367 ? -7.427 18.050 30.568 1.00 97.00 367 TRP A N 1
ATOM 2725 C CA . TRP A 1 367 ? -6.933 17.491 29.302 1.00 97.00 367 TRP A CA 1
ATOM 2726 C C . TRP A 1 367 ? -5.554 18.034 28.912 1.00 97.00 367 TRP A C 1
ATOM 2728 O O . TRP A 1 367 ? -4.679 17.257 28.524 1.00 97.00 367 TRP A O 1
ATOM 2738 N N . VAL A 1 368 ? -5.328 19.344 29.051 1.00 97.00 368 VAL A N 1
ATOM 2739 C CA . VAL A 1 368 ? -4.022 19.965 28.770 1.00 97.00 368 VAL A CA 1
ATOM 2740 C C . VAL A 1 368 ? -2.941 19.403 29.693 1.00 97.00 368 VAL A C 1
ATOM 2742 O O . VAL A 1 368 ? -1.855 19.053 29.227 1.00 97.00 368 VAL A O 1
ATOM 2745 N N . VAL A 1 369 ? -3.231 19.256 30.989 1.00 97.50 369 VAL A N 1
ATOM 2746 C CA . VAL A 1 369 ? -2.287 18.651 31.940 1.00 97.50 369 VAL A CA 1
ATOM 2747 C C . VAL A 1 369 ? -1.973 17.201 31.560 1.00 97.50 369 VAL A C 1
ATOM 2749 O O . VAL A 1 369 ? -0.803 16.822 31.553 1.00 97.50 369 VAL A O 1
ATOM 2752 N N . ALA A 1 370 ? -2.978 16.397 31.196 1.00 97.50 370 ALA A N 1
ATOM 2753 C CA . ALA A 1 370 ? -2.768 15.005 30.794 1.00 97.50 370 ALA A CA 1
ATOM 2754 C C . ALA A 1 370 ? -1.834 14.890 29.578 1.00 97.50 370 ALA A C 1
ATOM 2756 O O . ALA A 1 370 ? -0.906 14.083 29.592 1.00 97.50 370 ALA A O 1
ATOM 2757 N N . LEU A 1 371 ? -2.041 15.724 28.553 1.00 95.88 371 LEU A N 1
ATOM 2758 C CA . LEU A 1 371 ? -1.204 15.741 27.349 1.00 95.88 371 LEU A CA 1
ATOM 2759 C C . LEU A 1 371 ? 0.237 16.175 27.648 1.00 95.88 371 LEU A C 1
ATOM 2761 O O . LEU A 1 371 ? 1.170 15.572 27.124 1.00 95.88 371 LEU A O 1
ATOM 2765 N N . ASN A 1 372 ? 0.425 17.169 28.520 1.00 96.94 372 ASN A N 1
ATOM 2766 C CA . ASN A 1 372 ? 1.757 17.633 28.918 1.00 96.94 372 ASN A CA 1
ATOM 2767 C C . ASN A 1 372 ? 2.528 16.588 29.732 1.00 96.94 372 ASN A C 1
ATOM 2769 O O . ASN A 1 372 ? 3.747 16.501 29.619 1.00 96.94 372 ASN A O 1
ATOM 2773 N N . LEU A 1 373 ? 1.832 15.800 30.554 1.00 97.12 373 LEU A N 1
ATOM 2774 C CA . LEU A 1 373 ? 2.456 14.747 31.350 1.00 97.12 373 LEU A CA 1
ATOM 2775 C C . LEU A 1 373 ? 2.759 13.489 30.525 1.00 97.12 373 LEU A C 1
ATOM 2777 O O . LEU A 1 373 ? 3.692 12.769 30.865 1.00 97.12 373 LEU A O 1
ATOM 2781 N N . LEU A 1 374 ? 2.003 13.220 29.454 1.00 96.31 374 LEU A N 1
ATOM 2782 C CA . LEU A 1 374 ? 2.001 11.935 28.748 1.00 96.31 374 LEU A CA 1
ATOM 2783 C C . LEU A 1 374 ? 3.396 11.421 28.351 1.00 96.31 374 LEU A C 1
ATOM 2785 O O . LEU A 1 374 ? 3.656 10.229 28.501 1.00 96.31 374 LEU A O 1
ATOM 2789 N N . GLY A 1 375 ? 4.280 12.294 27.856 1.00 90.88 375 GLY A N 1
ATOM 2790 C CA . GLY A 1 375 ? 5.614 11.901 27.383 1.00 90.88 375 GLY A CA 1
ATOM 2791 C C . GLY A 1 375 ? 6.506 11.310 28.480 1.00 90.88 375 GLY A C 1
ATOM 2792 O O . GLY A 1 375 ? 7.166 10.298 28.249 1.00 90.88 375 GLY A O 1
ATOM 2793 N N . ASP A 1 376 ? 6.452 11.890 29.681 1.00 95.31 376 ASP A N 1
ATOM 2794 C CA . ASP A 1 376 ? 7.326 11.541 30.810 1.00 95.31 376 ASP A CA 1
ATOM 2795 C C . ASP A 1 376 ? 6.605 10.720 31.900 1.00 95.31 376 ASP A C 1
ATOM 2797 O O . ASP A 1 376 ? 7.209 10.315 32.899 1.00 95.31 376 ASP A O 1
ATOM 2801 N N . PHE A 1 377 ? 5.301 10.463 31.744 1.00 97.12 377 PHE A N 1
ATOM 2802 C CA . PHE A 1 377 ? 4.502 9.776 32.754 1.00 97.12 377 PHE A CA 1
ATOM 2803 C C . PHE A 1 377 ? 4.761 8.264 32.765 1.00 97.12 377 PHE A C 1
ATOM 2805 O O . PHE A 1 377 ? 4.357 7.522 31.871 1.00 97.12 377 PHE A O 1
ATOM 2812 N N . VAL A 1 378 ? 5.389 7.786 33.840 1.00 96.88 378 VAL A N 1
ATOM 2813 C CA . VAL A 1 378 ? 5.788 6.375 34.012 1.00 96.88 378 VAL A CA 1
ATOM 2814 C C . VAL A 1 378 ? 4.639 5.425 34.381 1.00 96.88 378 VAL A C 1
ATOM 2816 O O . VAL A 1 378 ? 4.812 4.207 34.341 1.00 96.88 378 VAL A O 1
ATOM 2819 N N . GLY A 1 379 ? 3.485 5.964 34.780 1.00 97.31 379 GLY A N 1
ATOM 2820 C CA . GLY A 1 379 ? 2.316 5.181 35.183 1.00 97.31 379 GLY A CA 1
ATOM 2821 C C . GLY A 1 379 ? 1.437 4.733 34.012 1.00 97.31 379 GLY A C 1
ATOM 2822 O O . GLY A 1 379 ? 1.791 4.870 32.844 1.00 97.31 379 GLY A O 1
ATOM 2823 N N . THR A 1 380 ? 0.278 4.184 34.354 1.00 98.00 380 THR A N 1
ATOM 2824 C CA . THR A 1 380 ? -0.793 3.752 33.440 1.00 98.00 380 THR A CA 1
ATOM 2825 C C . THR A 1 380 ? -1.667 4.925 32.984 1.00 98.00 380 THR A C 1
ATOM 2827 O O . THR A 1 380 ? -1.625 6.008 33.576 1.00 98.00 380 THR A O 1
ATOM 2830 N N . LEU A 1 381 ? -2.523 4.718 31.973 1.00 97.44 381 LEU A N 1
ATOM 2831 C CA . LEU A 1 381 ? -3.477 5.748 31.543 1.00 97.44 381 LEU A CA 1
ATOM 2832 C C . LEU A 1 381 ? -4.454 6.175 32.662 1.00 97.44 381 LEU A C 1
ATOM 2834 O O . LEU A 1 381 ? -4.632 7.380 32.839 1.00 97.44 381 LEU A O 1
ATOM 2838 N N . PRO A 1 382 ? -5.064 5.270 33.459 1.00 98.19 382 PRO A N 1
ATOM 2839 C CA . PRO A 1 382 ? -5.906 5.687 34.583 1.00 98.19 382 PRO A CA 1
ATOM 2840 C C . PRO A 1 382 ? -5.162 6.541 35.623 1.00 98.19 382 PRO A C 1
ATOM 2842 O O . PRO A 1 382 ? -5.723 7.509 36.134 1.00 98.19 382 PRO A O 1
ATOM 2845 N N . GLU A 1 383 ? -3.898 6.217 35.920 1.00 97.81 383 GLU A N 1
ATOM 2846 C CA . GLU A 1 383 ? -3.057 6.991 36.849 1.00 97.81 383 GLU A CA 1
ATOM 2847 C C . GLU A 1 383 ? -2.720 8.385 36.288 1.00 97.81 383 GLU A C 1
ATOM 2849 O O . GLU A 1 383 ? -2.768 9.372 37.029 1.00 97.81 383 GLU A O 1
ATOM 2854 N N . LEU A 1 384 ? -2.432 8.479 34.982 1.00 98.25 384 LEU A N 1
ATOM 2855 C CA . LEU A 1 384 ? -2.196 9.741 34.270 1.00 98.25 384 LEU A CA 1
ATOM 2856 C C . LEU A 1 384 ? -3.429 10.641 34.343 1.00 98.25 384 LEU A C 1
ATOM 2858 O O . LEU A 1 384 ? -3.346 11.793 34.765 1.00 98.25 384 LEU A O 1
ATOM 2862 N N . VAL A 1 385 ? -4.584 10.087 33.978 1.00 98.12 385 VAL A N 1
ATOM 2863 C CA . VAL A 1 385 ? -5.881 10.769 33.987 1.00 98.12 385 VAL A CA 1
ATOM 2864 C C . VAL A 1 385 ? -6.255 11.241 35.398 1.00 98.12 385 VAL A C 1
ATOM 2866 O O . VAL A 1 385 ? -6.682 12.382 35.577 1.00 98.12 385 VAL A O 1
ATOM 2869 N N . GLY A 1 386 ? -6.046 10.401 36.417 1.00 97.88 386 GLY A N 1
ATOM 2870 C CA . GLY A 1 386 ? -6.279 10.767 37.816 1.00 97.88 386 GLY A CA 1
ATOM 2871 C C . GLY A 1 386 ? -5.373 11.903 38.295 1.00 97.88 386 GLY A C 1
ATOM 2872 O O . GLY A 1 386 ? -5.840 12.828 38.958 1.00 97.88 386 GLY A O 1
ATOM 2873 N N . THR A 1 387 ? -4.092 11.864 37.919 1.00 98.12 387 THR A N 1
ATOM 2874 C CA . THR A 1 387 ? -3.114 12.904 38.268 1.00 98.12 387 THR A CA 1
ATOM 2875 C C . THR A 1 387 ? -3.453 14.225 37.584 1.00 98.12 387 THR A C 1
ATOM 2877 O O . THR A 1 387 ? -3.456 15.267 38.233 1.00 98.12 387 THR A O 1
ATOM 2880 N N . ALA A 1 388 ? -3.808 14.189 36.300 1.00 98.06 388 ALA A N 1
ATOM 2881 C CA . ALA A 1 388 ? -4.184 15.378 35.548 1.00 98.06 388 ALA A CA 1
ATOM 2882 C C . ALA A 1 388 ? -5.433 16.067 36.124 1.00 98.06 388 ALA A C 1
ATOM 2884 O O . ALA A 1 388 ? -5.422 17.277 36.334 1.00 98.06 388 ALA A O 1
ATOM 2885 N N . SER A 1 389 ? -6.466 15.291 36.476 1.00 98.00 389 SER A N 1
ATOM 2886 C CA . SER A 1 389 ? -7.677 15.805 37.138 1.00 98.00 389 SER A CA 1
ATOM 2887 C C . SER A 1 389 ? -7.386 16.422 38.510 1.00 98.00 389 SER A C 1
ATOM 2889 O O . SER A 1 389 ? -8.003 17.413 38.888 1.00 98.00 389 SER A O 1
ATOM 2891 N N . ALA A 1 390 ? -6.437 15.861 39.266 1.00 97.56 390 ALA A N 1
ATOM 2892 C CA . ALA A 1 390 ? -6.057 16.393 40.573 1.00 97.56 390 ALA A CA 1
ATOM 2893 C C . ALA A 1 390 ? -5.241 17.692 40.485 1.00 97.56 390 ALA A C 1
ATOM 2895 O O . ALA A 1 390 ? -5.354 18.523 41.374 1.00 97.56 390 ALA A O 1
ATOM 2896 N N . VAL A 1 391 ? -4.421 17.857 39.443 1.00 97.69 391 VAL A N 1
ATOM 2897 C CA . VAL A 1 391 ? -3.585 19.054 39.232 1.00 97.69 391 VAL A CA 1
ATOM 2898 C C . VAL A 1 391 ? -4.388 20.229 38.666 1.00 97.69 391 VAL A C 1
ATOM 2900 O O . VAL A 1 391 ? -4.043 21.375 38.932 1.00 97.69 391 VAL A O 1
ATOM 2903 N N . ALA A 1 392 ? -5.435 19.958 37.883 1.00 96.06 392 ALA A N 1
ATOM 2904 C CA . ALA A 1 392 ? -6.282 20.995 37.289 1.00 96.06 392 ALA A CA 1
ATOM 2905 C C . ALA A 1 392 ? -7.292 21.625 38.272 1.00 96.06 392 ALA A C 1
ATOM 2907 O O . ALA A 1 392 ? -7.849 22.679 37.976 1.00 96.06 392 ALA A O 1
ATOM 2908 N N . ARG A 1 393 ? -7.527 20.993 39.429 1.00 92.31 393 ARG A N 1
ATOM 2909 C CA . ARG A 1 393 ? -8.385 21.505 40.512 1.00 92.31 393 ARG A CA 1
ATOM 2910 C C . ARG A 1 393 ? -7.581 22.310 41.520 1.00 92.31 393 ARG A C 1
ATOM 2912 O O . ARG A 1 393 ? -8.131 23.328 41.998 1.00 92.31 393 ARG A O 1
#

Foldseek 3Di:
DDDAQLNVCVVPLVVDDPVVNLVVLLQQQRHNLLVNCLVPNDPVSLQSNLQHLNHAQVSLLVSLVSDPALSSLLSNLQRPNHDLNSNLSSCVSPVVPVLVVLQPCLDDCLLSLLLSLLSQLPDLDLVSLLSSLQSQDDPGQDAQLLSLLSSLLSCCVRVNDVSSLVSCVNCCVVCVVPQDPLSVVLNVDPVNNVSSVVSSCVCLAQVNLLVQQQPDPALSNLLSSCSNPLVRHPLVSVVVVCVVPNGDLSNLVSLLPRPPRDVVSVVPRVVVVVPDDDDDDDDDPPDPDDAPVPLQLLVLVDVVSLVVVLVCPVVVVDFLLNNQARHWPNLSSVVSCVVPCSVPVPSNVVSLCVLQCVQCNVPPQLVVQLVVCSVVRGDHNNVSNNVSSVVSD

pLDDT: mean 84.28, std 14.43, range [31.48, 98.25]